Protein AF-0000000080206313 (afdb_homodimer)

Radius of gyration: 28.77 Å; Cα contacts (8 Å, |Δi|>4): 1182; chains: 2; bounding box: 69×88×66 Å

InterPro domains:
  IPR000843 LacI-type HTH domain [PF00356] (6-51)
  IPR000843 LacI-type HTH domain [PS50932] (5-59)
  IPR000843 LacI-type HTH domain [SM00354] (4-74)
  IPR000843 LacI-type HTH domain [cd01392] (9-59)
  IPR010982 Lambda repressor-like, DNA-binding domain superfamily [G3DSA:1.10.260.40] (1-60)
  IPR010982 Lambda repressor-like, DNA-binding domain superfamily [SSF47413] (3-60)
  IPR012771 Trehalose operon repressor [TIGR02405] (4-310)
  IPR028082 Periplasmic binding protein-like I [SSF53822] (63-307)
  IPR046335 Transcriptional regulator LacI/GalR-like, sensor domain [PF13377] (168-310)

Organism: Vibrio parahaemolyticus (NCBI:txid670)

Secondary structure (DSSP, 8-state):
---PPPHHHHHHHHTS-HHHHHHHHTT-TTS-HHHHHHHHHHHHHHT----HHHHHHTT----EEEEEES-TT-HHHHHHHHHHHHHHHHTT-EEEEEE-TT-HHHHHHHHHHHHHTT-SEEEEE--TT--HHHHHTTGGGEEEESS--SSSEEEEE-HHHHHHHHHHHHHHTT---EEEEEE-TTSIIIIIIHHHHHHHHHHHTT----EEEE-SSHHHHHHHHHHH--TT--EEEESSHHHHHHHHHHHHHTT-TTSEEEEES--HHHHHH-TT-EEEB--HHHHHHHHHHHHHHHHTT-----EEEEPPB--/---PPPHHHHHHHHTS-HHHHHHHHTT-TTS-HHHHHHHHHHHHHHT----HHHHHHTT----EEEEEES-TT-HHHHHHHHHHHHHHHHTT-EEEEEE-TT-HHHHHHHHHHHHHTT-SEEEEE--TT--HHHHHTTGGGEEEESS--SSSEEEEE-HHHHHHHHHHHHHHTT---EEEEEE-TTSIIIIIIHHHHHHHHHHHTT----EEEE-SSHHHHHHHHHHH--TT--EEEESSHHHHHHHHHHHHHHT-TTSEEEEES--HHHHHH-TT-EEEB--HHHHHHHHHHHHHHHHTT-----EEEEPPB--

Foldseek 3Di:
DPPQQALCNLCVVLVHDSVLLLCLVQVPVPHDPVSSVSSVVCCVVSVHDHDPVSCVVVLHAPLEEEEEAADPPDPLQVLLQVLLCVLSVVVVHHYDYHHQVLPQVSVLVVLVVCVVVSHLAYEYADWPPHDLVSQLVRALRYEYECDDDDSFAYEHFPLLQQLVVVVVVVVVVVFDQEAEEFADVSTVRLHVSNVVSQVVVCVVVVHDYQYYHYHQALCGLLVCLVRRDDPRAAEYEYSALRSQNNNCVNCVVVVNNNYAYEHEDPDPVSCVVPVRHHYWHRCSNVRSNVRSVSSVVSSVPPNDHHYHYGHIDDD/DPPQQALCNLCVVLVHDSVLLLCLVQVPVPHDPVSSVSSVVCCVVSVHDHDPVSCVVVLHAPLEEEEEAADPPDPLQVLLQVLLCVLSVVVVHHYDYHHQVLPQVSVLVVLVVCVVVSHLAYEYADWPPHDLVSQLVRALRYEYECDDDDSFAYEHFPLLQQLVVVVVVVVVVVFDQEAEEFADVSTVRLHVSNVVSQVVVCVVVVHDYQYYHYHQALCGLLVCLVRRDDPRAAEYEYSALRSQNNNCVNCVVVVNNNYAYEHEDPDPVSCVVPVRHHYWHRCSNVRSNVRSVSSVVSSVPPNDHHYHYGHIDDD

Sequence (630 aa):
MSKKLTILDIAKLAGVGKSTVSRVLTNDPKVKPQTREKVEQIIRESGYVPSKSAQSMRGGSQKVIGVIISRLDSPSENRAVGTMLNALYSAGYDAVIMESQFDRDKTNEHLNVLKRRNVDGVIVFGFTGCDEQALADWGNRIVVIAMDTNNVSSINYDNQGVIDMALSHLEQQALSRIAYIGVDPEDKTTGLARLNAYKAWCQRKQLTPCFQTGKLSHESAYQLVDHVLKADTQAIVCASDTIALGVIKRLQELGREDVVVTGVGGNELLSFLFPKVFSVDPGYTLAGEKSAKMLINQLNGDEEVVHFTQHPVCRMSKKLTILDIAKLAGVGKSTVSRVLTNDPKVKPQTREKVEQIIRESGYVPSKSAQSMRGGSQKVIGVIISRLDSPSENRAVGTMLNALYSAGYDAVIMESQFDRDKTNEHLNVLKRRNVDGVIVFGFTGCDEQALADWGNRIVVIAMDTNNVSSINYDNQGVIDMALSHLEQQALSRIAYIGVDPEDKTTGLARLNAYKAWCQRKQLTPCFQTGKLSHESAYQLVDHVLKADTQAIVCASDTIALGVIKRLQELGREDVVVTGVGGNELLSFLFPKVFSVDPGYTLAGEKSAKMLINQLNGDEEVVHFTQHPVCR

pLDDT: mean 90.92, std 12.91, range [29.06, 98.94]

Structure (mmCIF, N/CA/C/O backbone):
data_AF-0000000080206313-model_v1
#
loop_
_entity.id
_entity.type
_entity.pdbx_description
1 polymer 'HTH-type transcriptional regulator TreR'
#
loop_
_atom_site.group_PDB
_atom_site.id
_atom_site.type_symbol
_atom_site.label_atom_id
_atom_site.label_alt_id
_atom_site.label_comp_id
_atom_site.label_asym_id
_atom_site.label_entity_id
_atom_site.label_seq_id
_atom_site.pdbx_PDB_ins_code
_atom_site.Cartn_x
_atom_site.Cartn_y
_atom_site.Cartn_z
_atom_site.occupancy
_atom_site.B_iso_or_equiv
_atom_site.auth_seq_id
_atom_site.auth_comp_id
_atom_site.auth_asym_id
_atom_site.auth_atom_id
_atom_site.pdbx_PDB_model_num
ATOM 1 N N . MET A 1 1 ? 16.9 49.205 6.797 1 29.06 1 MET A N 1
ATOM 2 C CA . MET A 1 1 ? 16.114 47.993 7.01 1 29.06 1 MET A CA 1
ATOM 3 C C . MET A 1 1 ? 14.767 48.085 6.301 1 29.06 1 MET A C 1
ATOM 5 O O . MET A 1 1 ? 13.948 48.947 6.625 1 29.06 1 MET A O 1
ATOM 9 N N . SER A 1 2 ? 14.6 47.821 5.03 1 41.1 2 SER A N 1
ATOM 10 C CA . SER A 1 2 ? 13.405 48.116 4.246 1 41.1 2 SER A CA 1
ATOM 11 C C . SER A 1 2 ? 12.165 47.487 4.871 1 41.1 2 SER A C 1
ATOM 13 O O . SER A 1 2 ? 12.137 46.282 5.131 1 41.1 2 SER A O 1
ATOM 15 N N . LYS A 1 3 ? 11.349 48.108 5.662 1 52.76 3 LYS A N 1
ATOM 16 C CA . LYS A 1 3 ? 10.159 47.737 6.423 1 52.76 3 LYS A CA 1
ATOM 17 C C . LYS A 1 3 ? 9.168 46.968 5.554 1 52.76 3 LYS A C 1
ATOM 19 O O . LYS A 1 3 ? 8.767 47.445 4.49 1 52.76 3 LYS A O 1
ATOM 24 N N . LYS A 1 4 ? 9.088 45.669 5.64 1 59.97 4 LYS A N 1
ATOM 25 C CA . LYS A 1 4 ? 8.096 44.872 4.925 1 59.97 4 LYS A CA 1
ATOM 26 C C . LYS A 1 4 ? 6.692 45.439 5.118 1 59.97 4 LYS A C 1
ATOM 28 O O . LYS A 1 4 ? 6.288 45.742 6.242 1 59.97 4 LYS A O 1
ATOM 33 N N . LEU A 1 5 ? 6.066 45.851 4.072 1 69.08 5 LEU A N 1
ATOM 34 C CA . LEU A 1 5 ? 4.728 46.433 4.05 1 69.08 5 LEU A CA 1
ATOM 35 C C . LEU A 1 5 ? 3.721 45.505 4.721 1 69.08 5 LEU A C 1
ATOM 37 O O . LEU A 1 5 ? 3.743 44.293 4.498 1 69.08 5 LEU A O 1
ATOM 41 N N . THR A 1 6 ? 3.1 45.942 5.801 1 71.17 6 THR A N 1
ATOM 42 C CA . THR A 1 6 ? 2.04 45.217 6.494 1 71.17 6 THR A CA 1
ATOM 43 C C . THR A 1 6 ? 0.677 45.549 5.895 1 71.17 6 THR A C 1
ATOM 45 O O . THR A 1 6 ? 0.566 46.431 5.041 1 71.17 6 THR A O 1
ATOM 48 N N . ILE A 1 7 ? -0.29 44.763 6.331 1 76.55 7 ILE A N 1
ATOM 49 C CA . ILE A 1 7 ? -1.661 45.037 5.916 1 76.55 7 ILE A CA 1
ATOM 50 C C . ILE A 1 7 ? -2.037 46.47 6.287 1 76.55 7 ILE A C 1
ATOM 52 O O . ILE A 1 7 ? -2.775 47.134 5.556 1 76.55 7 ILE A O 1
ATOM 56 N N . LEU A 1 8 ? -1.508 46.961 7.379 1 80.38 8 LEU A N 1
ATOM 57 C CA . LEU A 1 8 ? -1.78 48.324 7.824 1 80.38 8 LEU A CA 1
ATOM 58 C C . LEU A 1 8 ? -1.143 49.34 6.883 1 80.38 8 LEU A C 1
ATOM 60 O O . LEU A 1 8 ? -1.732 50.387 6.602 1 80.38 8 LEU A O 1
ATOM 64 N N . ASP A 1 9 ? 0.012 48.995 6.364 1 81.35 9 ASP A N 1
ATOM 65 C CA . ASP A 1 9 ? 0.693 49.881 5.425 1 81.35 9 ASP A CA 1
ATOM 66 C C . ASP A 1 9 ? -0.069 49.973 4.105 1 81.35 9 ASP A C 1
ATOM 68 O O . ASP A 1 9 ? -0.202 51.056 3.533 1 81.35 9 ASP A O 1
ATOM 72 N N . ILE A 1 10 ? -0.521 48.758 3.722 1 81.52 10 ILE A N 1
ATOM 73 C CA . ILE A 1 10 ? -1.296 48.708 2.488 1 81.52 10 ILE A CA 1
ATOM 74 C C . ILE A 1 10 ? -2.592 49.497 2.659 1 81.52 10 ILE A C 1
ATOM 76 O O . ILE A 1 10 ? -3.012 50.218 1.751 1 81.52 10 ILE A O 1
ATOM 80 N N . ALA A 1 11 ? -3.168 49.366 3.777 1 86.13 11 ALA A N 1
ATOM 81 C CA . ALA A 1 11 ? -4.391 50.101 4.092 1 86.13 11 ALA A CA 1
ATOM 82 C C . ALA A 1 11 ? -4.155 51.607 4.036 1 86.13 11 ALA A C 1
ATOM 84 O O . ALA A 1 11 ? -4.96 52.347 3.466 1 86.13 11 ALA A O 1
ATOM 85 N N . LYS A 1 12 ? -3.106 52.02 4.521 1 85.47 12 LYS A N 1
ATOM 86 C CA . LYS A 1 12 ? -2.732 53.432 4.523 1 85.47 12 LYS A CA 1
ATOM 87 C C . LYS A 1 12 ? -2.466 53.932 3.106 1 85.47 12 LYS A C 1
ATOM 89 O O . LYS A 1 12 ? -2.897 55.027 2.738 1 85.47 12 LYS A O 1
ATOM 94 N N . LEU A 1 13 ? -1.825 53.093 2.374 1 84.2 13 LEU A N 1
ATOM 95 C CA . LEU A 1 13 ? -1.476 53.467 1.008 1 84.2 13 LEU A CA 1
ATOM 96 C C . LEU A 1 13 ? -2.719 53.523 0.125 1 84.2 13 LEU A C 1
ATOM 98 O O . LEU A 1 13 ? -2.802 54.351 -0.785 1 84.2 13 LEU A O 1
ATOM 102 N N . ALA A 1 14 ? -3.621 52.632 0.469 1 84.3 14 ALA A N 1
ATOM 103 C CA . ALA A 1 14 ? -4.843 52.525 -0.323 1 84.3 14 ALA A CA 1
ATOM 104 C C . ALA A 1 14 ? -5.924 53.464 0.206 1 84.3 14 ALA A C 1
ATOM 106 O O . ALA A 1 14 ? -6.941 53.685 -0.455 1 84.3 14 ALA A O 1
ATOM 107 N N . GLY A 1 15 ? -5.687 54.102 1.433 1 87.64 15 GLY A N 1
ATOM 108 C CA . GLY A 1 15 ? -6.656 54.997 2.045 1 87.64 15 GLY A CA 1
ATOM 109 C C . GLY A 1 15 ? -7.902 54.283 2.534 1 87.64 15 GLY A C 1
ATOM 110 O O . GLY A 1 15 ? -9.004 54.832 2.47 1 87.64 15 GLY A O 1
ATOM 111 N N . VAL A 1 16 ? -7.741 53.014 2.761 1 84.22 16 VAL A N 1
ATOM 112 C CA . VAL A 1 16 ? -8.865 52.225 3.254 1 84.22 16 VAL A CA 1
ATOM 113 C C . VAL A 1 16 ? -8.519 51.626 4.615 1 84.22 16 VAL A C 1
ATOM 115 O O . VAL A 1 16 ? -7.378 51.726 5.072 1 84.22 16 VAL A O 1
ATOM 118 N N . GLY A 1 17 ? -9.494 51.134 5.343 1 81.16 17 GLY A N 1
ATOM 119 C CA . GLY A 1 17 ? -9.254 50.464 6.611 1 81.16 17 GLY A CA 1
ATOM 120 C C . GLY A 1 17 ? -8.578 49.115 6.455 1 81.16 17 GLY A C 1
ATOM 121 O O . GLY A 1 17 ? -8.574 48.539 5.366 1 81.16 17 GLY A O 1
ATOM 122 N N . LYS A 1 18 ? -7.973 48.718 7.485 1 80.15 18 LYS A N 1
ATOM 123 C CA . LYS A 1 18 ? -7.313 47.416 7.522 1 80.15 18 LYS A CA 1
ATOM 124 C C . LYS A 1 18 ? -8.279 46.298 7.142 1 80.15 18 LYS A C 1
ATOM 126 O O . LYS A 1 18 ? -7.904 45.361 6.433 1 80.15 18 LYS A O 1
ATOM 131 N N . SER A 1 19 ? -9.563 46.509 7.504 1 80.65 19 SER A N 1
ATOM 132 C CA . SER A 1 19 ? -10.583 45.501 7.238 1 80.65 19 SER A CA 1
ATOM 133 C C . SER A 1 19 ? -10.888 45.402 5.747 1 80.65 19 SER A C 1
ATOM 135 O O . SER A 1 19 ? -11.129 44.31 5.228 1 80.65 19 SER A O 1
ATOM 137 N N . THR A 1 20 ? -10.783 46.493 5.126 1 80.82 20 THR A N 1
ATOM 138 C CA . THR A 1 20 ? -11.056 46.52 3.693 1 80.82 20 THR A CA 1
ATOM 139 C C . THR A 1 20 ? -9.951 45.807 2.919 1 80.82 20 THR A C 1
ATOM 141 O O . THR A 1 20 ? -10.229 45.044 1.992 1 80.82 20 THR A O 1
ATOM 144 N N . VAL A 1 21 ? -8.677 45.997 3.35 1 79.49 21 VAL A N 1
ATOM 145 C CA . VAL A 1 21 ? -7.556 45.326 2.701 1 79.49 21 VAL A CA 1
ATOM 146 C C . VAL A 1 21 ? -7.655 43.819 2.924 1 79.49 21 VAL A C 1
ATOM 148 O O . VAL A 1 21 ? -7.452 43.033 1.996 1 79.49 21 VAL A O 1
ATOM 151 N N . SER A 1 22 ? -8.059 43.463 4.071 1 75.36 22 SER A N 1
ATOM 152 C CA . SER A 1 22 ? -8.247 42.052 4.393 1 75.36 22 SER A CA 1
ATOM 153 C C . SER A 1 22 ? -9.326 41.424 3.517 1 75.36 22 SER A C 1
ATOM 155 O O . SER A 1 22 ? -9.15 40.318 3.003 1 75.36 22 SER A O 1
ATOM 157 N N . ARG A 1 23 ? -10.331 42.183 3.312 1 77.89 23 ARG A N 1
ATOM 158 C CA . ARG A 1 23 ? -11.449 41.708 2.503 1 77.89 23 ARG A CA 1
ATOM 159 C C . ARG A 1 23 ? -11.051 41.587 1.036 1 77.89 23 ARG A C 1
ATOM 161 O O . ARG A 1 23 ? -11.51 40.683 0.335 1 77.89 23 ARG A O 1
ATOM 168 N N . VAL A 1 24 ? -10.206 42.431 0.601 1 77.83 24 VAL A N 1
ATOM 169 C CA . VAL A 1 24 ? -9.718 42.365 -0.773 1 77.83 24 VAL A CA 1
ATOM 170 C C . VAL A 1 24 ? -8.829 41.137 -0.948 1 77.83 24 VAL A C 1
ATOM 172 O O . VAL A 1 24 ? -8.946 40.413 -1.939 1 77.83 24 VAL A O 1
ATOM 175 N N . LEU A 1 25 ? -8.028 40.857 0.068 1 72.98 25 LEU A N 1
ATOM 176 C CA . LEU A 1 25 ? -7.065 39.762 0.014 1 72.98 25 LEU A CA 1
ATOM 177 C C . LEU A 1 25 ? -7.772 38.412 0.08 1 72.98 25 LEU A C 1
ATOM 179 O O . LEU A 1 25 ? -7.274 37.419 -0.453 1 72.98 25 LEU A O 1
ATOM 183 N N . THR A 1 26 ? -9.012 38.475 0.656 1 67.65 26 THR A N 1
ATOM 184 C CA . THR A 1 26 ? -9.784 37.244 0.782 1 67.65 26 THR A CA 1
ATOM 185 C C . THR A 1 26 ? -10.887 37.187 -0.271 1 67.65 26 THR A C 1
ATOM 187 O O . THR A 1 26 ? -11.793 36.355 -0.184 1 67.65 26 THR A O 1
ATOM 190 N N . ASN A 1 27 ? -10.808 37.985 -1.167 1 70.31 27 ASN A N 1
ATOM 191 C CA . ASN A 1 27 ? -11.752 38.099 -2.274 1 70.31 27 ASN A CA 1
ATOM 192 C C . ASN A 1 27 ? -13.19 38.201 -1.775 1 70.31 27 ASN A C 1
ATOM 194 O O . ASN A 1 27 ? -14.087 37.553 -2.318 1 70.31 27 ASN A O 1
ATOM 198 N N . ASP A 1 28 ? -13.466 38.983 -0.785 1 69.59 28 ASP A N 1
ATOM 199 C CA . ASP A 1 28 ? -14.793 39.278 -0.253 1 69.59 28 ASP A CA 1
ATOM 200 C C . ASP A 1 28 ? -15.625 40.07 -1.259 1 69.59 28 ASP A C 1
ATOM 202 O O . ASP A 1 28 ? -15.203 41.131 -1.723 1 69.59 28 ASP A O 1
ATOM 206 N N . PRO A 1 29 ? -16.713 39.519 -1.661 1 71.79 29 PRO A N 1
ATOM 207 C CA . PRO A 1 29 ? -17.516 40.184 -2.691 1 71.79 29 PRO A CA 1
ATOM 208 C C . PRO A 1 29 ? -18.088 41.52 -2.222 1 71.79 29 PRO A C 1
ATOM 210 O O . PRO A 1 29 ? -18.525 42.331 -3.043 1 71.79 29 PRO A O 1
ATOM 213 N N . LYS A 1 30 ? -17.996 41.939 -1.029 1 77.97 30 LYS A N 1
ATOM 214 C CA . LYS A 1 30 ? -18.616 43.153 -0.506 1 77.97 30 LYS A CA 1
ATOM 215 C C . LYS A 1 30 ? -17.745 44.376 -0.777 1 77.97 30 LYS A C 1
ATOM 217 O O . LYS A 1 30 ? -18.177 45.512 -0.567 1 77.97 30 LYS A O 1
ATOM 222 N N . VAL A 1 31 ? -16.657 44.108 -1.288 1 78.86 31 VAL A N 1
ATOM 223 C CA . VAL A 1 31 ? -15.756 45.226 -1.55 1 78.86 31 VAL A CA 1
ATOM 224 C C . VAL A 1 31 ? -16.039 45.804 -2.935 1 78.86 31 VAL A C 1
ATOM 226 O O . VAL A 1 31 ? -16.128 45.063 -3.917 1 78.86 31 VAL A O 1
ATOM 229 N N . LYS A 1 32 ? -16.22 47.159 -2.992 1 83.4 32 LYS A N 1
ATOM 230 C CA . LYS A 1 32 ? -16.495 47.834 -4.256 1 83.4 32 LYS A CA 1
ATOM 231 C C . LYS A 1 32 ? -15.368 47.603 -5.259 1 83.4 32 LYS A C 1
ATOM 233 O O . LYS A 1 32 ? -14.192 47.604 -4.891 1 83.4 32 LYS A O 1
ATOM 238 N N . PRO A 1 33 ? -15.724 47.343 -6.485 1 82.01 33 PRO A N 1
ATOM 239 C CA . PRO A 1 33 ? -14.731 47.036 -7.517 1 82.01 33 PRO A CA 1
ATOM 240 C C . PRO A 1 33 ? -13.615 48.076 -7.591 1 82.01 33 PRO A C 1
ATOM 242 O O . PRO A 1 33 ? -12.448 47.723 -7.777 1 82.01 33 PRO A O 1
ATOM 245 N N . GLN A 1 34 ? -13.972 49.371 -7.445 1 81.83 34 GLN A N 1
ATOM 246 C CA . GLN A 1 34 ? -12.981 50.438 -7.533 1 81.83 34 GLN A CA 1
ATOM 247 C C . GLN A 1 34 ? -11.956 50.33 -6.407 1 81.83 34 GLN A C 1
ATOM 249 O O . GLN A 1 34 ? -10.756 50.497 -6.635 1 81.83 34 GLN A O 1
ATOM 254 N N . THR A 1 35 ? -12.388 49.966 -5.261 1 82.38 35 THR A N 1
ATOM 255 C CA . THR A 1 35 ? -11.518 49.817 -4.099 1 82.38 35 THR A CA 1
ATOM 256 C C . THR A 1 35 ? -10.644 48.573 -4.234 1 82.38 35 THR A C 1
ATOM 258 O O . THR A 1 35 ? -9.454 48.607 -3.913 1 82.38 35 THR A O 1
ATOM 261 N N . ARG A 1 36 ? -11.213 47.543 -4.677 1 83.87 36 ARG A N 1
ATOM 262 C CA . ARG A 1 36 ? -10.485 46.301 -4.915 1 83.87 36 ARG A CA 1
ATOM 263 C C . ARG A 1 36 ? -9.33 46.521 -5.886 1 83.87 36 ARG A C 1
ATOM 265 O O . ARG A 1 36 ? -8.205 46.087 -5.63 1 83.87 36 ARG A O 1
ATOM 272 N N . GLU A 1 37 ? -9.658 47.118 -6.954 1 84.58 37 GLU A N 1
ATOM 273 C CA . GLU A 1 37 ? -8.64 47.382 -7.967 1 84.58 37 GLU A CA 1
ATOM 274 C C . GLU A 1 37 ? -7.496 48.215 -7.396 1 84.58 37 GLU A C 1
ATOM 276 O O . GLU A 1 37 ? -6.327 47.953 -7.684 1 84.58 37 GLU A O 1
ATOM 281 N N . LYS A 1 38 ? -7.82 49.242 -6.647 1 83.41 38 LYS A N 1
ATOM 282 C CA . LYS A 1 38 ? -6.83 50.124 -6.036 1 83.41 38 LYS A CA 1
ATOM 283 C C . LYS A 1 38 ? -5.926 49.356 -5.077 1 83.41 38 LYS A C 1
ATOM 285 O O . LYS A 1 38 ? -4.703 49.504 -5.115 1 83.41 38 LYS A O 1
ATOM 290 N N . VAL A 1 39 ? -6.516 48.54 -4.292 1 85.41 39 VAL A N 1
ATOM 291 C CA . VAL A 1 39 ? -5.767 47.762 -3.31 1 85.41 39 VAL A CA 1
ATOM 292 C C . VAL A 1 39 ? -4.902 46.725 -4.023 1 85.41 39 VAL A C 1
ATOM 294 O O . VAL A 1 39 ? -3.726 46.556 -3.691 1 85.41 39 VAL A O 1
ATOM 297 N N . GLU A 1 40 ? -5.484 46.124 -4.989 1 83.78 40 GLU A N 1
ATOM 298 C CA . GLU A 1 40 ? -4.755 45.115 -5.751 1 83.78 40 GLU A CA 1
ATOM 299 C C . GLU A 1 40 ? -3.571 45.731 -6.491 1 83.78 40 GLU A C 1
ATOM 301 O O . GLU A 1 40 ? -2.505 45.12 -6.585 1 83.78 40 GLU A O 1
ATOM 306 N N . GLN A 1 41 ? -3.755 46.883 -7.057 1 81.69 41 GLN A N 1
ATOM 307 C CA . GLN A 1 41 ? -2.684 47.612 -7.729 1 81.69 41 GLN A CA 1
ATOM 308 C C . GLN A 1 41 ? -1.544 47.928 -6.765 1 81.69 41 GLN A C 1
ATOM 310 O O . GLN A 1 41 ? -0.372 47.751 -7.102 1 81.69 41 GLN A O 1
ATOM 315 N N . ILE A 1 42 ? -1.863 48.297 -5.588 1 81.64 42 ILE A N 1
ATOM 316 C CA . ILE A 1 42 ? -0.859 48.647 -4.59 1 81.64 42 ILE A CA 1
ATOM 317 C C . ILE A 1 42 ? -0.104 47.392 -4.157 1 81.64 42 ILE A C 1
ATOM 319 O O . ILE A 1 42 ? 1.118 47.421 -3.993 1 81.64 42 ILE A O 1
ATOM 323 N N . ILE A 1 43 ? -0.844 46.336 -4.03 1 78.45 43 ILE A N 1
ATOM 324 C CA . ILE A 1 43 ? -0.232 45.062 -3.668 1 78.45 43 ILE A CA 1
ATOM 325 C C . ILE A 1 43 ? 0.756 44.637 -4.751 1 78.45 43 ILE A C 1
ATOM 327 O O . ILE A 1 43 ? 1.883 44.235 -4.45 1 78.45 43 ILE A O 1
ATOM 331 N N . ARG A 1 44 ? 0.373 44.752 -5.929 1 77.55 44 ARG A N 1
ATOM 332 C CA . ARG A 1 44 ? 1.224 44.406 -7.063 1 77.55 44 ARG A CA 1
ATOM 333 C C . ARG A 1 44 ? 2.454 45.306 -7.119 1 77.55 44 ARG A C 1
ATOM 335 O O . ARG A 1 44 ? 3.566 44.832 -7.364 1 77.55 44 ARG A O 1
ATOM 342 N N . GLU A 1 45 ? 2.23 46.55 -6.885 1 76.8 45 GLU A N 1
ATOM 343 C CA . GLU A 1 45 ? 3.296 47.538 -7.023 1 76.8 45 GLU A CA 1
ATOM 344 C C . GLU A 1 45 ? 4.254 47.485 -5.836 1 76.8 45 GLU A C 1
ATOM 346 O O . GLU A 1 45 ? 5.44 47.794 -5.975 1 76.8 45 GLU A O 1
ATOM 351 N N . SER A 1 46 ? 3.699 47.125 -4.721 1 72.36 46 SER A N 1
ATOM 352 C CA . SER A 1 46 ? 4.51 47.154 -3.508 1 72.36 46 SER A CA 1
ATOM 353 C C . SER A 1 46 ? 5.195 45.812 -3.269 1 72.36 46 SER A C 1
ATOM 355 O O . SER A 1 46 ? 6.102 45.712 -2.441 1 72.36 46 SER A O 1
ATOM 357 N N . GLY A 1 47 ? 4.711 44.788 -4.025 1 66.69 47 GLY A N 1
ATOM 358 C CA . GLY A 1 47 ? 5.228 43.442 -3.836 1 66.69 47 GLY A CA 1
ATOM 359 C C . GLY A 1 47 ? 4.787 42.812 -2.528 1 66.69 47 GLY A C 1
ATOM 360 O O . GLY A 1 47 ? 5.462 41.924 -2.003 1 66.69 47 GLY A O 1
ATOM 361 N N . TYR A 1 48 ? 3.763 43.415 -1.998 1 61.95 48 TYR A N 1
ATOM 362 C CA . TYR A 1 48 ? 3.253 42.903 -0.732 1 61.95 48 TYR A CA 1
ATOM 363 C C . TYR A 1 48 ? 2.773 41.464 -0.878 1 61.95 48 TYR A C 1
ATOM 365 O O . TYR A 1 48 ? 2.015 41.146 -1.798 1 61.95 48 TYR A O 1
ATOM 373 N N . VAL A 1 49 ? 3.357 40.561 -0.191 1 58.56 49 VAL A N 1
ATOM 374 C CA . VAL A 1 49 ? 2.868 39.194 -0.051 1 58.56 49 VAL A CA 1
ATOM 375 C C . VAL A 1 49 ? 2.244 39.007 1.33 1 58.56 49 VAL A C 1
ATOM 377 O O . VAL A 1 49 ? 2.887 39.268 2.349 1 58.56 49 VAL A O 1
ATOM 380 N N . PRO A 1 50 ? 0.859 38.984 1.336 1 53.33 50 PRO A N 1
ATOM 381 C CA . PRO A 1 50 ? 0.277 38.716 2.653 1 53.33 50 PRO A CA 1
ATOM 382 C C . PRO A 1 50 ? 1.012 37.613 3.41 1 53.33 50 PRO A C 1
ATOM 384 O O . PRO A 1 50 ? 1.481 36.647 2.801 1 53.33 50 PRO A O 1
ATOM 387 N N . SER A 1 51 ? 1.444 37.887 4.561 1 47.74 51 SER A N 1
ATOM 388 C CA . SER A 1 51 ? 2.151 36.862 5.322 1 47.74 51 SER A CA 1
ATOM 389 C C . SER A 1 51 ? 1.296 35.61 5.488 1 47.74 51 SER A C 1
ATOM 391 O O . SER A 1 51 ? 0.066 35.684 5.463 1 47.74 51 SER A O 1
ATOM 393 N N . LYS A 1 52 ? 1.727 34.463 5.282 1 44.97 52 LYS A N 1
ATOM 394 C CA . LYS A 1 52 ? 1.014 33.205 5.483 1 44.97 52 LYS A CA 1
ATOM 395 C C . LYS A 1 52 ? 0.24 33.215 6.798 1 44.97 52 LYS A C 1
ATOM 397 O O . LYS A 1 52 ? -0.875 32.695 6.872 1 44.97 52 LYS A O 1
ATOM 402 N N . SER A 1 53 ? 0.762 33.729 7.852 1 42.97 53 SER A N 1
ATOM 403 C CA . SER A 1 53 ? 0.12 33.864 9.156 1 42.97 53 SER A CA 1
ATOM 404 C C . SER A 1 53 ? -1.131 34.73 9.069 1 42.97 53 SER A C 1
ATOM 406 O O . SER A 1 53 ? -2.137 34.444 9.722 1 42.97 53 SER A O 1
ATOM 408 N N . ALA A 1 54 ? -1.097 35.87 8.445 1 44.28 54 ALA A N 1
ATOM 409 C CA . ALA A 1 54 ? -2.228 36.782 8.294 1 44.28 54 ALA A CA 1
ATOM 410 C C . ALA A 1 54 ? -3.31 36.172 7.406 1 44.28 54 ALA A C 1
ATOM 412 O O . ALA A 1 54 ? -4.502 36.404 7.622 1 44.28 54 ALA A O 1
ATOM 413 N N . GLN A 1 55 ? -2.869 35.406 6.466 1 43.03 55 GLN A N 1
ATOM 414 C CA . GLN A 1 55 ? -3.854 34.679 5.672 1 43.03 55 GLN A CA 1
ATOM 415 C C . GLN A 1 55 ? -4.497 33.559 6.485 1 43.03 55 GLN A C 1
ATOM 417 O O . GLN A 1 55 ? -5.678 33.254 6.305 1 43.03 55 GLN A O 1
ATOM 422 N N . SER A 1 56 ? -3.699 32.863 7.348 1 43.16 56 SER A N 1
ATOM 423 C CA . SER A 1 56 ? -4.241 31.9 8.301 1 43.16 56 SER A CA 1
ATOM 424 C C . SER A 1 56 ? -5.167 32.578 9.305 1 43.16 56 SER A C 1
ATOM 426 O O . SER A 1 56 ? -6.129 31.97 9.779 1 43.16 56 SER A O 1
ATOM 428 N N . MET A 1 57 ? -4.833 33.71 9.772 1 35.06 57 MET A N 1
ATOM 429 C CA . MET A 1 57 ? -5.638 34.416 10.765 1 35.06 57 MET A CA 1
ATOM 430 C C . MET A 1 57 ? -7.022 34.739 10.213 1 35.06 57 MET A C 1
ATOM 432 O O . MET A 1 57 ? -7.944 35.038 10.974 1 35.06 57 MET A O 1
ATOM 436 N N . ARG A 1 58 ? -7.026 35.322 9.049 1 37.36 58 ARG A N 1
ATOM 437 C CA . ARG A 1 58 ? -8.381 35.614 8.593 1 37.36 58 ARG A CA 1
ATOM 438 C C . ARG A 1 58 ? -9.122 34.334 8.223 1 37.36 58 ARG A C 1
ATOM 440 O O . ARG A 1 58 ? -9.063 33.886 7.076 1 37.36 58 ARG A O 1
ATOM 447 N N . GLY A 1 59 ? -9.32 33.353 8.961 1 47.23 59 GLY A N 1
ATOM 448 C CA . GLY A 1 59 ? -10.181 32.189 8.816 1 47.23 59 GLY A CA 1
ATOM 449 C C . GLY A 1 59 ? -9.97 31.451 7.508 1 47.23 59 GLY A C 1
ATOM 450 O O . GLY A 1 59 ? -10.843 30.703 7.063 1 47.23 59 GLY A O 1
ATOM 451 N N . GLY A 1 60 ? -9.113 31.89 6.714 1 55.64 60 GLY A N 1
ATOM 452 C CA . GLY A 1 60 ? -9.083 31.541 5.302 1 55.64 60 GLY A CA 1
ATOM 453 C C . GLY A 1 60 ? -8.562 30.139 5.046 1 55.64 60 GLY A C 1
ATOM 454 O O . GLY A 1 60 ? -8.016 29.5 5.947 1 55.64 60 GLY A O 1
ATOM 455 N N . SER A 1 61 ? -8.909 29.592 3.855 1 71.08 61 SER A N 1
ATOM 456 C CA . SER A 1 61 ? -8.567 28.268 3.344 1 71.08 61 SER A CA 1
ATOM 457 C C . SER A 1 61 ? -7.057 28.051 3.34 1 71.08 61 SER A C 1
ATOM 459 O O . SER A 1 61 ? -6.299 28.933 2.932 1 71.08 61 SER A O 1
ATOM 461 N N . GLN A 1 62 ? -6.51 27.097 4.044 1 79.37 62 GLN A N 1
ATOM 462 C CA . GLN A 1 62 ? -5.11 26.688 4.017 1 79.37 62 GLN A CA 1
ATOM 463 C C . GLN A 1 62 ? -4.824 25.784 2.821 1 79.37 62 GLN A C 1
ATOM 465 O O . GLN A 1 62 ? -3.673 25.422 2.571 1 79.37 62 GLN A O 1
ATOM 470 N N . LYS A 1 63 ? -5.844 25.482 2.071 1 91.07 63 LYS A N 1
ATOM 471 C CA . LYS A 1 63 ? -5.761 24.588 0.919 1 91.07 63 LYS A CA 1
ATOM 472 C C . LYS A 1 63 ? -5.13 23.253 1.304 1 91.07 63 LYS A C 1
ATOM 474 O O . LYS A 1 63 ? -4.241 22.757 0.609 1 91.07 63 LYS A O 1
ATOM 479 N N . VAL A 1 64 ? -5.56 22.724 2.46 1 93.37 64 VAL A N 1
ATOM 480 C CA . VAL A 1 64 ? -5.102 21.416 2.917 1 93.37 64 VAL A CA 1
ATOM 481 C C . VAL A 1 64 ? -6.304 20.514 3.189 1 93.37 64 VAL A C 1
ATOM 483 O O . VAL A 1 64 ? -7.278 20.938 3.815 1 93.37 64 VAL A O 1
ATOM 486 N N . ILE A 1 65 ? -6.206 19.33 2.693 1 97.39 65 ILE A N 1
ATOM 487 C CA . ILE A 1 65 ? -7.239 18.326 2.922 1 97.39 65 ILE A CA 1
ATOM 488 C C . ILE A 1 65 ? -6.645 17.135 3.67 1 97.39 65 ILE A C 1
ATOM 490 O O . ILE A 1 65 ? -5.561 16.657 3.328 1 97.39 65 ILE A O 1
ATOM 494 N N . GLY A 1 66 ? -7.284 16.723 4.773 1 97.99 66 GLY A N 1
ATOM 495 C CA . GLY A 1 66 ? -6.926 15.488 5.452 1 97.99 66 GLY A CA 1
ATOM 496 C C . GLY A 1 66 ? -7.581 14.262 4.844 1 97.99 66 GLY A C 1
ATOM 497 O O . GLY A 1 66 ? -8.752 14.303 4.461 1 97.99 66 GLY A O 1
ATOM 498 N N . VAL A 1 67 ? -6.807 13.266 4.682 1 98.62 67 VAL A N 1
ATOM 499 C CA . VAL A 1 67 ? -7.32 11.972 4.243 1 98.62 67 VAL A CA 1
ATOM 500 C C . VAL A 1 67 ? -7.022 10.912 5.3 1 98.62 67 VAL A C 1
ATOM 502 O O . VAL A 1 67 ? -5.859 10.661 5.627 1 98.62 67 VAL A O 1
ATOM 505 N N . ILE A 1 68 ? -8.033 10.299 5.866 1 98.48 68 ILE A N 1
ATOM 506 C CA . ILE A 1 68 ? -7.859 9.241 6.854 1 98.48 68 ILE A CA 1
ATOM 507 C C . ILE A 1 68 ? -8.147 7.884 6.215 1 98.48 68 ILE A C 1
ATOM 509 O O . ILE A 1 68 ? -9.288 7.594 5.849 1 98.48 68 ILE A O 1
ATOM 513 N N . ILE A 1 69 ? -7.138 7.125 6.087 1 97.76 69 ILE A N 1
ATOM 514 C CA . ILE A 1 69 ? -7.28 5.786 5.526 1 97.76 69 ILE A CA 1
ATOM 515 C C . ILE A 1 69 ? -7.28 4.753 6.65 1 97.76 69 ILE A C 1
ATOM 517 O O . ILE A 1 69 ? -6.86 5.046 7.771 1 97.76 69 ILE A O 1
ATOM 521 N N . SER A 1 70 ? -7.736 3.543 6.339 1 95.47 70 SER A N 1
ATOM 522 C CA . SER A 1 70 ? -7.779 2.49 7.349 1 95.47 70 SER A CA 1
ATOM 523 C C . SER A 1 70 ? -6.435 1.779 7.464 1 95.47 70 SER A C 1
ATOM 525 O O . SER A 1 70 ? -5.978 1.48 8.569 1 95.47 70 SER A O 1
ATOM 527 N N . ARG A 1 71 ? -5.863 1.441 6.246 1 92.35 71 ARG A N 1
ATOM 528 C CA . ARG A 1 71 ? -4.588 0.732 6.221 1 92.35 71 ARG A CA 1
ATOM 529 C C . ARG A 1 71 ? -3.707 1.228 5.08 1 92.35 71 ARG A C 1
ATOM 531 O O . ARG A 1 71 ? -4.175 1.383 3.95 1 92.35 71 ARG A O 1
ATOM 538 N N . LEU A 1 72 ? -2.511 1.364 5.383 1 92.13 72 LEU A N 1
ATOM 539 C CA . LEU A 1 72 ? -1.551 1.82 4.384 1 92.13 72 LEU A CA 1
ATOM 540 C C . LEU A 1 72 ? -1.362 0.77 3.294 1 92.13 72 LEU A C 1
ATOM 542 O O . LEU A 1 72 ? -1.095 1.11 2.139 1 92.13 72 LEU A O 1
ATOM 546 N N . ASP A 1 73 ? -1.534 -0.479 3.62 1 89.67 73 ASP A N 1
ATOM 547 C CA . ASP A 1 73 ? -1.239 -1.551 2.675 1 89.67 73 ASP A CA 1
ATOM 548 C C . ASP A 1 73 ? -2.51 -2.034 1.978 1 89.67 73 ASP A C 1
ATOM 550 O O . ASP A 1 73 ? -2.544 -3.141 1.437 1 89.67 73 ASP A O 1
ATOM 554 N N . SER A 1 74 ? -3.543 -1.272 1.988 1 93.47 74 SER A N 1
ATOM 555 C CA . SER A 1 74 ? -4.78 -1.627 1.299 1 93.47 74 SER A CA 1
ATOM 556 C C . SER A 1 74 ? -4.706 -1.282 -0.184 1 93.47 74 SER A C 1
ATOM 558 O O . SER A 1 74 ? -4.691 -0.106 -0.554 1 93.47 74 SER A O 1
ATOM 560 N N . PRO A 1 75 ? -4.755 -2.319 -1.017 1 93.38 75 PRO A N 1
ATOM 561 C CA . PRO A 1 75 ? -4.725 -2.028 -2.453 1 93.38 75 PRO A CA 1
ATOM 562 C C . PRO A 1 75 ? -5.922 -1.2 -2.912 1 93.38 75 PRO A C 1
ATOM 564 O O . PRO A 1 75 ? -5.777 -0.313 -3.756 1 93.38 75 PRO A O 1
ATOM 567 N N . SER A 1 76 ? -7.078 -1.515 -2.383 1 95.03 76 SER A N 1
ATOM 568 C CA . SER A 1 76 ? -8.293 -0.802 -2.763 1 95.03 76 SER A CA 1
ATOM 569 C C . SER A 1 76 ? -8.213 0.671 -2.377 1 95.03 76 SER A C 1
ATOM 571 O O . SER A 1 76 ? -8.526 1.548 -3.185 1 95.03 76 SER A O 1
ATOM 573 N N . GLU A 1 77 ? -7.741 0.941 -1.192 1 96.29 77 GLU A N 1
ATOM 574 C CA . GLU A 1 77 ? -7.643 2.326 -0.74 1 96.29 77 GLU A CA 1
ATOM 575 C C . GLU A 1 77 ? -6.544 3.074 -1.489 1 96.29 77 GLU A C 1
ATOM 577 O O . GLU A 1 77 ? -6.7 4.253 -1.814 1 96.29 77 GLU A O 1
ATOM 582 N N . ASN A 1 78 ? -5.49 2.395 -1.735 1 95.54 78 ASN A N 1
ATOM 583 C CA . ASN A 1 78 ? -4.411 3.027 -2.486 1 95.54 78 ASN A CA 1
ATOM 584 C C . ASN A 1 78 ? -4.873 3.462 -3.874 1 95.54 78 ASN A C 1
ATOM 586 O O . ASN A 1 78 ? -4.493 4.533 -4.353 1 95.54 78 ASN A O 1
ATOM 590 N N . ARG A 1 79 ? -5.659 2.674 -4.524 1 95.33 79 ARG A N 1
ATOM 591 C CA . ARG A 1 79 ? -6.194 3.015 -5.838 1 95.33 79 ARG A CA 1
ATOM 592 C C . ARG A 1 79 ? -7.1 4.239 -5.761 1 95.33 79 ARG A C 1
ATOM 594 O O . ARG A 1 79 ? -7.011 5.138 -6.599 1 95.33 79 ARG A O 1
ATOM 601 N N . ALA A 1 80 ? -7.926 4.226 -4.769 1 97.37 80 ALA A N 1
ATOM 602 C CA . ALA A 1 80 ? -8.814 5.37 -4.582 1 97.37 80 ALA A CA 1
ATOM 603 C C . ALA A 1 80 ? -8.021 6.635 -4.267 1 97.37 80 ALA A C 1
ATOM 605 O O . ALA A 1 80 ? -8.274 7.694 -4.847 1 97.37 80 ALA A O 1
ATOM 606 N N . VAL A 1 81 ? -7.067 6.529 -3.352 1 97.66 81 VAL A N 1
ATOM 607 C CA . VAL A 1 81 ? -6.293 7.682 -2.904 1 97.66 81 VAL A CA 1
ATOM 608 C C . VAL A 1 81 ? -5.474 8.238 -4.067 1 97.66 81 VAL A C 1
ATOM 610 O O . VAL A 1 81 ? -5.292 9.452 -4.182 1 97.66 81 VAL A O 1
ATOM 613 N N . GLY A 1 82 ? -5.012 7.349 -4.895 1 95.67 82 GLY A N 1
ATOM 614 C CA . GLY A 1 82 ? -4.244 7.814 -6.039 1 95.67 82 GLY A CA 1
ATOM 615 C C . GLY A 1 82 ? -4.982 8.843 -6.874 1 95.67 82 GLY A C 1
ATOM 616 O O . GLY A 1 82 ? -4.451 9.921 -7.153 1 95.67 82 GLY A O 1
ATOM 617 N N . THR A 1 83 ? -6.131 8.563 -7.263 1 96.61 83 THR A N 1
ATOM 618 C CA . THR A 1 83 ? -6.903 9.478 -8.097 1 96.61 83 THR A CA 1
ATOM 619 C C . THR A 1 83 ? -7.434 10.646 -7.27 1 96.61 83 THR A C 1
ATOM 621 O O . THR A 1 83 ? -7.574 11.76 -7.779 1 96.61 83 THR A O 1
ATOM 624 N N . MET A 1 84 ? -7.659 10.35 -6.027 1 97.82 84 MET A N 1
ATOM 625 C CA . MET A 1 84 ? -8.051 11.397 -5.088 1 97.82 84 MET A CA 1
ATOM 626 C C . MET A 1 84 ? -6.992 12.492 -5.02 1 97.82 84 MET A C 1
ATOM 628 O O . MET A 1 84 ? -7.312 13.679 -5.114 1 97.82 84 MET A O 1
ATOM 632 N N . LEU A 1 85 ? -5.779 12.059 -4.848 1 96.44 85 LEU A N 1
ATOM 633 C CA . LEU A 1 85 ? -4.664 12.991 -4.721 1 96.44 85 LEU A CA 1
ATOM 634 C C . LEU A 1 85 ? -4.503 13.821 -5.991 1 96.44 85 LEU A C 1
ATOM 636 O O . LEU A 1 85 ? -4.304 15.036 -5.922 1 96.44 85 LEU A O 1
ATOM 640 N N . ASN A 1 86 ? -4.63 13.205 -7.114 1 95.19 86 ASN A N 1
ATOM 641 C CA . ASN A 1 86 ? -4.524 13.92 -8.381 1 95.19 86 ASN A CA 1
ATOM 642 C C . ASN A 1 86 ? -5.567 15.029 -8.487 1 95.19 86 ASN A C 1
ATOM 644 O O . ASN A 1 86 ? -5.25 16.147 -8.898 1 95.19 86 ASN A O 1
ATOM 648 N N . ALA A 1 87 ? -6.735 14.706 -8.109 1 97.28 87 ALA A N 1
ATOM 649 C CA . ALA A 1 87 ? -7.823 15.679 -8.158 1 97.28 87 ALA A CA 1
ATOM 650 C C . ALA A 1 87 ? -7.587 16.815 -7.167 1 97.28 87 ALA A C 1
ATOM 652 O O . ALA A 1 87 ? -7.807 17.985 -7.49 1 97.28 87 ALA A O 1
ATOM 653 N N . LEU A 1 88 ? -7.119 16.504 -5.975 1 96.72 88 LEU A N 1
ATOM 654 C CA . LEU A 1 88 ? -6.867 17.502 -4.941 1 96.72 88 LEU A CA 1
ATOM 655 C C . LEU A 1 88 ? -5.73 18.432 -5.35 1 96.72 88 LEU A C 1
ATOM 657 O O . LEU A 1 88 ? -5.863 19.656 -5.269 1 96.72 88 LEU A O 1
ATOM 661 N N . TYR A 1 89 ? -4.674 17.847 -5.825 1 93.15 89 TYR A N 1
ATOM 662 C CA . TYR A 1 89 ? -3.523 18.642 -6.237 1 93.15 89 TYR A CA 1
ATOM 663 C C . TYR A 1 89 ? -3.879 19.55 -7.409 1 93.15 89 TYR A C 1
ATOM 665 O O . TYR A 1 89 ? -3.485 20.718 -7.44 1 93.15 89 TYR A O 1
ATOM 673 N N . SER A 1 90 ? -4.604 19.018 -8.326 1 94.59 90 SER A N 1
ATOM 674 C CA . SER A 1 90 ? -5.014 19.791 -9.493 1 94.59 90 SER A CA 1
ATOM 675 C C . SER A 1 90 ? -5.871 20.987 -9.091 1 94.59 90 SER A C 1
ATOM 677 O O . SER A 1 90 ? -5.899 22.001 -9.792 1 94.59 90 SER A O 1
ATOM 679 N N . ALA A 1 91 ? -6.52 20.911 -7.984 1 95.21 91 ALA A N 1
ATOM 680 C CA . ALA A 1 91 ? -7.382 21.984 -7.495 1 95.21 91 ALA A CA 1
ATOM 681 C C . ALA A 1 91 ? -6.624 22.906 -6.544 1 95.21 91 ALA A C 1
ATOM 683 O O . ALA A 1 91 ? -7.209 23.82 -5.958 1 95.21 91 ALA A O 1
ATOM 684 N N . GLY A 1 92 ? -5.323 22.607 -6.349 1 92.89 92 GLY A N 1
ATOM 685 C CA . GLY A 1 92 ? -4.477 23.491 -5.563 1 92.89 92 GLY A CA 1
ATOM 686 C C . GLY A 1 92 ? -4.436 23.124 -4.092 1 92.89 92 GLY A C 1
ATOM 687 O O . GLY A 1 92 ? -3.981 23.915 -3.262 1 92.89 92 GLY A O 1
ATOM 688 N N . TYR A 1 93 ? -4.96 21.946 -3.736 1 94.17 93 TYR A N 1
ATOM 689 C CA . TYR A 1 93 ? -4.946 21.509 -2.345 1 94.17 93 TYR A CA 1
ATOM 690 C C . TYR A 1 93 ? -3.765 20.584 -2.075 1 94.17 93 TYR A C 1
ATOM 692 O O . TYR A 1 93 ? -3.419 19.748 -2.914 1 94.17 93 TYR A O 1
ATOM 700 N N . ASP A 1 94 ? -3.222 20.773 -0.892 1 91.95 94 ASP A N 1
ATOM 701 C CA . ASP A 1 94 ? -2.33 19.744 -0.365 1 91.95 94 ASP A CA 1
ATOM 702 C C . ASP A 1 94 ? -3.114 18.664 0.377 1 91.95 94 ASP A C 1
ATOM 704 O O . ASP A 1 94 ? -4.2 18.926 0.899 1 91.95 94 ASP A O 1
ATOM 708 N N . ALA A 1 95 ? -2.527 17.511 0.375 1 95.95 95 ALA A N 1
ATOM 709 C CA . ALA A 1 95 ? -3.195 16.413 1.069 1 95.95 95 ALA A CA 1
ATOM 710 C C . ALA A 1 95 ? -2.296 15.823 2.152 1 95.95 95 ALA A C 1
ATOM 712 O O . ALA A 1 95 ? -1.104 15.6 1.925 1 95.95 95 ALA A O 1
ATOM 713 N N . VAL A 1 96 ? -2.85 15.652 3.334 1 96.32 96 VAL A N 1
ATOM 714 C CA . VAL A 1 96 ? -2.173 14.948 4.418 1 96.32 96 VAL A CA 1
ATOM 715 C C . VAL A 1 96 ? -2.917 13.654 4.738 1 96.32 96 VAL A C 1
ATOM 717 O O . VAL A 1 96 ? -4.136 13.661 4.928 1 96.32 96 VAL A O 1
ATOM 720 N N . ILE A 1 97 ? -2.152 12.592 4.765 1 97.72 97 ILE A N 1
ATOM 721 C CA . ILE A 1 97 ? -2.747 11.274 4.955 1 97.72 97 ILE A CA 1
ATOM 722 C C . ILE A 1 97 ? -2.452 10.773 6.367 1 97.72 97 ILE A C 1
ATOM 724 O O . ILE A 1 97 ? -1.334 10.925 6.865 1 97.72 97 ILE A O 1
ATOM 728 N N . MET A 1 98 ? -3.472 10.195 7.016 1 97.01 98 MET A N 1
ATOM 729 C CA . MET A 1 98 ? -3.328 9.562 8.323 1 97.01 98 MET A CA 1
ATOM 730 C C . MET A 1 98 ? -3.944 8.167 8.323 1 97.01 98 MET A C 1
ATOM 732 O O . MET A 1 98 ? -4.962 7.933 7.67 1 97.01 98 MET A O 1
ATOM 736 N N . GLU A 1 99 ? -3.351 7.294 9.055 1 95.59 99 GLU A N 1
ATOM 737 C CA . GLU A 1 99 ? -3.831 5.917 9.102 1 95.59 99 GLU A CA 1
ATOM 738 C C . GLU A 1 99 ? -4.544 5.626 10.42 1 95.59 99 GLU A C 1
ATOM 740 O O . GLU A 1 99 ? -3.973 5.813 11.496 1 95.59 99 GLU A O 1
ATOM 745 N N . SER A 1 100 ? -5.739 5.044 10.346 1 94.59 100 SER A N 1
ATOM 746 C CA . SER A 1 100 ? -6.553 4.833 11.539 1 94.59 100 SER A CA 1
ATOM 747 C C . SER A 1 100 ? -6.454 3.392 12.028 1 94.59 100 SER A C 1
ATOM 749 O O . SER A 1 100 ? -6.833 3.088 13.161 1 94.59 100 SER A O 1
ATOM 751 N N . GLN A 1 101 ? -6.03 2.406 11.179 1 91.27 101 GLN A N 1
ATOM 752 C CA . GLN A 1 101 ? -5.946 0.987 11.508 1 91.27 101 GLN A CA 1
ATOM 753 C C . GLN A 1 101 ? -7.303 0.441 11.942 1 91.27 101 GLN A C 1
ATOM 755 O O . GLN A 1 101 ? -7.391 -0.323 12.906 1 91.27 101 GLN A O 1
ATOM 760 N N . PHE A 1 102 ? -8.378 0.96 11.421 1 93.77 102 PHE A N 1
ATOM 761 C CA . PHE A 1 102 ? -9.758 0.568 11.682 1 93.77 102 PHE A CA 1
ATOM 762 C C . PHE A 1 102 ? -10.137 0.854 13.13 1 93.77 102 PHE A C 1
ATOM 764 O O . PHE A 1 102 ? -10.987 0.168 13.702 1 93.77 102 PHE A O 1
ATOM 771 N N . ASP A 1 103 ? -9.514 1.771 13.705 1 95.34 103 ASP A N 1
ATOM 772 C CA . ASP A 1 103 ? -9.746 2.076 15.113 1 95.34 103 ASP A CA 1
ATOM 773 C C . ASP A 1 103 ? -10.582 3.344 15.27 1 95.34 103 ASP A C 1
ATOM 775 O O . ASP A 1 103 ? -10.17 4.423 14.839 1 95.34 103 ASP A O 1
ATOM 779 N N . ARG A 1 104 ? -11.657 3.159 15.903 1 97.1 104 ARG A N 1
ATOM 780 C CA . ARG A 1 104 ? -12.595 4.259 16.108 1 97.1 104 ARG A CA 1
ATOM 781 C C . ARG A 1 104 ? -11.935 5.407 16.864 1 97.1 104 ARG A C 1
ATOM 783 O O . ARG A 1 104 ? -12.06 6.569 16.47 1 97.1 104 ARG A O 1
ATOM 790 N N . ASP A 1 105 ? -11.242 5.107 17.917 1 96.59 105 ASP A N 1
ATOM 791 C CA . ASP A 1 105 ? -10.628 6.133 18.753 1 96.59 105 ASP A CA 1
ATOM 792 C C . ASP A 1 105 ? -9.497 6.841 18.01 1 96.59 105 ASP A C 1
ATOM 794 O O . ASP A 1 105 ? -9.346 8.061 18.115 1 96.59 105 ASP A O 1
ATOM 798 N N . LYS A 1 106 ? -8.776 6.075 17.274 1 94.53 106 LYS A N 1
ATOM 799 C CA . LYS A 1 106 ? -7.716 6.686 16.478 1 94.53 106 LYS A CA 1
ATOM 800 C C . LYS A 1 106 ? -8.293 7.622 15.42 1 94.53 106 LYS A C 1
ATOM 802 O O . LYS A 1 106 ? -7.756 8.706 15.183 1 94.53 106 LYS A O 1
ATOM 807 N N . THR A 1 107 ? -9.321 7.201 14.806 1 97.59 107 THR A N 1
ATOM 808 C CA . THR A 1 107 ? -9.995 8.042 13.823 1 97.59 107 THR A CA 1
ATOM 809 C C . THR A 1 107 ? -10.436 9.361 14.451 1 97.59 107 THR A C 1
ATOM 811 O O . THR A 1 107 ? -10.177 10.433 13.901 1 97.59 107 THR A O 1
ATOM 814 N N . ASN A 1 108 ? -11.047 9.295 15.606 1 97.69 108 ASN A N 1
ATOM 815 C CA . ASN A 1 108 ? -11.502 10.496 16.299 1 97.69 108 ASN A CA 1
ATOM 816 C C . ASN A 1 108 ? -10.336 11.41 16.662 1 97.69 108 ASN A C 1
ATOM 818 O O . ASN A 1 108 ? -10.438 12.632 16.537 1 97.69 108 ASN A O 1
ATOM 822 N N . GLU A 1 109 ? -9.327 10.776 17.102 1 94.4 109 GLU A N 1
ATOM 823 C CA . GLU A 1 109 ? -8.127 11.546 17.412 1 94.4 109 GLU A CA 1
ATOM 824 C C . GLU A 1 109 ? -7.615 12.29 16.182 1 94.4 109 GLU A C 1
ATOM 826 O O . GLU A 1 109 ? -7.259 13.467 16.265 1 94.4 109 GLU A O 1
ATOM 831 N N . HIS A 1 110 ? -7.559 11.61 15.083 1 96.25 110 HIS A N 1
ATOM 832 C CA . HIS A 1 110 ? -7.097 12.226 13.844 1 96.25 110 HIS A CA 1
ATOM 833 C C . HIS A 1 110 ? -8.012 13.372 13.425 1 96.25 110 HIS A C 1
ATOM 835 O O . HIS A 1 110 ? -7.536 14.434 13.017 1 96.25 110 HIS A O 1
ATOM 841 N N . LEU A 1 111 ? -9.284 13.151 13.543 1 97.3 111 LEU A N 1
ATOM 842 C CA . LEU A 1 111 ? -10.244 14.201 13.218 1 97.3 111 LEU A CA 1
ATOM 843 C C . LEU A 1 111 ? -10.01 15.437 14.08 1 97.3 111 LEU A C 1
ATOM 845 O O . LEU A 1 111 ? -10.038 16.563 13.578 1 97.3 111 LEU A O 1
ATOM 849 N N . ASN A 1 112 ? -9.761 15.221 15.314 1 94.06 112 ASN A N 1
ATOM 850 C CA . ASN A 1 112 ? -9.513 16.321 16.239 1 94.06 112 ASN A CA 1
ATOM 851 C C . ASN A 1 112 ? -8.23 17.069 15.89 1 94.06 112 ASN A C 1
ATOM 853 O O . ASN A 1 112 ? -8.197 18.301 15.917 1 94.06 112 ASN A O 1
ATOM 857 N N . VAL A 1 113 ? -7.238 16.294 15.588 1 90.12 113 VAL A N 1
ATOM 858 C CA . VAL A 1 113 ? -5.965 16.894 15.204 1 90.12 113 VAL A CA 1
ATOM 859 C C . VAL A 1 113 ? -6.155 17.757 13.959 1 90.12 113 VAL A C 1
ATOM 861 O O . VAL A 1 113 ? -5.666 18.888 13.9 1 90.12 113 VAL A O 1
ATOM 864 N N . LEU A 1 114 ? -6.815 17.258 12.976 1 93.83 114 LEU A N 1
ATOM 865 C CA . LEU A 1 114 ? -7.028 17.967 11.719 1 93.83 114 LEU A CA 1
ATOM 866 C C . LEU A 1 114 ? -7.869 19.22 11.938 1 93.83 114 LEU A C 1
ATOM 868 O O . LEU A 1 114 ? -7.635 20.249 11.299 1 93.83 114 LEU A O 1
ATOM 872 N N . LYS A 1 115 ? -8.793 19.114 12.826 1 91.35 115 LYS A N 1
ATOM 873 C CA . LYS A 1 115 ? -9.591 20.281 13.189 1 91.35 115 LYS A CA 1
ATOM 874 C C . LYS A 1 115 ? -8.727 21.359 13.837 1 91.35 115 LYS A C 1
ATOM 876 O O . LYS A 1 115 ? -8.796 22.529 13.456 1 91.35 115 LYS A O 1
ATOM 881 N N . ARG A 1 116 ? -7.94 20.963 14.745 1 84.2 116 ARG A N 1
ATOM 882 C CA . ARG A 1 116 ? -7.063 21.883 15.462 1 84.2 116 ARG A CA 1
ATOM 883 C C . ARG A 1 116 ? -6.086 22.563 14.508 1 84.2 116 ARG A C 1
ATOM 885 O O . ARG A 1 116 ? -5.698 23.713 14.724 1 84.2 116 ARG A O 1
ATOM 892 N N . ARG A 1 117 ? -5.856 21.879 13.508 1 83.05 117 ARG A N 1
ATOM 893 C CA . ARG A 1 117 ? -4.881 22.405 12.558 1 83.05 117 ARG A CA 1
ATOM 894 C C . ARG A 1 117 ? -5.571 23.169 11.433 1 83.05 117 ARG A C 1
ATOM 896 O O . ARG A 1 117 ? -4.93 23.554 10.452 1 83.05 117 ARG A O 1
ATOM 903 N N . ASN A 1 118 ? -6.771 23.259 11.468 1 86.52 118 ASN A N 1
ATOM 904 C CA . ASN A 1 118 ? -7.597 24.085 10.594 1 86.52 118 ASN A CA 1
ATOM 905 C C . ASN A 1 118 ? -7.488 23.643 9.138 1 86.52 118 ASN A C 1
ATOM 907 O O . ASN A 1 118 ? -7.292 24.471 8.246 1 86.52 118 ASN A O 1
ATOM 911 N N . VAL A 1 119 ? -7.484 22.344 8.919 1 92.38 119 VAL A N 1
ATOM 912 C CA . VAL A 1 119 ? -7.549 21.889 7.534 1 92.38 119 VAL A CA 1
ATOM 913 C C . VAL A 1 119 ? -8.895 22.276 6.926 1 92.38 119 VAL A C 1
ATOM 915 O O . VAL A 1 119 ? -9.877 22.468 7.647 1 92.38 119 VAL A O 1
ATOM 918 N N . ASP A 1 120 ? -8.926 22.408 5.649 1 95.21 120 ASP A N 1
ATOM 919 C CA . ASP A 1 120 ? -10.133 22.88 4.979 1 95.21 120 ASP A CA 1
ATOM 920 C C . ASP A 1 120 ? -11.217 21.804 4.978 1 95.21 120 ASP A C 1
ATOM 922 O O . ASP A 1 120 ? -12.406 22.113 5.082 1 95.21 120 ASP A O 1
ATOM 926 N N . GLY A 1 121 ? -10.839 20.602 4.852 1 97.61 121 GLY A N 1
ATOM 927 C CA . GLY A 1 121 ? -11.763 19.482 4.782 1 97.61 121 GLY A CA 1
ATOM 928 C C . GLY A 1 121 ? -11.088 18.138 4.983 1 97.61 121 GLY A C 1
ATOM 929 O O . GLY A 1 121 ? -9.861 18.062 5.078 1 97.61 121 GLY A O 1
ATOM 930 N N . VAL A 1 122 ? -11.968 17.086 5.072 1 98.42 122 VAL A N 1
ATOM 931 C CA . VAL A 1 122 ? -11.43 15.758 5.349 1 98.42 122 VAL A CA 1
ATOM 932 C C . VAL A 1 122 ? -12.179 14.714 4.523 1 98.42 122 VAL A C 1
ATOM 934 O O . VAL A 1 122 ? -13.391 14.822 4.326 1 98.42 122 VAL A O 1
ATOM 937 N N . ILE A 1 123 ? -11.46 13.788 4.04 1 98.72 123 ILE A N 1
ATOM 938 C CA . ILE A 1 123 ? -12.028 12.577 3.458 1 98.72 123 ILE A CA 1
ATOM 939 C C . ILE A 1 123 ? -11.679 11.372 4.329 1 98.72 123 ILE A C 1
ATOM 941 O O . ILE A 1 123 ? -10.515 11.172 4.684 1 98.72 123 ILE A O 1
ATOM 945 N N . VAL A 1 124 ? -12.647 10.58 4.679 1 98.64 124 VAL A N 1
ATOM 946 C CA . VAL A 1 124 ? -12.435 9.467 5.599 1 98.64 124 VAL A CA 1
ATOM 947 C C . VAL A 1 124 ? -12.871 8.161 4.939 1 98.64 124 VAL A C 1
ATOM 949 O O . VAL A 1 124 ? -13.987 8.061 4.422 1 98.64 124 VAL A O 1
ATOM 952 N N . PHE A 1 125 ? -11.975 7.257 4.901 1 98.42 125 PHE A N 1
ATOM 953 C CA . PHE A 1 125 ? -12.408 5.9 4.589 1 98.42 125 PHE A CA 1
ATOM 954 C C . PHE A 1 125 ? -13.115 5.27 5.783 1 98.42 125 PHE A C 1
ATOM 956 O O . PHE A 1 125 ? -12.48 4.96 6.794 1 98.42 125 PHE A O 1
ATOM 963 N N . GLY A 1 126 ? -14.368 5.067 5.609 1 97.16 126 GLY A N 1
ATOM 964 C CA . GLY A 1 126 ? -15.186 4.551 6.695 1 97.16 126 GLY A CA 1
ATOM 965 C C . GLY A 1 126 ? -15.064 3.05 6.873 1 97.16 126 GLY A C 1
ATOM 966 O O . GLY A 1 126 ? -14.625 2.345 5.962 1 97.16 126 GLY A O 1
ATOM 967 N N . PHE A 1 127 ? -15.372 2.591 8.032 1 95.84 127 PHE A N 1
ATOM 968 C CA . PHE A 1 127 ? -15.446 1.182 8.399 1 95.84 127 PHE A CA 1
ATOM 969 C C . PHE A 1 127 ? -16.541 0.95 9.434 1 95.84 127 PHE A C 1
ATOM 971 O O . PHE A 1 127 ? -17.072 1.903 10.008 1 95.84 127 PHE A O 1
ATOM 978 N N . THR A 1 128 ? -16.897 -0.278 9.585 1 95.02 128 THR A N 1
ATOM 979 C CA . THR A 1 128 ? -17.92 -0.615 10.569 1 95.02 128 THR A CA 1
ATOM 980 C C . THR A 1 128 ? -17.476 -0.206 11.971 1 95.02 128 THR A C 1
ATOM 982 O O . THR A 1 128 ? -16.421 -0.635 12.444 1 95.02 128 THR A O 1
ATOM 985 N N . GLY A 1 129 ? -18.255 0.654 12.574 1 93.99 129 GLY A N 1
ATOM 986 C CA . GLY A 1 129 ? -17.938 1.055 13.936 1 93.99 129 GLY A CA 1
ATOM 987 C C . GLY A 1 129 ? -17.422 2.479 14.034 1 93.99 129 GLY A C 1
ATOM 988 O O . GLY A 1 129 ? -17.153 2.973 15.131 1 93.99 129 GLY A O 1
ATOM 989 N N . CYS A 1 130 ? -17.321 3.195 12.916 1 95.78 130 CYS A N 1
ATOM 990 C CA . CYS A 1 130 ? -16.931 4.6 12.946 1 95.78 130 CYS A CA 1
ATOM 991 C C . CYS A 1 130 ? -17.877 5.409 13.827 1 95.78 130 CYS A C 1
ATOM 993 O O . CYS A 1 130 ? -19.049 5.059 13.971 1 95.78 130 CYS A O 1
ATOM 995 N N . ASP A 1 131 ? -17.357 6.444 14.349 1 96.64 131 ASP A N 1
ATOM 996 C CA . ASP A 1 131 ? -18.141 7.392 15.135 1 96.64 131 ASP A CA 1
ATOM 997 C C . ASP A 1 131 ? -18.883 8.374 14.23 1 96.64 131 ASP A C 1
ATOM 999 O O . ASP A 1 131 ? -18.347 9.427 13.878 1 96.64 131 ASP A O 1
ATOM 1003 N N . GLU A 1 132 ? -20.096 8.072 13.933 1 95.61 132 GLU A N 1
ATOM 1004 C CA . GLU A 1 132 ? -20.872 8.854 12.976 1 95.61 132 GLU A CA 1
ATOM 1005 C C . GLU A 1 132 ? -21.071 10.286 13.465 1 95.61 132 GLU A C 1
ATOM 1007 O O . GLU A 1 132 ? -21.157 11.216 12.661 1 95.61 132 GLU A O 1
ATOM 1012 N N . GLN A 1 133 ? -21.187 10.455 14.728 1 96.16 133 GLN A N 1
ATOM 1013 C CA . GLN A 1 133 ? -21.356 11.799 15.271 1 96.16 133 GLN A CA 1
ATOM 1014 C C . GLN A 1 133 ? -20.097 12.637 15.068 1 96.16 133 GLN A C 1
ATOM 1016 O O . GLN A 1 133 ? -20.178 13.812 14.704 1 96.16 133 GLN A O 1
ATOM 1021 N N . ALA A 1 134 ? -18.982 12.017 15.38 1 96.74 134 ALA A N 1
ATOM 1022 C CA . ALA A 1 134 ? -17.72 12.719 15.159 1 96.74 134 ALA A CA 1
ATOM 1023 C C . ALA A 1 134 ? -17.585 13.16 13.705 1 96.74 134 ALA A C 1
ATOM 1025 O O . ALA A 1 134 ? -17.098 14.258 13.425 1 96.74 134 ALA A O 1
ATOM 1026 N N . LEU A 1 135 ? -18.021 12.334 12.792 1 97.47 135 LEU A N 1
ATOM 1027 C CA . LEU A 1 135 ? -18.008 12.667 11.371 1 97.47 135 LEU A CA 1
ATOM 1028 C C . LEU A 1 135 ? -18.958 13.822 11.074 1 97.47 135 LEU A C 1
ATOM 1030 O O . LEU A 1 135 ? -18.59 14.769 10.376 1 97.47 135 LEU A O 1
ATOM 1034 N N . ALA A 1 136 ? -20.126 13.772 11.664 1 96.05 136 ALA A N 1
ATOM 1035 C CA . ALA A 1 136 ? -21.167 14.765 11.413 1 96.05 136 ALA A CA 1
ATOM 1036 C C . ALA A 1 136 ? -20.745 16.142 11.916 1 96.05 136 ALA A C 1
ATOM 1038 O O . ALA A 1 136 ? -21.161 17.165 11.367 1 96.05 136 ALA A O 1
ATOM 1039 N N . ASP A 1 137 ? -19.933 16.146 12.903 1 95.72 137 ASP A N 1
ATOM 1040 C CA . ASP A 1 137 ? -19.476 17.396 13.503 1 95.72 137 ASP A CA 1
ATOM 1041 C C . ASP A 1 137 ? -18.658 18.216 12.509 1 95.72 137 ASP A C 1
ATOM 1043 O O . ASP A 1 137 ? -18.441 19.412 12.713 1 95.72 137 ASP A O 1
ATOM 1047 N N . TRP A 1 138 ? -18.246 17.637 11.444 1 95.25 138 TRP A N 1
ATOM 1048 C CA . TRP A 1 138 ? -17.468 18.334 10.426 1 95.25 138 TRP A CA 1
ATOM 1049 C C . TRP A 1 138 ? -18.383 19.007 9.408 1 95.25 138 TRP A C 1
ATOM 1051 O O . TRP A 1 138 ? -17.933 19.837 8.614 1 95.25 138 TRP A O 1
ATOM 1061 N N . GLY A 1 139 ? -19.657 18.62 9.415 1 92.79 139 GLY A N 1
ATOM 1062 C CA . GLY A 1 139 ? -20.625 19.232 8.519 1 92.79 139 GLY A CA 1
ATOM 1063 C C . GLY A 1 139 ? -20.309 19.002 7.053 1 92.79 139 GLY A C 1
ATOM 1064 O O . GLY A 1 139 ? -20.103 17.863 6.628 1 92.79 139 GLY A O 1
ATOM 1065 N N . ASN A 1 140 ? -20.188 20.108 6.34 1 92.81 140 ASN A N 1
ATOM 1066 C CA . ASN A 1 140 ? -19.993 20.012 4.898 1 92.81 140 ASN A CA 1
ATOM 1067 C C . ASN A 1 140 ? -18.512 19.94 4.536 1 92.81 140 ASN A C 1
ATOM 1069 O O . ASN A 1 140 ? -18.157 19.91 3.356 1 92.81 140 ASN A O 1
ATOM 1073 N N . ARG A 1 141 ? -17.634 19.808 5.46 1 96.43 141 ARG A N 1
ATOM 1074 C CA . ARG A 1 141 ? -16.196 19.783 5.21 1 96.43 141 ARG A CA 1
ATOM 1075 C C . ARG A 1 141 ? -15.659 18.356 5.245 1 96.43 141 ARG A C 1
ATOM 1077 O O . ARG A 1 141 ? -14.459 18.143 5.432 1 96.43 141 ARG A O 1
ATOM 1084 N N . ILE A 1 142 ? -16.63 17.377 5.141 1 97.78 142 ILE A N 1
ATOM 1085 C CA . ILE A 1 142 ? -16.192 15.987 5.195 1 97.78 142 ILE A CA 1
ATOM 1086 C C . ILE A 1 142 ? -16.923 15.173 4.13 1 97.78 142 ILE A C 1
ATOM 1088 O O . ILE A 1 142 ? -18.089 15.439 3.829 1 97.78 142 ILE A O 1
ATOM 1092 N N . VAL A 1 143 ? -16.231 14.215 3.551 1 98.26 143 VAL A N 1
ATOM 1093 C CA . VAL A 1 143 ? -16.792 13.162 2.711 1 98.26 143 VAL A CA 1
ATOM 1094 C C . VAL A 1 143 ? -16.33 11.796 3.216 1 98.26 143 VAL A C 1
ATOM 1096 O O . VAL A 1 143 ? -15.152 11.608 3.526 1 98.26 143 VAL A O 1
ATOM 1099 N N . VAL A 1 144 ? -17.231 10.888 3.386 1 98.27 144 VAL A N 1
ATOM 1100 C CA . VAL A 1 144 ? -16.911 9.534 3.825 1 98.27 144 VAL A CA 1
ATOM 1101 C C . VAL A 1 144 ? -17.016 8.569 2.646 1 98.27 144 VAL A C 1
ATOM 1103 O O . VAL A 1 144 ? -17.985 8.614 1.884 1 98.27 144 V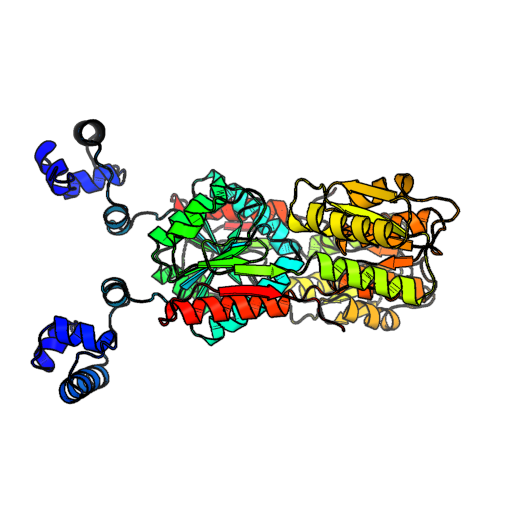AL A O 1
ATOM 1106 N N . ILE A 1 145 ? -16.025 7.721 2.498 1 97.73 145 ILE A N 1
ATOM 1107 C CA . ILE A 1 145 ? -16.013 6.717 1.439 1 97.73 145 ILE A CA 1
ATOM 1108 C C . ILE A 1 145 ? -16.129 5.322 2.049 1 97.73 145 ILE A C 1
ATOM 1110 O O . ILE A 1 145 ? -15.617 5.072 3.143 1 97.73 145 ILE A O 1
ATOM 1114 N N . ALA A 1 146 ? -16.878 4.387 1.406 1 95.51 146 ALA A N 1
ATOM 1115 C CA . ALA A 1 146 ? -16.974 2.96 1.701 1 95.51 146 ALA A CA 1
ATOM 1116 C C . ALA A 1 146 ? -17.818 2.713 2.948 1 95.51 146 ALA A C 1
ATOM 1118 O O . ALA A 1 146 ? -17.664 1.688 3.616 1 95.51 146 ALA A O 1
ATOM 1119 N N . MET A 1 147 ? -18.568 3.632 3.362 1 91.75 147 MET A N 1
ATOM 1120 C CA . MET A 1 147 ? -19.474 3.489 4.499 1 91.75 147 MET A CA 1
ATOM 1121 C C . MET A 1 147 ? -20.809 4.171 4.22 1 91.75 147 MET A C 1
ATOM 1123 O O . MET A 1 147 ? -20.843 5.297 3.719 1 91.75 147 MET A O 1
ATOM 1127 N N . ASP A 1 148 ? -21.785 3.502 4.639 1 87.19 148 ASP A N 1
ATOM 1128 C CA . ASP A 1 148 ? -23.121 4.072 4.492 1 87.19 148 ASP A CA 1
ATOM 1129 C C . ASP A 1 148 ? -23.449 5.01 5.651 1 87.19 148 ASP A C 1
ATOM 1131 O O . ASP A 1 148 ? -23.374 4.615 6.817 1 87.19 148 ASP A O 1
ATOM 1135 N N . THR A 1 149 ? -23.617 6.187 5.332 1 90.25 149 THR A N 1
ATOM 1136 C CA . THR A 1 149 ? -24.043 7.171 6.321 1 90.25 149 THR A CA 1
ATOM 1137 C C . THR A 1 149 ? -24.988 8.193 5.696 1 90.25 149 THR A C 1
ATOM 1139 O O . THR A 1 149 ? -24.867 8.516 4.512 1 90.25 149 THR A O 1
ATOM 1142 N N . ASN A 1 150 ? -25.906 8.705 6.489 1 89.26 150 ASN A N 1
ATOM 1143 C CA . ASN A 1 150 ? -26.835 9.731 6.026 1 89.26 150 ASN A CA 1
ATOM 1144 C C . ASN A 1 150 ? -26.494 11.1 6.608 1 89.26 150 ASN A C 1
ATOM 1146 O O . ASN A 1 150 ? -27.105 12.105 6.24 1 89.26 150 ASN A O 1
ATOM 1150 N N . ASN A 1 151 ? -25.515 11.186 7.386 1 92.52 151 ASN A N 1
ATOM 1151 C CA . ASN A 1 151 ? -25.254 12.406 8.142 1 92.52 151 ASN A CA 1
ATOM 1152 C C . ASN A 1 151 ? -24.325 13.349 7.382 1 92.52 151 ASN A C 1
ATOM 1154 O O . ASN A 1 151 ? -24.32 14.556 7.63 1 92.52 151 ASN A O 1
ATOM 1158 N N . VAL A 1 152 ? -23.53 12.791 6.577 1 96.1 152 VAL A N 1
ATOM 1159 C CA . VAL A 1 152 ? -22.591 13.566 5.773 1 96.1 152 VAL A CA 1
ATOM 1160 C C . VAL A 1 152 ? -22.53 12.998 4.357 1 96.1 152 VAL A C 1
ATOM 1162 O O . VAL A 1 152 ? -23.049 11.91 4.096 1 96.1 152 VAL A O 1
ATOM 1165 N N . SER A 1 153 ? -21.97 13.748 3.419 1 97.22 153 SER A N 1
ATOM 1166 C CA . SER A 1 153 ? -21.789 13.243 2.062 1 97.22 153 SER A CA 1
ATOM 1167 C C . SER A 1 153 ? -20.939 11.977 2.051 1 97.22 153 SER A C 1
ATOM 1169 O O . SER A 1 153 ? -20.017 11.836 2.857 1 97.22 153 SER A O 1
ATOM 1171 N N . SER A 1 154 ? -21.348 11.091 1.19 1 97.53 154 SER A N 1
ATOM 1172 C CA . SER A 1 154 ? -20.662 9.803 1.2 1 97.53 154 SER A CA 1
ATOM 1173 C C . SER A 1 154 ? -20.641 9.178 -0.191 1 97.53 154 SER A C 1
ATOM 1175 O O . SER A 1 154 ? -21.464 9.518 -1.043 1 97.53 154 SER A O 1
ATOM 1177 N N . ILE A 1 155 ? -19.641 8.363 -0.453 1 97.29 155 ILE A N 1
ATOM 1178 C CA . ILE A 1 155 ? -19.523 7.493 -1.619 1 97.29 155 ILE A CA 1
ATOM 1179 C C . ILE A 1 155 ? -19.4 6.04 -1.168 1 97.29 155 ILE A C 1
ATOM 1181 O O . ILE A 1 155 ? -18.463 5.684 -0.449 1 97.29 155 ILE A O 1
ATOM 1185 N N . ASN A 1 156 ? -20.283 5.228 -1.57 1 96.1 156 ASN A N 1
ATOM 1186 C CA . ASN A 1 156 ? -20.277 3.806 -1.24 1 96.1 156 ASN A CA 1
ATOM 1187 C C . ASN A 1 156 ? -20.064 2.943 -2.48 1 96.1 156 ASN A C 1
ATOM 1189 O O . ASN A 1 156 ? -20.187 3.427 -3.607 1 96.1 156 ASN A O 1
ATOM 1193 N N . TYR A 1 157 ? -19.668 1.714 -2.207 1 97.14 157 TYR A N 1
ATOM 1194 C CA . TYR A 1 157 ? -19.537 0.754 -3.297 1 97.14 157 TYR A CA 1
ATOM 1195 C C . TYR A 1 157 ? -20.784 -0.113 -3.414 1 97.14 157 TYR A C 1
ATOM 1197 O O . TYR A 1 157 ? -21.44 -0.406 -2.411 1 97.14 157 TYR A O 1
ATOM 1205 N N . ASP A 1 158 ? -21.129 -0.507 -4.594 1 97.54 158 ASP A N 1
ATOM 1206 C CA . ASP A 1 158 ? -22.243 -1.421 -4.824 1 97.54 158 ASP A CA 1
ATOM 1207 C C . ASP A 1 158 ? -21.84 -2.864 -4.527 1 97.54 158 ASP A C 1
ATOM 1209 O O . ASP A 1 158 ? -21.641 -3.66 -5.447 1 97.54 158 ASP A O 1
ATOM 1213 N N . ASN A 1 159 ? -21.811 -3.206 -3.278 1 97.4 159 ASN A N 1
ATOM 1214 C CA . ASN A 1 159 ? -21.345 -4.516 -2.836 1 97.4 159 ASN A CA 1
ATOM 1215 C C . ASN A 1 159 ? -22.232 -5.637 -3.371 1 97.4 159 ASN A C 1
ATOM 1217 O O . ASN A 1 159 ? -21.749 -6.731 -3.665 1 97.4 159 ASN A O 1
ATOM 1221 N N . GLN A 1 160 ? -23.477 -5.391 -3.451 1 97.14 160 GLN A N 1
ATOM 1222 C CA . GLN A 1 160 ? -24.359 -6.364 -4.087 1 97.14 160 GLN A CA 1
ATOM 1223 C C . GLN A 1 160 ? -24.019 -6.531 -5.565 1 97.14 160 GLN A C 1
ATOM 1225 O O . GLN A 1 160 ? -23.896 -7.656 -6.055 1 97.14 160 GLN A O 1
ATOM 1230 N N . GLY A 1 161 ? -23.81 -5.413 -6.2 1 97.64 161 GLY A N 1
ATOM 1231 C CA . GLY A 1 161 ? -23.537 -5.421 -7.629 1 97.64 161 GLY A CA 1
ATOM 1232 C C . GLY A 1 161 ? -22.256 -6.15 -7.988 1 97.64 161 GLY A C 1
ATOM 1233 O O . GLY A 1 161 ? -22.185 -6.819 -9.021 1 97.64 161 GLY A O 1
ATOM 1234 N N . VAL A 1 162 ? -21.255 -6.069 -7.183 1 98.28 162 VAL A N 1
ATOM 1235 C CA . VAL A 1 162 ? -19.977 -6.691 -7.514 1 98.28 162 VAL A CA 1
ATOM 1236 C C . VAL A 1 162 ? -20.109 -8.211 -7.444 1 98.28 162 VAL A C 1
ATOM 1238 O O . VAL A 1 162 ? -19.549 -8.928 -8.277 1 98.28 162 VAL A O 1
ATOM 1241 N N . ILE A 1 163 ? -20.865 -8.715 -6.463 1 98.62 163 ILE A N 1
ATOM 1242 C CA . ILE A 1 163 ? -21.05 -10.157 -6.343 1 98.62 163 ILE A CA 1
ATOM 1243 C C . ILE A 1 163 ? -21.994 -10.65 -7.438 1 98.62 163 ILE A C 1
ATOM 1245 O O . ILE A 1 163 ? -21.752 -11.692 -8.051 1 98.62 163 ILE A O 1
ATOM 1249 N N . ASP A 1 164 ? -23.02 -9.864 -7.728 1 98.05 164 ASP A N 1
ATOM 1250 C CA . ASP A 1 164 ? -23.942 -10.214 -8.805 1 98.05 164 ASP A CA 1
ATOM 1251 C C . ASP A 1 164 ? -23.207 -10.337 -10.138 1 98.05 164 ASP A C 1
ATOM 1253 O O . ASP A 1 164 ? -23.479 -11.251 -10.92 1 98.05 164 ASP A O 1
ATOM 1257 N N . MET A 1 165 ? -22.333 -9.467 -10.376 1 98.11 165 MET A N 1
ATOM 1258 C CA . MET A 1 165 ? -21.573 -9.49 -11.623 1 98.11 165 MET A CA 1
ATOM 1259 C C . MET A 1 165 ? -20.698 -10.736 -11.705 1 98.11 165 MET A C 1
ATOM 1261 O O . MET A 1 165 ? -20.599 -11.362 -12.762 1 98.11 165 MET A O 1
ATOM 1265 N N . ALA A 1 166 ? -20.051 -11.061 -10.611 1 98.17 166 ALA A N 1
ATOM 1266 C CA . ALA A 1 166 ? -19.229 -12.268 -10.572 1 98.17 166 ALA A CA 1
ATOM 1267 C C . ALA A 1 166 ? -20.071 -13.514 -10.833 1 98.17 166 ALA A C 1
ATOM 1269 O O . ALA A 1 166 ? -19.682 -14.381 -11.619 1 98.17 166 ALA A O 1
ATOM 1270 N N . LEU A 1 167 ? -21.22 -13.585 -10.191 1 98.36 167 LEU A N 1
ATOM 1271 C CA . LEU A 1 167 ? -22.112 -14.729 -10.342 1 98.36 167 LEU A CA 1
ATOM 1272 C C . LEU A 1 167 ? -22.673 -14.798 -11.758 1 98.36 167 LEU A C 1
ATOM 1274 O O . LEU A 1 167 ? -22.773 -15.881 -12.339 1 98.36 167 LEU A O 1
ATOM 1278 N N . SER A 1 168 ? -23.032 -13.685 -12.302 1 97.21 168 SER A N 1
ATOM 1279 C CA . SER A 1 168 ? -23.527 -13.634 -13.673 1 97.21 168 SER A CA 1
ATOM 1280 C C . SER A 1 168 ? -22.487 -14.159 -14.657 1 97.21 168 SER A C 1
ATOM 1282 O O . SER A 1 168 ? -22.824 -14.878 -15.6 1 97.21 168 SER A O 1
ATOM 1284 N N . HIS A 1 169 ? -21.261 -13.761 -14.432 1 97.38 169 HIS A N 1
ATOM 1285 C CA . HIS A 1 169 ? -20.165 -14.253 -15.259 1 97.38 169 HIS A CA 1
ATOM 1286 C C . HIS A 1 169 ? -20.106 -15.777 -15.247 1 97.38 169 HIS A C 1
ATOM 1288 O O . HIS A 1 169 ? -19.943 -16.404 -16.296 1 97.38 169 HIS A O 1
ATOM 1294 N N . LEU A 1 170 ? -20.278 -16.389 -14.147 1 98.1 170 LEU A N 1
ATOM 1295 C CA . LEU A 1 170 ? -20.224 -17.839 -14 1 98.1 170 LEU A CA 1
ATOM 1296 C C . LEU A 1 170 ? -21.454 -18.494 -14.62 1 98.1 170 LEU A C 1
ATOM 1298 O O . LEU A 1 170 ? -21.35 -19.55 -15.25 1 98.1 170 LEU A O 1
ATOM 1302 N N . GLU A 1 171 ? -22.547 -17.888 -14.475 1 96.99 171 GLU A N 1
ATOM 1303 C CA . GLU A 1 171 ? -23.773 -18.394 -15.084 1 96.99 171 GLU A CA 1
ATOM 1304 C C . GLU A 1 171 ? -23.656 -18.441 -16.604 1 96.99 171 GLU A C 1
ATOM 1306 O O . GLU A 1 171 ? -24.156 -19.37 -17.243 1 96.99 171 GLU A O 1
ATOM 1311 N N . GLN A 1 172 ? -23.052 -17.444 -17.115 1 97.17 172 GLN A N 1
ATOM 1312 C CA . GLN A 1 172 ? -22.852 -17.387 -18.559 1 97.17 172 GLN A CA 1
ATOM 1313 C C . GLN A 1 172 ? -21.998 -18.556 -19.043 1 97.17 172 GLN A C 1
ATOM 1315 O O . GLN A 1 172 ? -22.06 -18.934 -20.215 1 97.17 172 GLN A O 1
ATOM 1320 N N . GLN A 1 173 ? -21.251 -19.144 -18.172 1 97.27 173 GLN A N 1
ATOM 1321 C CA . GLN A 1 173 ? -20.432 -20.312 -18.48 1 97.27 173 GLN A CA 1
ATOM 1322 C C . GLN A 1 173 ? -21.161 -21.604 -18.123 1 97.27 173 GLN A C 1
ATOM 1324 O O . GLN A 1 173 ? -20.559 -22.68 -18.111 1 97.27 173 GLN A O 1
ATOM 1329 N N . ALA A 1 174 ? -22.376 -21.511 -17.69 1 97.08 174 ALA A N 1
ATOM 1330 C CA . ALA A 1 174 ? -23.266 -22.625 -17.374 1 97.08 174 ALA A CA 1
ATOM 1331 C C . ALA A 1 174 ? -22.8 -23.361 -16.121 1 97.08 174 ALA A C 1
ATOM 1333 O O . ALA A 1 174 ? -22.918 -24.585 -16.033 1 97.08 174 ALA A O 1
ATOM 1334 N N . LEU A 1 175 ? -22.206 -22.643 -15.235 1 97.08 175 LEU A N 1
ATOM 1335 C CA . LEU A 1 175 ? -21.825 -23.199 -13.941 1 97.08 175 LEU A CA 1
ATOM 1336 C C . LEU A 1 175 ? -22.897 -22.919 -12.893 1 97.08 175 LEU A C 1
ATOM 1338 O O . LEU A 1 175 ? -23.441 -21.814 -12.835 1 97.08 175 LEU A O 1
ATOM 1342 N N . SER A 1 176 ? -23.244 -23.945 -12.058 1 93.81 176 SER A N 1
ATOM 1343 C CA . SER A 1 176 ? -24.341 -23.74 -11.118 1 93.81 176 SER A CA 1
ATOM 1344 C C . SER A 1 176 ? -23.958 -24.197 -9.714 1 93.81 176 SER A C 1
ATOM 1346 O O . SER A 1 176 ? -24.629 -23.852 -8.739 1 93.81 176 SER A O 1
ATOM 1348 N N . ARG A 1 177 ? -22.952 -25.077 -9.596 1 97.41 177 ARG A N 1
ATOM 1349 C CA . ARG A 1 177 ? -22.464 -25.483 -8.281 1 97.41 177 ARG A CA 1
ATOM 1350 C C . ARG A 1 177 ? -21.337 -24.57 -7.809 1 97.41 177 ARG A C 1
ATOM 1352 O O . ARG A 1 177 ? -20.159 -24.903 -7.955 1 97.41 177 ARG A O 1
ATOM 1359 N N . ILE A 1 178 ? -21.783 -23.455 -7.275 1 98.61 178 ILE A N 1
ATOM 1360 C CA . ILE A 1 178 ? -20.879 -22.351 -6.973 1 98.61 178 ILE A CA 1
ATOM 1361 C C . ILE A 1 178 ? -20.787 -22.158 -5.461 1 98.61 178 ILE A C 1
ATOM 1363 O O . ILE A 1 178 ? -21.806 -21.983 -4.788 1 98.61 178 ILE A O 1
ATOM 1367 N N . ALA A 1 179 ? -19.633 -22.256 -4.893 1 98.88 179 ALA A N 1
ATOM 1368 C CA . ALA A 1 179 ? -19.371 -21.942 -3.491 1 98.88 179 ALA A CA 1
ATOM 1369 C C . ALA A 1 179 ? -18.904 -20.498 -3.33 1 98.88 179 ALA A C 1
ATOM 1371 O O . ALA A 1 179 ? -18.597 -19.825 -4.317 1 98.88 179 ALA A O 1
ATOM 1372 N N . TYR A 1 180 ? -18.9 -20.031 -2.059 1 98.92 180 TYR A N 1
ATOM 1373 C CA . TYR A 1 180 ? -18.53 -18.654 -1.749 1 98.92 180 TYR A CA 1
ATOM 1374 C C . TYR A 1 180 ? -17.579 -18.6 -0.559 1 98.92 180 TYR A C 1
ATOM 1376 O O . TYR A 1 180 ? -17.784 -19.293 0.44 1 98.92 180 TYR A O 1
ATOM 1384 N N . ILE A 1 181 ? -16.549 -17.846 -0.71 1 98.94 181 ILE A N 1
ATOM 1385 C CA . ILE A 1 181 ? -15.67 -17.553 0.417 1 98.94 181 ILE A CA 1
ATOM 1386 C C . ILE A 1 181 ? -15.599 -16.043 0.637 1 98.94 181 ILE A C 1
ATOM 1388 O O . ILE A 1 181 ? -15.236 -15.294 -0.272 1 98.94 181 ILE A O 1
ATOM 1392 N N . GLY A 1 182 ? -15.971 -15.624 1.782 1 98.77 182 GLY A N 1
ATOM 1393 C CA . GLY A 1 182 ? -16.059 -14.201 2.069 1 98.77 182 GLY A CA 1
ATOM 1394 C C . GLY A 1 182 ? -15.359 -13.807 3.355 1 98.77 182 GLY A C 1
ATOM 1395 O O . GLY A 1 182 ? -14.453 -14.506 3.814 1 98.77 182 GLY A O 1
ATOM 1396 N N . VAL A 1 183 ? -15.64 -12.623 3.787 1 98.24 183 VAL A N 1
ATOM 1397 C CA . VAL A 1 183 ? -15.085 -12.02 4.995 1 98.24 183 VAL A CA 1
ATOM 1398 C C . VAL A 1 183 ? -16.1 -12.113 6.132 1 98.24 183 VAL A C 1
ATOM 1400 O O . VAL A 1 183 ? -17.309 -12.157 5.891 1 98.24 183 VAL A O 1
ATOM 1403 N N . ASP A 1 184 ? -15.617 -12.065 7.34 1 97.98 184 ASP A N 1
ATOM 1404 C CA . ASP A 1 184 ? -16.477 -12.12 8.518 1 97.98 184 ASP A CA 1
ATOM 1405 C C . ASP A 1 184 ? -17.616 -11.108 8.414 1 97.98 184 ASP A C 1
ATOM 1407 O O . ASP A 1 184 ? -17.379 -9.923 8.168 1 97.98 184 ASP A O 1
ATOM 1411 N N . PRO A 1 185 ? -18.873 -11.491 8.693 1 97.71 185 PRO A N 1
ATOM 1412 C CA . PRO A 1 185 ? -20.047 -10.636 8.499 1 97.71 185 PRO A CA 1
ATOM 1413 C C . PRO A 1 185 ? -20.102 -9.477 9.491 1 97.71 185 PRO A C 1
ATOM 1415 O O . PRO A 1 185 ? -20.919 -8.565 9.335 1 97.71 185 PRO A O 1
ATOM 1418 N N . GLU A 1 186 ? -19.23 -9.493 10.466 1 96.47 186 GLU A N 1
ATOM 1419 C CA . GLU A 1 186 ? -19.126 -8.32 11.329 1 96.47 186 GLU A CA 1
ATOM 1420 C C . GLU A 1 186 ? -18.72 -7.084 10.532 1 96.47 186 GLU A C 1
ATOM 1422 O O . GLU A 1 186 ? -19.04 -5.957 10.918 1 96.47 186 GLU A O 1
ATOM 1427 N N . ASP A 1 187 ? -17.996 -7.326 9.533 1 95.54 187 ASP A N 1
ATOM 1428 C CA . ASP A 1 187 ? -17.785 -6.276 8.541 1 95.54 187 ASP A CA 1
ATOM 1429 C C . ASP A 1 187 ? -19.03 -6.077 7.679 1 95.54 187 ASP A C 1
ATOM 1431 O O . ASP A 1 187 ? -19.373 -6.939 6.867 1 95.54 187 ASP A O 1
ATOM 1435 N N . LYS A 1 188 ? -19.632 -4.986 7.742 1 95.37 188 LYS A N 1
ATOM 1436 C CA . LYS A 1 188 ? -20.941 -4.764 7.135 1 95.37 188 LYS A CA 1
ATOM 1437 C C . LYS A 1 188 ? -20.83 -4.64 5.618 1 95.37 188 LYS A C 1
ATOM 1439 O O . LYS A 1 188 ? -21.804 -4.868 4.898 1 95.37 188 LYS A O 1
ATOM 1444 N N . THR A 1 189 ? -19.698 -4.308 5.11 1 94.03 189 THR A N 1
ATOM 1445 C CA . THR A 1 189 ? -19.542 -4.038 3.685 1 94.03 189 THR A CA 1
ATOM 1446 C C . THR A 1 189 ? -19.013 -5.269 2.956 1 94.03 189 THR A C 1
ATOM 1448 O O . THR A 1 189 ? -19.791 -6.114 2.508 1 94.03 189 THR A O 1
ATOM 1451 N N . THR A 1 190 ? -17.749 -5.557 3.14 1 95.75 190 THR A N 1
ATOM 1452 C CA . THR A 1 190 ? -17.103 -6.653 2.426 1 95.75 190 THR A CA 1
ATOM 1453 C C . THR A 1 190 ? -17.589 -8.001 2.951 1 95.75 190 THR A C 1
ATOM 1455 O O . THR A 1 190 ? -17.637 -8.983 2.207 1 95.75 190 THR A O 1
ATOM 1458 N N . GLY A 1 191 ? -17.922 -7.987 4.203 1 97.51 191 GLY A N 1
ATOM 1459 C CA . GLY A 1 191 ? -18.365 -9.227 4.82 1 97.51 191 GLY A CA 1
ATOM 1460 C C . GLY A 1 191 ? -19.846 -9.492 4.629 1 97.51 191 GLY A C 1
ATOM 1461 O O . GLY A 1 191 ? -20.233 -10.299 3.781 1 97.51 191 GLY A O 1
ATOM 1462 N N . LEU A 1 192 ? -20.704 -8.718 5.252 1 98.14 192 LEU A N 1
ATOM 1463 C CA . LEU A 1 192 ? -22.134 -8.995 5.335 1 98.14 192 LEU A CA 1
ATOM 1464 C C . LEU A 1 192 ? -22.822 -8.704 4.005 1 98.14 192 LEU A C 1
ATOM 1466 O O . LEU A 1 192 ? -23.542 -9.554 3.475 1 98.14 192 LEU A O 1
ATOM 1470 N N . ALA A 1 193 ? -22.631 -7.595 3.42 1 97.93 193 ALA A N 1
ATOM 1471 C CA . ALA A 1 193 ? -23.327 -7.186 2.203 1 97.93 193 ALA A CA 1
ATOM 1472 C C . ALA A 1 193 ? -23.014 -8.133 1.048 1 97.93 193 ALA A C 1
ATOM 1474 O O . ALA A 1 193 ? -23.912 -8.53 0.301 1 97.93 193 ALA A O 1
ATOM 1475 N N . ARG A 1 194 ? -21.769 -8.481 0.891 1 98.62 194 ARG A N 1
ATOM 1476 C CA . ARG A 1 194 ? -21.39 -9.349 -0.22 1 98.62 194 ARG A CA 1
ATOM 1477 C C . ARG A 1 194 ? -21.864 -10.779 0.017 1 98.62 194 ARG A C 1
ATOM 1479 O O . ARG A 1 194 ? -22.296 -11.458 -0.917 1 98.62 194 ARG A O 1
ATOM 1486 N N . LEU A 1 195 ? -21.805 -11.202 1.287 1 98.87 195 LEU A N 1
ATOM 1487 C CA . LEU A 1 195 ? -22.35 -12.517 1.609 1 98.87 195 LEU A CA 1
ATOM 1488 C C . LEU A 1 195 ? -23.846 -12.571 1.319 1 98.87 195 LEU A C 1
ATOM 1490 O O . LEU A 1 195 ? -24.335 -13.54 0.733 1 98.87 195 LEU A O 1
ATOM 1494 N N . ASN A 1 196 ? -24.563 -11.561 1.734 1 98.79 196 ASN A N 1
ATOM 1495 C CA . ASN A 1 196 ? -26.002 -11.498 1.504 1 98.79 196 ASN A CA 1
ATOM 1496 C C . ASN A 1 196 ? -26.333 -11.519 0.014 1 98.79 196 ASN A C 1
ATOM 1498 O O . ASN A 1 196 ? -27.345 -12.092 -0.393 1 98.79 196 ASN A O 1
ATOM 1502 N N . ALA A 1 197 ? -25.505 -10.898 -0.792 1 98.79 197 ALA A N 1
ATOM 1503 C CA . ALA A 1 197 ? -25.693 -10.935 -2.24 1 98.79 197 ALA A CA 1
ATOM 1504 C C . ALA A 1 197 ? -25.621 -12.366 -2.766 1 98.79 197 ALA A C 1
ATOM 1506 O O . ALA A 1 197 ? -26.452 -12.778 -3.579 1 98.79 197 ALA A O 1
ATOM 1507 N N . TYR A 1 198 ? -24.655 -13.16 -2.271 1 98.86 198 TYR A N 1
ATOM 1508 C CA . TYR A 1 198 ? -24.508 -14.556 -2.665 1 98.86 198 TYR A CA 1
ATOM 1509 C C . TYR A 1 198 ? -25.707 -15.38 -2.212 1 98.86 198 TYR A C 1
ATOM 1511 O O . TYR A 1 198 ? -26.262 -16.16 -2.991 1 98.86 198 TYR A O 1
ATOM 1519 N N . LYS A 1 199 ? -26.063 -15.148 -0.971 1 98.82 199 LYS A N 1
ATOM 1520 C CA . LYS A 1 199 ? -27.197 -15.89 -0.429 1 98.82 199 LYS A CA 1
ATOM 1521 C C . LYS A 1 199 ? -28.476 -15.584 -1.203 1 98.82 199 LYS A C 1
ATOM 1523 O O . LYS A 1 199 ? -29.279 -16.481 -1.466 1 98.82 199 LYS A O 1
ATOM 1528 N N . ALA A 1 200 ? -28.686 -14.351 -1.518 1 98.65 200 ALA A N 1
ATOM 1529 C CA . ALA A 1 200 ? -29.856 -13.951 -2.296 1 98.65 200 ALA A CA 1
ATOM 1530 C C . ALA A 1 200 ? -29.861 -14.626 -3.664 1 98.65 200 ALA A C 1
ATOM 1532 O O . ALA A 1 200 ? -30.914 -15.043 -4.154 1 98.65 200 ALA A O 1
ATOM 1533 N N . TRP A 1 201 ? -28.728 -14.659 -4.277 1 98.23 201 TRP A N 1
ATOM 1534 C CA . TRP A 1 201 ? -28.593 -15.352 -5.555 1 98.23 201 TRP A CA 1
ATOM 1535 C C . TRP A 1 201 ? -28.973 -16.822 -5.42 1 98.23 201 TRP A C 1
ATOM 1537 O O . TRP A 1 201 ? -29.731 -17.352 -6.236 1 98.23 201 TRP A O 1
ATOM 1547 N N . CYS A 1 202 ? -28.514 -17.518 -4.392 1 98.27 202 CYS A N 1
ATOM 1548 C CA . CYS A 1 202 ? -28.85 -18.915 -4.142 1 98.27 202 CYS A CA 1
ATOM 1549 C C . CYS A 1 202 ? -30.354 -19.094 -3.978 1 98.27 202 CYS A C 1
ATOM 1551 O O . CYS A 1 202 ? -30.935 -20.033 -4.524 1 98.27 202 CYS A O 1
ATOM 1553 N N . GLN A 1 203 ? -30.883 -18.185 -3.227 1 98.18 203 GLN A N 1
ATOM 1554 C CA . GLN A 1 203 ? -32.321 -18.25 -2.99 1 98.18 203 GLN A CA 1
ATOM 1555 C C . GLN A 1 203 ? -33.1 -18.137 -4.298 1 98.18 203 GLN A C 1
ATOM 1557 O O . GLN A 1 203 ? -34.01 -18.928 -4.555 1 98.18 203 GLN A O 1
ATOM 1562 N N . ARG A 1 204 ? -32.751 -17.203 -5.129 1 97.13 204 ARG A N 1
ATOM 1563 C CA . ARG A 1 204 ? -33.415 -16.995 -6.412 1 97.13 204 ARG A CA 1
ATOM 1564 C C . ARG A 1 204 ? -33.295 -18.231 -7.297 1 97.13 204 ARG A C 1
ATOM 1566 O O . ARG A 1 204 ? -34.205 -18.538 -8.07 1 97.13 204 ARG A O 1
ATOM 1573 N N . LYS A 1 205 ? -32.224 -18.926 -7.146 1 95.99 205 LYS A N 1
ATOM 1574 C CA . LYS A 1 205 ? -31.956 -20.087 -7.989 1 95.99 205 LYS A CA 1
ATOM 1575 C C . LYS A 1 205 ? -32.381 -21.379 -7.298 1 95.99 205 LYS A C 1
ATOM 1577 O O . LYS A 1 205 ? -32.193 -22.47 -7.839 1 95.99 205 LYS A O 1
ATOM 1582 N N . GLN A 1 206 ? -32.905 -21.297 -6.072 1 96.73 206 GLN A N 1
ATOM 1583 C CA . GLN A 1 206 ? -33.331 -22.435 -5.264 1 96.73 206 GLN A CA 1
ATOM 1584 C C . GLN A 1 206 ? -32.171 -23.392 -5.007 1 96.73 206 GLN A C 1
ATOM 1586 O O . GLN A 1 206 ? -32.313 -24.606 -5.17 1 96.73 206 GLN A O 1
ATOM 1591 N N . LEU A 1 207 ? -31.063 -22.793 -4.701 1 96.54 207 LEU A N 1
ATOM 1592 C CA . LEU A 1 207 ? -29.864 -23.545 -4.351 1 96.54 207 LEU A CA 1
ATOM 1593 C C . LEU A 1 207 ? -29.555 -23.416 -2.863 1 96.54 207 LEU A C 1
ATOM 1595 O O . LEU A 1 207 ? -29.863 -22.392 -2.248 1 96.54 207 LEU A O 1
ATOM 1599 N N . THR A 1 208 ? -28.988 -24.453 -2.272 1 96.91 208 THR A N 1
ATOM 1600 C CA . THR A 1 208 ? -28.481 -24.368 -0.907 1 96.91 208 THR A CA 1
ATOM 1601 C C . THR A 1 208 ? -27.136 -23.648 -0.872 1 96.91 208 THR A C 1
ATOM 1603 O O . THR A 1 208 ? -26.2 -24.037 -1.574 1 96.91 208 THR A O 1
ATOM 1606 N N . PRO A 1 209 ? -27.081 -22.617 -0.123 1 98.13 209 PRO A N 1
ATOM 1607 C CA . PRO A 1 209 ? -25.81 -21.892 -0.051 1 98.13 209 PRO A CA 1
ATOM 1608 C C . PRO A 1 209 ? -24.671 -22.75 0.494 1 98.13 209 PRO A C 1
ATOM 1610 O O . PRO A 1 209 ? -24.873 -23.531 1.427 1 98.13 209 PRO A O 1
ATOM 1613 N N . CYS A 1 210 ? -23.532 -22.711 -0.082 1 98.72 210 CYS A N 1
ATOM 1614 C CA . CYS A 1 210 ? -22.274 -23.294 0.371 1 98.72 210 CYS A CA 1
ATOM 1615 C C . CYS A 1 210 ? -21.2 -22.223 0.52 1 98.72 210 CYS A C 1
ATOM 1617 O O . CYS A 1 210 ? -20.646 -21.751 -0.475 1 98.72 210 CYS A O 1
ATOM 1619 N N . PHE A 1 211 ? -20.956 -21.811 1.783 1 98.85 211 PHE A N 1
ATOM 1620 C CA . PHE A 1 211 ? -20.023 -20.703 1.943 1 98.85 211 PHE A CA 1
ATOM 1621 C C . PHE A 1 211 ? -19.278 -20.808 3.268 1 98.85 211 PHE A C 1
ATOM 1623 O O . PHE A 1 211 ? -19.714 -21.52 4.176 1 98.85 211 PHE A O 1
ATOM 1630 N N . GLN A 1 212 ? -18.132 -20.13 3.337 1 98.89 212 GLN A N 1
ATOM 1631 C CA . GLN A 1 212 ? -17.363 -19.886 4.553 1 98.89 212 GLN A CA 1
ATOM 1632 C C . GLN A 1 212 ? -16.871 -18.443 4.613 1 98.89 212 GLN A C 1
ATOM 1634 O O . GLN A 1 212 ? -16.654 -17.812 3.576 1 98.89 212 GLN A O 1
ATOM 1639 N N . THR A 1 213 ? -16.741 -17.93 5.795 1 98.84 213 THR A N 1
ATOM 1640 C CA . THR A 1 213 ? -16.209 -16.588 6.003 1 98.84 213 THR A CA 1
ATOM 1641 C C . THR A 1 213 ? -15.066 -16.61 7.014 1 98.84 213 THR A C 1
ATOM 1643 O O . THR A 1 213 ? -14.972 -17.526 7.834 1 98.84 213 THR A O 1
ATOM 1646 N N . GLY A 1 214 ? -14.135 -15.717 6.864 1 98.46 214 GLY A N 1
ATOM 1647 C CA . GLY A 1 214 ? -12.983 -15.576 7.74 1 98.46 214 GLY A CA 1
ATOM 1648 C C . GLY A 1 214 ? -12.333 -14.207 7.655 1 98.46 214 GLY A C 1
ATOM 1649 O O . GLY A 1 214 ? -13.006 -13.212 7.379 1 98.46 214 GLY A O 1
ATOM 1650 N N . LYS A 1 215 ? -11.09 -14.159 7.955 1 97.32 215 LYS A N 1
ATOM 1651 C CA . LYS A 1 215 ? -10.341 -12.907 7.894 1 97.32 215 LYS A CA 1
ATOM 1652 C C . LYS A 1 215 ? -10.068 -12.499 6.449 1 97.32 215 LYS A C 1
ATOM 1654 O O . LYS A 1 215 ? -10.011 -13.35 5.559 1 97.32 215 LYS A O 1
ATOM 1659 N N . LEU A 1 216 ? -9.928 -11.237 6.257 1 95.93 216 LEU A N 1
ATOM 1660 C CA . LEU A 1 216 ? -9.561 -10.723 4.942 1 95.93 216 LEU A CA 1
ATOM 1661 C C . LEU A 1 216 ? -8.069 -10.906 4.684 1 95.93 216 LEU A C 1
ATOM 1663 O O . LEU A 1 216 ? -7.306 -9.937 4.714 1 95.93 216 LEU A O 1
ATOM 1667 N N . SER A 1 217 ? -7.692 -12.097 4.398 1 96.32 217 SER A N 1
ATOM 1668 C CA . SER A 1 217 ? -6.306 -12.441 4.099 1 96.32 217 SER A CA 1
ATOM 1669 C C . SER A 1 217 ? -6.223 -13.68 3.214 1 96.32 217 SER A C 1
ATOM 1671 O O . SER A 1 217 ? -7.146 -14.497 3.193 1 96.32 217 SER A O 1
ATOM 1673 N N . HIS A 1 218 ? -5.18 -13.771 2.55 1 97.2 218 HIS A N 1
ATOM 1674 C CA . HIS A 1 218 ? -4.997 -14.928 1.682 1 97.2 218 HIS A CA 1
ATOM 1675 C C . HIS A 1 218 ? -4.819 -16.206 2.496 1 97.2 218 HIS A C 1
ATOM 1677 O O . HIS A 1 218 ? -5.293 -17.272 2.097 1 97.2 218 HIS A O 1
ATOM 1683 N N . GLU A 1 219 ? -4.195 -16.147 3.713 1 97.78 219 GLU A N 1
ATOM 1684 C CA . GLU A 1 219 ? -3.992 -17.312 4.568 1 97.78 219 GLU A CA 1
ATOM 1685 C C . GLU A 1 219 ? -5.322 -17.873 5.063 1 97.78 219 GLU A C 1
ATOM 1687 O O . GLU A 1 219 ? -5.532 -19.087 5.054 1 97.78 219 GLU A O 1
ATOM 1692 N N . SER A 1 220 ? -6.124 -16.965 5.486 1 98.39 220 SER A N 1
ATOM 1693 C CA . SER A 1 220 ? -7.445 -17.379 5.949 1 98.39 220 SER A CA 1
ATOM 1694 C C . SER A 1 220 ? -8.23 -18.067 4.837 1 98.39 220 SER A C 1
ATOM 1696 O O . SER A 1 220 ? -8.812 -19.132 5.049 1 98.39 220 SER A O 1
ATOM 1698 N N . ALA A 1 221 ? -8.214 -17.501 3.67 1 98.69 221 ALA A N 1
ATOM 1699 C CA . ALA A 1 221 ? -8.946 -18.043 2.528 1 98.69 221 ALA A CA 1
ATOM 1700 C C . ALA A 1 221 ? -8.431 -19.43 2.155 1 98.69 221 ALA A C 1
ATOM 1702 O O . ALA A 1 221 ? -9.219 -20.332 1.857 1 98.69 221 ALA A O 1
ATOM 1703 N N . TYR A 1 222 ? -7.122 -19.556 2.191 1 98.75 222 TYR A N 1
ATOM 1704 C CA . TYR A 1 222 ? -6.456 -20.825 1.917 1 98.75 222 TYR A CA 1
ATOM 1705 C C . TYR A 1 222 ? -7.026 -21.939 2.787 1 98.75 222 TYR A C 1
ATOM 1707 O O . TYR A 1 222 ? -7.335 -23.025 2.292 1 98.75 222 TYR A O 1
ATOM 1715 N N . GLN A 1 223 ? -7.236 -21.653 4.015 1 98.61 223 GLN A N 1
ATOM 1716 C CA . GLN A 1 223 ? -7.702 -22.646 4.976 1 98.61 223 GLN A CA 1
ATOM 1717 C C . GLN A 1 223 ? -9.191 -22.93 4.796 1 98.61 223 GLN A C 1
ATOM 1719 O O . GLN A 1 223 ? -9.668 -24.014 5.138 1 98.61 223 GLN A O 1
ATOM 1724 N N . LEU A 1 224 ? -9.891 -22.026 4.267 1 98.84 224 LEU A N 1
ATOM 1725 C CA . LEU A 1 224 ? -11.344 -22.13 4.192 1 98.84 224 LEU A CA 1
ATOM 1726 C C . LEU A 1 224 ? -11.768 -22.965 2.988 1 98.84 224 LEU A C 1
ATOM 1728 O O . LEU A 1 224 ? -12.914 -23.415 2.913 1 98.84 224 LEU A O 1
ATOM 1732 N N . VAL A 1 225 ? -10.94 -23.176 2.042 1 98.87 225 VAL A N 1
ATOM 1733 C CA . VAL A 1 225 ? -11.268 -23.853 0.792 1 98.87 225 VAL A CA 1
ATOM 1734 C C . VAL A 1 225 ? -11.794 -25.256 1.086 1 98.87 225 VAL A C 1
ATOM 1736 O O . VAL A 1 225 ? -12.805 -25.678 0.521 1 98.87 225 VAL A O 1
ATOM 1739 N N . ASP A 1 226 ? -11.157 -25.933 2.007 1 98.32 226 ASP A N 1
ATOM 1740 C CA . ASP A 1 226 ? -11.483 -27.328 2.287 1 98.32 226 ASP A CA 1
ATOM 1741 C C . ASP A 1 226 ? -12.904 -27.462 2.828 1 98.32 226 ASP A C 1
ATOM 1743 O O . ASP A 1 226 ? -13.511 -28.531 2.734 1 98.32 226 ASP A O 1
ATOM 1747 N N . HIS A 1 227 ? -13.411 -26.401 3.383 1 98.54 227 HIS A N 1
ATOM 1748 C CA . HIS A 1 227 ? -14.735 -26.445 3.995 1 98.54 227 HIS A CA 1
ATOM 1749 C C . HIS A 1 227 ? -15.829 -26.228 2.956 1 98.54 227 HIS A C 1
ATOM 1751 O O . HIS A 1 227 ? -16.999 -26.526 3.208 1 98.54 227 HIS A O 1
ATOM 1757 N N . VAL A 1 228 ? -15.472 -25.731 1.774 1 98.64 228 VAL A N 1
ATOM 1758 C CA . VAL A 1 228 ? -16.518 -25.441 0.798 1 98.64 228 VAL A CA 1
ATOM 1759 C C . VAL A 1 228 ? -16.326 -26.315 -0.439 1 98.64 228 VAL A C 1
ATOM 1761 O O . VAL A 1 228 ? -17.23 -26.435 -1.269 1 98.64 228 VAL A O 1
ATOM 1764 N N . LEU A 1 229 ? -15.211 -26.865 -0.577 1 98.55 229 LEU A N 1
ATOM 1765 C CA . LEU A 1 229 ? -14.882 -27.637 -1.771 1 98.55 229 LEU A CA 1
ATOM 1766 C C . LEU A 1 229 ? -15.516 -29.023 -1.714 1 98.55 229 LEU A C 1
ATOM 1768 O O . LEU A 1 229 ? -15.222 -29.808 -0.809 1 98.55 229 LEU A O 1
ATOM 1772 N N . LYS A 1 230 ? -16.313 -29.354 -2.603 1 97.78 230 LYS A N 1
ATOM 1773 C CA . LYS A 1 230 ? -1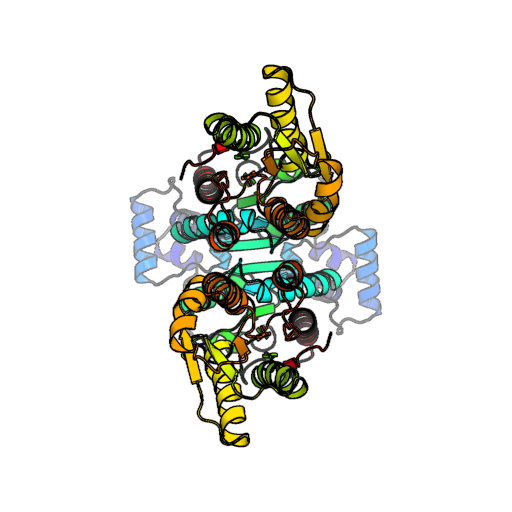6.925 -30.664 -2.809 1 97.78 230 LYS A CA 1
ATOM 1774 C C . LYS A 1 230 ? -16.496 -31.268 -4.143 1 97.78 230 LYS A C 1
ATOM 1776 O O . LYS A 1 230 ? -15.895 -30.585 -4.974 1 97.78 230 LYS A O 1
ATOM 1781 N N . ALA A 1 231 ? -16.841 -32.541 -4.352 1 97.05 231 ALA A N 1
ATOM 1782 C CA . ALA A 1 231 ? -16.461 -33.238 -5.578 1 97.05 231 ALA A CA 1
ATOM 1783 C C . ALA A 1 231 ? -17.089 -32.576 -6.802 1 97.05 231 ALA A C 1
ATOM 1785 O O . ALA A 1 231 ? -16.475 -32.524 -7.871 1 97.05 231 ALA A O 1
ATOM 1786 N N . ASP A 1 232 ? -18.229 -31.98 -6.594 1 97.25 232 ASP A N 1
ATOM 1787 C CA . ASP A 1 232 ? -18.953 -31.447 -7.743 1 97.25 232 ASP A CA 1
ATOM 1788 C C . ASP A 1 232 ? -18.864 -29.923 -7.791 1 97.25 232 ASP A C 1
ATOM 1790 O O . ASP A 1 232 ? -19.56 -29.28 -8.579 1 97.25 232 ASP A O 1
ATOM 1794 N N . THR A 1 233 ? -18.054 -29.334 -6.929 1 98.49 233 THR A N 1
ATOM 1795 C CA . THR A 1 233 ? -17.862 -27.889 -6.978 1 98.49 233 THR A CA 1
ATOM 1796 C C . THR A 1 233 ? -17.272 -27.466 -8.321 1 98.49 233 THR A C 1
ATOM 1798 O O . THR A 1 233 ? -16.269 -28.027 -8.767 1 98.49 233 THR A O 1
ATOM 1801 N N . GLN A 1 234 ? -17.93 -26.468 -8.887 1 98.62 234 GLN A N 1
ATOM 1802 C CA . GLN A 1 234 ? -17.496 -26.024 -10.207 1 98.62 234 GLN A CA 1
ATOM 1803 C C . GLN A 1 234 ? -16.814 -24.661 -10.133 1 98.62 234 GLN A C 1
ATOM 1805 O O . GLN A 1 234 ? -16.004 -24.319 -10.997 1 98.62 234 GLN A O 1
ATOM 1810 N N . ALA A 1 235 ? -17.181 -23.839 -9.14 1 98.83 235 ALA A N 1
ATOM 1811 C CA . ALA A 1 235 ? -16.623 -22.494 -9.03 1 98.83 235 ALA A CA 1
ATOM 1812 C C . ALA A 1 235 ? -16.64 -22.01 -7.583 1 98.83 235 ALA A C 1
ATOM 1814 O O . ALA A 1 235 ? -17.431 -22.493 -6.769 1 98.83 235 ALA A O 1
ATOM 1815 N N . ILE A 1 236 ? -15.797 -21.112 -7.275 1 98.91 236 ILE A N 1
ATOM 1816 C CA . ILE A 1 236 ? -15.768 -20.409 -5.997 1 98.91 236 ILE A CA 1
ATOM 1817 C C . ILE A 1 236 ? -15.725 -18.902 -6.239 1 98.91 236 ILE A C 1
ATOM 1819 O O . ILE A 1 236 ? -14.807 -18.396 -6.889 1 98.91 236 ILE A O 1
ATOM 1823 N N . VAL A 1 237 ? -16.712 -18.215 -5.795 1 98.91 237 VAL A N 1
ATOM 1824 C CA . VAL A 1 237 ? -16.736 -16.756 -5.794 1 98.91 237 VAL A CA 1
ATOM 1825 C C . VAL A 1 237 ? -16.058 -16.229 -4.531 1 98.91 237 VAL A C 1
ATOM 1827 O O . VAL A 1 237 ? -16.406 -16.632 -3.418 1 98.91 237 VAL A O 1
ATOM 1830 N N . CYS A 1 238 ? -15.114 -15.389 -4.724 1 98.89 238 CYS A N 1
ATOM 1831 C CA . CYS A 1 238 ? -14.385 -14.817 -3.597 1 98.89 238 CYS A CA 1
ATOM 1832 C C . CYS A 1 238 ? -14.766 -13.357 -3.385 1 98.89 238 CYS A C 1
ATOM 1834 O O . CYS A 1 238 ? -14.881 -12.595 -4.347 1 98.89 238 CYS A O 1
ATOM 1836 N N . ALA A 1 239 ? -14.855 -12.973 -2.168 1 98.7 239 ALA A N 1
ATOM 1837 C CA . ALA A 1 239 ? -15.319 -11.635 -1.811 1 98.7 239 ALA A CA 1
ATOM 1838 C C . ALA A 1 239 ? -14.273 -10.581 -2.161 1 98.7 239 ALA A C 1
ATOM 1840 O O . ALA A 1 239 ? -14.571 -9.384 -2.179 1 98.7 239 ALA A O 1
ATOM 1841 N N . SER A 1 240 ? -13.036 -10.968 -2.376 1 98.13 240 SER A N 1
ATOM 1842 C CA . SER A 1 240 ? -11.945 -10.062 -2.723 1 98.13 240 SER A CA 1
ATOM 1843 C C . SER A 1 240 ? -10.852 -10.787 -3.501 1 98.13 240 SER A C 1
ATOM 1845 O O . SER A 1 240 ? -10.771 -12.016 -3.469 1 98.13 240 SER A O 1
ATOM 1847 N N . ASP A 1 241 ? -10.065 -9.995 -4.153 1 97.72 241 ASP A N 1
ATOM 1848 C CA . ASP A 1 241 ? -8.931 -10.554 -4.882 1 97.72 241 ASP A CA 1
ATOM 1849 C C . ASP A 1 241 ? -7.902 -11.15 -3.924 1 97.72 241 ASP A C 1
ATOM 1851 O O . ASP A 1 241 ? -7.235 -12.132 -4.254 1 97.72 241 ASP A O 1
ATOM 1855 N N . THR A 1 242 ? -7.799 -10.577 -2.746 1 97.24 242 THR A N 1
ATOM 1856 C CA . THR A 1 242 ? -6.918 -11.124 -1.72 1 97.24 242 THR A CA 1
ATOM 1857 C C . THR A 1 242 ? -7.337 -12.544 -1.348 1 97.24 242 THR A C 1
ATOM 1859 O O . THR A 1 242 ? -6.496 -13.44 -1.253 1 97.24 242 THR A O 1
ATOM 1862 N N . ILE A 1 243 ? -8.583 -12.764 -1.191 1 98.48 243 ILE A N 1
ATOM 1863 C CA . ILE A 1 243 ? -9.137 -14.079 -0.889 1 98.48 243 ILE A CA 1
ATOM 1864 C C . ILE A 1 243 ? -8.918 -15.016 -2.075 1 98.48 243 ILE A C 1
ATOM 1866 O O . ILE A 1 243 ? -8.515 -16.168 -1.898 1 98.48 243 ILE A O 1
ATOM 1870 N N . ALA A 1 244 ? -9.109 -14.496 -3.254 1 98.71 244 ALA A N 1
ATOM 1871 C CA . ALA A 1 244 ? -8.951 -15.298 -4.465 1 98.71 244 ALA A CA 1
ATOM 1872 C C . ALA A 1 244 ? -7.544 -15.881 -4.557 1 98.71 244 ALA A C 1
ATOM 1874 O O . ALA A 1 244 ? -7.368 -17.03 -4.97 1 98.71 244 ALA A O 1
ATOM 1875 N N . LEU A 1 245 ? -6.574 -15.127 -4.131 1 98.35 245 LEU A N 1
ATOM 1876 C CA . LEU A 1 245 ? -5.191 -15.589 -4.182 1 98.35 245 LEU A CA 1
ATOM 1877 C C . LEU A 1 245 ? -4.993 -16.812 -3.293 1 98.35 245 LEU A C 1
ATOM 1879 O O . LEU A 1 245 ? -4.339 -17.777 -3.695 1 98.35 245 LEU A O 1
ATOM 1883 N N . GLY A 1 246 ? -5.554 -16.777 -2.078 1 98.63 246 GLY A N 1
ATOM 1884 C CA . GLY A 1 246 ? -5.474 -17.921 -1.183 1 98.63 246 GLY A CA 1
ATOM 1885 C C . GLY A 1 246 ? -6.208 -19.141 -1.707 1 98.63 246 GLY A C 1
ATOM 1886 O O . GLY A 1 246 ? -5.708 -20.263 -1.605 1 98.63 246 GLY A O 1
ATOM 1887 N N . VAL A 1 247 ? -7.317 -18.909 -2.342 1 98.88 247 VAL A N 1
ATOM 1888 C CA . VAL A 1 247 ? -8.153 -19.975 -2.884 1 98.88 247 VAL A CA 1
ATOM 1889 C C . VAL A 1 247 ? -7.43 -20.661 -4.041 1 98.88 247 VAL A C 1
ATOM 1891 O O . VAL A 1 247 ? -7.365 -21.891 -4.097 1 98.88 247 VAL A O 1
ATOM 1894 N N . ILE A 1 248 ? -6.867 -19.896 -4.922 1 98.55 248 ILE A N 1
ATOM 1895 C CA . ILE A 1 248 ? -6.193 -20.426 -6.102 1 98.55 248 ILE A CA 1
ATOM 1896 C C . ILE A 1 248 ? -5.017 -21.302 -5.675 1 98.55 248 ILE A C 1
ATOM 1898 O O . ILE A 1 248 ? -4.832 -22.403 -6.201 1 98.55 248 ILE A O 1
ATOM 1902 N N . LYS A 1 249 ? -4.24 -20.803 -4.712 1 98.28 249 LYS A N 1
ATOM 1903 C CA . LYS A 1 249 ? -3.106 -21.594 -4.241 1 98.28 249 LYS A CA 1
ATOM 1904 C C . LYS A 1 249 ? -3.562 -22.958 -3.73 1 98.28 249 LYS A C 1
ATOM 1906 O O . LYS A 1 249 ? -2.981 -23.985 -4.086 1 98.28 249 LYS A O 1
ATOM 1911 N N . ARG A 1 250 ? -4.587 -22.972 -2.912 1 98.68 250 ARG A N 1
ATOM 1912 C CA . ARG A 1 250 ? -5.062 -24.221 -2.326 1 98.68 250 ARG A CA 1
ATOM 1913 C C . ARG A 1 250 ? -5.595 -25.163 -3.401 1 98.68 250 ARG A C 1
ATOM 1915 O O . ARG A 1 250 ? -5.303 -26.36 -3.385 1 98.68 250 ARG A O 1
ATOM 1922 N N . LEU A 1 251 ? -6.34 -24.652 -4.357 1 98.57 251 LEU A N 1
ATOM 1923 C CA . LEU A 1 251 ? -6.898 -25.468 -5.43 1 98.57 251 LEU A CA 1
ATOM 1924 C C . LEU A 1 251 ? -5.789 -26.1 -6.265 1 98.57 251 LEU A C 1
ATOM 1926 O O . LEU A 1 251 ? -5.899 -27.257 -6.676 1 98.57 251 LEU A O 1
ATOM 1930 N N . GLN A 1 252 ? -4.749 -25.296 -6.529 1 96.87 252 GLN A N 1
ATOM 1931 C CA . GLN A 1 252 ? -3.605 -25.827 -7.262 1 96.87 252 GLN A CA 1
ATOM 1932 C C . GLN A 1 252 ? -2.971 -26.999 -6.518 1 96.87 252 GLN A C 1
ATOM 1934 O O . GLN A 1 252 ? -2.646 -28.023 -7.123 1 96.87 252 GLN A O 1
ATOM 1939 N N . GLU A 1 253 ? -2.826 -26.879 -5.229 1 97.19 253 GLU A N 1
ATOM 1940 C CA . GLU A 1 253 ? -2.214 -27.918 -4.407 1 97.19 253 GLU A CA 1
ATOM 1941 C C . GLU A 1 253 ? -3.083 -29.172 -4.365 1 97.19 253 GLU A C 1
ATOM 1943 O O . GLU A 1 253 ? -2.571 -30.283 -4.21 1 97.19 253 GLU A O 1
ATOM 1948 N N . LEU A 1 254 ? -4.339 -29.041 -4.577 1 97.99 254 LEU A N 1
ATOM 1949 C CA . LEU A 1 254 ? -5.276 -30.158 -4.53 1 97.99 254 LEU A CA 1
ATOM 1950 C C . LEU A 1 254 ? -5.5 -30.74 -5.921 1 97.99 254 LEU A C 1
ATOM 1952 O O . LEU A 1 254 ? -6.213 -31.734 -6.076 1 97.99 254 LEU A O 1
ATOM 1956 N N . GLY A 1 255 ? -4.94 -30.14 -6.907 1 97.41 255 GLY A N 1
ATOM 1957 C CA . GLY A 1 255 ? -5.152 -30.576 -8.278 1 97.41 255 GLY A CA 1
ATOM 1958 C C . GLY A 1 255 ? -6.551 -30.284 -8.787 1 97.41 255 GLY A C 1
ATOM 1959 O O . GLY A 1 255 ? -7.098 -31.046 -9.587 1 97.41 255 GLY A O 1
ATOM 1960 N N . ARG A 1 256 ? -7.206 -29.264 -8.276 1 98.05 256 ARG A N 1
ATOM 1961 C CA . ARG A 1 256 ? -8.567 -28.902 -8.662 1 98.05 256 ARG A CA 1
ATOM 1962 C C . ARG A 1 256 ? -8.582 -27.607 -9.467 1 98.05 256 ARG A C 1
ATOM 1964 O O . ARG A 1 256 ? -9.406 -26.725 -9.218 1 98.05 256 ARG A O 1
ATOM 1971 N N . GLU A 1 257 ? -7.681 -27.477 -10.331 1 95.93 257 GLU A N 1
ATOM 1972 C CA . GLU A 1 257 ? -7.605 -26.297 -11.188 1 95.93 257 GLU A CA 1
ATOM 1973 C C . GLU A 1 257 ? -8.79 -26.235 -12.147 1 95.93 257 GLU A C 1
ATOM 1975 O O . GLU A 1 257 ? -8.984 -25.233 -12.838 1 95.93 257 GLU A O 1
ATOM 1980 N N . ASP A 1 258 ? -9.654 -27.264 -12.059 1 97.36 258 ASP A N 1
ATOM 1981 C CA . ASP A 1 258 ? -10.891 -27.298 -12.833 1 97.36 258 ASP A CA 1
ATOM 1982 C C . ASP A 1 258 ? -11.934 -26.351 -12.244 1 97.36 258 ASP A C 1
ATOM 1984 O O . ASP A 1 258 ? -12.903 -25.991 -12.916 1 97.36 258 ASP A O 1
ATOM 1988 N N . VAL A 1 259 ? -11.757 -26.028 -11.012 1 98.49 259 VAL A N 1
ATOM 1989 C CA . VAL A 1 259 ? -12.688 -25.136 -10.33 1 98.49 259 VAL A CA 1
ATOM 1990 C C . VAL A 1 259 ? -12.404 -23.689 -10.727 1 98.49 259 VAL A C 1
ATOM 1992 O O . VAL A 1 259 ? -11.282 -23.203 -10.562 1 98.49 259 VAL A O 1
ATOM 1995 N N . VAL A 1 260 ? -13.401 -22.973 -11.246 1 98.72 260 VAL A N 1
ATOM 1996 C CA . VAL A 1 260 ? -13.264 -21.586 -11.678 1 98.72 260 VAL A CA 1
ATOM 1997 C C . VAL A 1 260 ? -13.296 -20.661 -10.464 1 98.72 260 VAL A C 1
ATOM 1999 O O . VAL A 1 260 ? -14.12 -20.837 -9.563 1 98.72 260 VAL A O 1
ATOM 2002 N N . VAL A 1 261 ? -12.42 -19.681 -10.399 1 98.76 261 VAL A N 1
ATOM 2003 C CA . VAL A 1 261 ? -12.35 -18.74 -9.286 1 98.76 261 VAL A CA 1
ATOM 2004 C C . VAL A 1 261 ? -12.627 -17.324 -9.788 1 98.76 261 VAL A C 1
ATOM 2006 O O . VAL A 1 261 ? -12.13 -16.925 -10.844 1 98.76 261 VAL A O 1
ATOM 2009 N N . THR A 1 262 ? -13.44 -16.556 -9.091 1 98.62 262 THR A N 1
ATOM 2010 C CA . THR A 1 262 ? -13.617 -15.13 -9.339 1 98.62 262 THR A CA 1
ATOM 2011 C C . THR A 1 262 ? -13.212 -14.314 -8.115 1 98.62 262 THR A C 1
ATOM 2013 O O . THR A 1 262 ? -13.181 -14.834 -6.998 1 98.62 262 THR A O 1
ATOM 2016 N N . GLY A 1 263 ? -12.82 -13.095 -8.353 1 97.96 263 GLY A N 1
ATOM 2017 C CA . GLY A 1 263 ? -12.481 -12.172 -7.282 1 97.96 263 GLY A CA 1
ATOM 2018 C C . GLY A 1 263 ? -13.148 -10.817 -7.428 1 97.96 263 GLY A C 1
ATOM 2019 O O . GLY A 1 263 ? -13.918 -10.596 -8.365 1 97.96 263 GLY A O 1
ATOM 2020 N N . VAL A 1 264 ? -12.928 -9.975 -6.468 1 97.86 264 VAL A N 1
ATOM 2021 C CA . VAL A 1 264 ? -13.411 -8.598 -6.465 1 97.86 264 VAL A CA 1
ATOM 2022 C C . VAL A 1 264 ? -12.269 -7.65 -6.106 1 97.86 264 VAL A C 1
ATOM 2024 O O . VAL A 1 264 ? -11.642 -7.793 -5.054 1 97.86 264 VAL A O 1
ATOM 2027 N N . GLY A 1 265 ? -11.998 -6.647 -6.969 1 96.55 265 GLY A N 1
ATOM 2028 C CA . GLY A 1 265 ? -11.004 -5.634 -6.655 1 96.55 265 GLY A CA 1
ATOM 2029 C C . GLY A 1 265 ? -10.289 -5.098 -7.881 1 96.55 265 GLY A C 1
ATOM 2030 O O . GLY A 1 265 ? -9.736 -3.997 -7.852 1 96.55 265 GLY A O 1
ATOM 2031 N N . GLY A 1 266 ? -10.25 -5.872 -8.904 1 93.48 266 GLY A N 1
ATOM 2032 C CA . GLY A 1 266 ? -9.534 -5.468 -10.103 1 93.48 266 GLY A CA 1
ATOM 2033 C C . GLY A 1 266 ? -8.035 -5.361 -9.895 1 93.48 266 GLY A C 1
ATOM 2034 O O . GLY A 1 266 ? -7.392 -4.455 -10.429 1 93.48 266 GLY A O 1
ATOM 2035 N N . ASN A 1 267 ? -7.487 -6.184 -9.084 1 91.9 267 ASN A N 1
ATOM 2036 C CA . ASN A 1 267 ? -6.072 -6.17 -8.73 1 91.9 267 ASN A CA 1
ATOM 2037 C C . A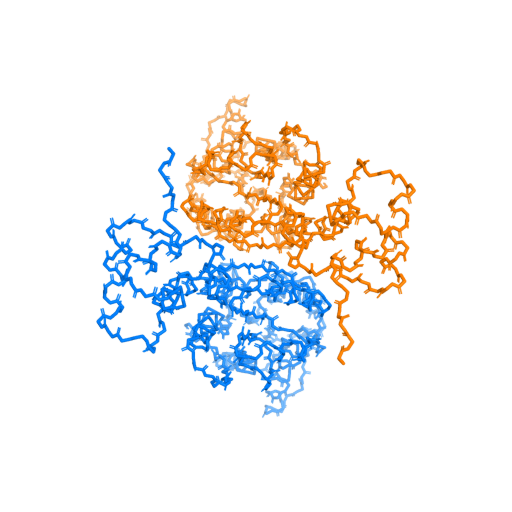SN A 1 267 ? -5.196 -6.594 -9.906 1 91.9 267 ASN A C 1
ATOM 2039 O O . ASN A 1 267 ? -5.329 -7.709 -10.413 1 91.9 267 ASN A O 1
ATOM 2043 N N . GLU A 1 268 ? -4.257 -5.834 -10.235 1 91.39 268 GLU A N 1
ATOM 2044 C CA . GLU A 1 268 ? -3.397 -6.077 -11.39 1 91.39 268 GLU A CA 1
ATOM 2045 C C . GLU A 1 268 ? -2.504 -7.294 -11.167 1 91.39 268 GLU A C 1
ATOM 2047 O O . GLU A 1 268 ? -2.222 -8.043 -12.104 1 91.39 268 GLU A O 1
ATOM 2052 N N . LEU A 1 269 ? -2.085 -7.464 -9.971 1 94.4 269 LEU A N 1
ATOM 2053 C CA . LEU A 1 269 ? -1.221 -8.604 -9.682 1 94.4 269 LEU A CA 1
ATOM 2054 C C . LEU A 1 269 ? -1.97 -9.918 -9.878 1 94.4 269 LEU A C 1
ATOM 2056 O O . LEU A 1 269 ? -1.415 -10.88 -10.414 1 94.4 269 LEU A O 1
ATOM 2060 N N . LEU A 1 270 ? -3.213 -9.955 -9.44 1 96.29 270 LEU A N 1
ATOM 2061 C CA . LEU A 1 270 ? -4.014 -11.16 -9.632 1 96.29 270 LEU A CA 1
ATOM 2062 C C . LEU A 1 270 ? -4.147 -11.494 -11.114 1 96.29 270 LEU A C 1
ATOM 2064 O O . LEU A 1 270 ? -3.893 -12.628 -11.525 1 96.29 270 LEU A O 1
ATOM 2068 N N . SER A 1 271 ? -4.496 -10.495 -11.921 1 95.04 271 SER A N 1
ATOM 2069 C CA . SER A 1 271 ? -4.696 -10.711 -13.35 1 95.04 271 SER A CA 1
ATOM 2070 C C . SER A 1 271 ? -3.388 -11.079 -14.042 1 95.04 271 SER A C 1
ATOM 2072 O O . SER A 1 271 ? -3.389 -11.802 -15.04 1 95.04 271 SER A O 1
ATOM 2074 N N . PHE A 1 272 ? -2.346 -10.618 -13.503 1 97.1 272 PHE A N 1
ATOM 2075 C CA . PHE A 1 272 ? -1.035 -10.915 -14.067 1 97.1 272 PHE A CA 1
ATOM 2076 C C . PHE A 1 272 ? -0.643 -12.363 -13.793 1 97.1 272 PHE A C 1
ATOM 2078 O O . PHE A 1 272 ? -0.251 -13.089 -14.709 1 97.1 272 PHE A O 1
ATOM 2085 N N . LEU A 1 273 ? -0.795 -12.795 -12.584 1 96.87 273 LEU A N 1
ATOM 2086 C CA . LEU A 1 273 ? -0.38 -14.136 -12.184 1 96.87 273 LEU A CA 1
ATOM 2087 C C . LEU A 1 273 ? -1.356 -15.185 -12.706 1 96.87 273 LEU A C 1
ATOM 2089 O O . LEU A 1 273 ? -0.948 -16.287 -13.079 1 96.87 273 LEU A O 1
ATOM 2093 N N . PHE A 1 274 ? -2.633 -14.767 -12.696 1 96.45 274 PHE A N 1
ATOM 2094 C CA . PHE A 1 274 ? -3.688 -15.702 -13.068 1 96.45 274 PHE A CA 1
ATOM 2095 C C . PHE A 1 274 ? -4.644 -15.069 -14.072 1 96.45 274 PHE A C 1
ATOM 2097 O O . PHE A 1 274 ? -5.781 -14.737 -13.73 1 96.45 274 PHE A O 1
ATOM 2104 N N . PRO A 1 275 ? -4.281 -15.023 -15.264 1 94.98 275 PRO A N 1
ATOM 2105 C CA . PRO A 1 275 ? -5.026 -14.273 -16.277 1 94.98 275 PRO A CA 1
ATOM 2106 C C . PRO A 1 275 ? -6.418 -14.848 -16.532 1 94.98 275 PRO A C 1
ATOM 2108 O O . PRO A 1 275 ? -7.279 -14.166 -17.092 1 94.98 275 PRO A O 1
ATOM 2111 N N . LYS A 1 276 ? -6.681 -16.073 -16.14 1 94.44 276 LYS A N 1
ATOM 2112 C CA . LYS A 1 276 ? -7.975 -16.704 -16.385 1 94.44 276 LYS A CA 1
ATOM 2113 C C . LYS A 1 276 ? -8.97 -16.365 -15.279 1 94.44 276 LYS A C 1
ATOM 2115 O O . LYS A 1 276 ? -10.157 -16.677 -15.387 1 94.44 276 LYS A O 1
ATOM 2120 N N . VAL A 1 277 ? -8.495 -15.738 -14.276 1 97.02 277 VAL A N 1
ATOM 2121 C CA . VAL A 1 277 ? -9.372 -15.386 -13.164 1 97.02 277 VAL A CA 1
ATOM 2122 C C . VAL A 1 277 ? -10.123 -14.096 -13.486 1 97.02 277 VAL A C 1
ATOM 2124 O O . VAL A 1 277 ? -9.51 -13.087 -13.842 1 97.02 277 VAL A O 1
ATOM 2127 N N . PHE A 1 278 ? -11.415 -14.165 -13.423 1 97.19 278 PHE A N 1
ATOM 2128 C CA . PHE A 1 278 ? -12.256 -12.987 -13.6 1 97.19 278 PHE A CA 1
ATOM 2129 C C . PHE A 1 278 ? -12.378 -12.208 -12.296 1 97.19 278 PHE A C 1
ATOM 2131 O O . PHE A 1 278 ? -12.808 -12.754 -11.278 1 97.19 278 PHE A O 1
ATOM 2138 N N . SER A 1 279 ? -11.991 -10.959 -12.248 1 97.71 279 SER A N 1
ATOM 2139 C CA . SER A 1 279 ? -12.104 -10.089 -11.082 1 97.71 279 SER A CA 1
ATOM 2140 C C . SER A 1 279 ? -12.952 -8.859 -11.39 1 97.71 279 SER A C 1
ATOM 2142 O O . SER A 1 279 ? -12.717 -8.17 -12.385 1 97.71 279 SER A O 1
ATOM 2144 N N . VAL A 1 280 ? -13.898 -8.581 -10.552 1 98 280 VAL A N 1
ATOM 2145 C CA . VAL A 1 280 ? -14.785 -7.435 -10.723 1 98 280 VAL A CA 1
ATOM 2146 C C . VAL A 1 280 ? -14.11 -6.174 -10.189 1 98 280 VAL A C 1
ATOM 2148 O O . VAL A 1 280 ? -13.549 -6.18 -9.091 1 98 280 VAL A O 1
ATOM 2151 N N . ASP A 1 281 ? -14.111 -5.168 -10.963 1 97.73 281 ASP A N 1
ATOM 2152 C CA . ASP A 1 281 ? -13.629 -3.861 -10.527 1 97.73 281 ASP A CA 1
ATOM 2153 C C . ASP A 1 281 ? -14.751 -3.048 -9.886 1 97.73 281 ASP A C 1
ATOM 2155 O O . ASP A 1 281 ? -15.681 -2.616 -10.57 1 97.73 281 ASP A O 1
ATOM 2159 N N . PRO A 1 282 ? -14.697 -2.794 -8.61 1 97.69 282 PRO A N 1
ATOM 2160 C CA . PRO A 1 282 ? -15.774 -2.057 -7.945 1 97.69 282 PRO A CA 1
ATOM 2161 C C . PRO A 1 282 ? -15.81 -0.582 -8.336 1 97.69 282 PRO A C 1
ATOM 2163 O O . PRO A 1 282 ? -16.779 0.118 -8.032 1 97.69 282 PRO A O 1
ATOM 2166 N N . GLY A 1 283 ? -14.704 -0.072 -9.013 1 97.3 283 GLY A N 1
ATOM 2167 C CA . GLY A 1 283 ? -14.619 1.334 -9.375 1 97.3 283 GLY A CA 1
ATOM 2168 C C . GLY A 1 283 ? -13.902 2.175 -8.336 1 97.3 283 GLY A C 1
ATOM 2169 O O . GLY A 1 283 ? -14.297 3.312 -8.071 1 97.3 283 GLY A O 1
ATOM 2170 N N . TYR A 1 284 ? -12.878 1.657 -7.741 1 97.07 284 TYR A N 1
ATOM 2171 C CA . TYR A 1 284 ? -12.148 2.347 -6.683 1 97.07 284 TYR A CA 1
ATOM 2172 C C . TYR A 1 284 ? -11.571 3.664 -7.188 1 97.07 284 TYR A C 1
ATOM 2174 O O . TYR A 1 284 ? -11.662 4.689 -6.509 1 97.07 284 TYR A O 1
ATOM 2182 N N . THR A 1 285 ? -10.991 3.66 -8.378 1 95.96 285 THR A N 1
ATOM 2183 C CA . THR A 1 285 ? -10.384 4.844 -8.976 1 95.96 285 THR A CA 1
ATOM 2184 C C . THR A 1 285 ? -11.421 5.946 -9.168 1 95.96 285 THR A C 1
ATOM 2186 O O . THR A 1 285 ? -11.189 7.097 -8.791 1 95.96 285 THR A O 1
ATOM 2189 N N . LEU A 1 286 ? -12.543 5.605 -9.664 1 97.27 286 LEU A N 1
ATOM 2190 C CA . LEU A 1 286 ? -13.619 6.563 -9.894 1 97.27 286 LEU A CA 1
ATOM 2191 C C . LEU A 1 286 ? -14.137 7.126 -8.575 1 97.27 286 LEU A C 1
ATOM 2193 O O . LEU A 1 286 ? -14.402 8.326 -8.468 1 97.27 286 LEU A O 1
ATOM 2197 N N . ALA A 1 287 ? -14.248 6.252 -7.639 1 97.69 287 ALA A N 1
ATOM 2198 C CA . ALA A 1 287 ? -14.73 6.674 -6.326 1 97.69 287 ALA A CA 1
ATOM 2199 C C . ALA A 1 287 ? -13.777 7.684 -5.691 1 97.69 287 ALA A C 1
ATOM 2201 O O . ALA A 1 287 ? -14.215 8.641 -5.049 1 97.69 287 ALA A O 1
ATOM 2202 N N . GLY A 1 288 ? -12.497 7.439 -5.816 1 98 288 GLY A N 1
ATOM 2203 C CA . GLY A 1 288 ? -11.507 8.364 -5.287 1 98 288 GLY A CA 1
ATOM 2204 C C . GLY A 1 288 ? -11.61 9.754 -5.885 1 98 288 GLY A C 1
ATOM 2205 O O . GLY A 1 288 ? -11.651 10.748 -5.156 1 98 288 GLY A O 1
ATOM 2206 N N . GLU A 1 289 ? -11.646 9.821 -7.157 1 97.98 289 GLU A N 1
ATOM 2207 C CA . GLU A 1 289 ? -11.771 11.098 -7.853 1 97.98 289 GLU A CA 1
ATOM 2208 C C . GLU A 1 289 ? -13.066 11.81 -7.471 1 97.98 289 GLU A C 1
ATOM 2210 O O . GLU A 1 289 ? -13.06 13.009 -7.185 1 97.98 289 GLU A O 1
ATOM 2215 N N . LYS A 1 290 ? -14.153 11.078 -7.426 1 97.7 290 LYS A N 1
ATOM 2216 C CA . LYS A 1 290 ? -15.461 11.64 -7.105 1 97.7 290 LYS A CA 1
ATOM 2217 C C . LYS A 1 290 ? -15.489 12.189 -5.681 1 97.7 290 LYS A C 1
ATOM 2219 O O . LYS A 1 290 ? -16.093 13.233 -5.425 1 97.7 290 LYS A O 1
ATOM 2224 N N . SER A 1 291 ? -14.88 11.474 -4.771 1 98.01 291 SER A N 1
ATOM 2225 C CA . SER A 1 291 ? -14.857 11.922 -3.383 1 98.01 291 SER A CA 1
ATOM 2226 C C . SER A 1 291 ? -14.141 13.261 -3.245 1 98.01 291 SER A C 1
ATOM 2228 O O . SER A 1 291 ? -14.612 14.153 -2.536 1 98.01 291 SER A O 1
ATOM 2230 N N . ALA A 1 292 ? -13.004 13.394 -3.917 1 98.02 292 ALA A N 1
ATOM 2231 C CA . ALA A 1 292 ? -12.252 14.646 -3.895 1 98.02 292 ALA A CA 1
ATOM 2232 C C . ALA A 1 292 ? -13.071 15.789 -4.487 1 98.02 292 ALA A C 1
ATOM 2234 O O . ALA A 1 292 ? -13.169 16.864 -3.891 1 98.02 292 ALA A O 1
ATOM 2235 N N . LYS A 1 293 ? -13.704 15.548 -5.619 1 97.55 293 LYS A N 1
ATOM 2236 C CA . LYS A 1 293 ? -14.495 16.572 -6.295 1 97.55 293 LYS A CA 1
ATOM 2237 C C . LYS A 1 293 ? -15.702 16.979 -5.454 1 97.55 293 LYS A C 1
ATOM 2239 O O . LYS A 1 293 ? -16.039 18.162 -5.376 1 97.55 293 LYS A O 1
ATOM 2244 N N . MET A 1 294 ? -16.309 15.985 -4.865 1 97.36 294 MET A N 1
ATOM 2245 C CA . MET A 1 294 ? -17.446 16.246 -3.988 1 97.36 294 MET A CA 1
ATOM 2246 C C . MET A 1 294 ? -17.046 17.163 -2.836 1 97.36 294 MET A C 1
ATOM 2248 O O . MET A 1 294 ? -17.74 18.138 -2.543 1 97.36 294 MET A O 1
ATOM 2252 N N . LEU A 1 295 ? -15.94 16.877 -2.185 1 97.69 295 LEU A N 1
ATOM 2253 C CA . LEU A 1 295 ? -15.475 17.695 -1.07 1 97.69 295 LEU A CA 1
ATOM 2254 C C . LEU A 1 295 ? -15.144 19.109 -1.536 1 97.69 295 LEU A C 1
ATOM 2256 O O . LEU A 1 295 ? -15.535 20.086 -0.893 1 97.69 295 LEU A O 1
ATOM 2260 N N . ILE A 1 296 ? -14.458 19.236 -2.656 1 96.51 296 ILE A N 1
ATOM 2261 C CA . ILE A 1 296 ? -14.057 20.534 -3.186 1 96.51 296 ILE A CA 1
ATOM 2262 C C . ILE A 1 296 ? -15.295 21.376 -3.484 1 96.51 296 ILE A C 1
ATOM 2264 O O . ILE A 1 296 ? -15.336 22.566 -3.165 1 96.51 296 ILE A O 1
ATOM 2268 N N . ASN A 1 297 ? -16.272 20.753 -4.088 1 96.05 297 ASN A N 1
ATOM 2269 C CA . ASN A 1 297 ? -17.522 21.452 -4.367 1 96.05 297 ASN A CA 1
ATOM 2270 C C . ASN A 1 297 ? -18.183 21.951 -3.085 1 96.05 297 ASN A C 1
ATOM 2272 O O . ASN A 1 297 ? -18.685 23.075 -3.037 1 96.05 297 ASN A O 1
ATOM 2276 N N . GLN A 1 298 ? -18.18 21.129 -2.092 1 95.68 298 GLN A N 1
ATOM 2277 C CA . GLN A 1 298 ? -18.775 21.499 -0.812 1 95.68 298 GLN A CA 1
ATOM 2278 C C . GLN A 1 298 ? -18.017 22.656 -0.167 1 95.68 298 GLN A C 1
ATOM 2280 O O . GLN A 1 298 ? -18.628 23.577 0.379 1 95.68 298 GLN A O 1
ATOM 2285 N N . LEU A 1 299 ? -16.718 22.592 -0.255 1 93.54 299 LEU A N 1
ATOM 2286 C CA . LEU A 1 299 ? -15.881 23.638 0.322 1 93.54 299 LEU A CA 1
ATOM 2287 C C . LEU A 1 299 ? -16.082 24.961 -0.409 1 93.54 299 LEU A C 1
ATOM 2289 O O . LEU A 1 299 ? -15.843 26.03 0.157 1 93.54 299 LEU A O 1
ATOM 2293 N N . ASN A 1 300 ? -16.498 24.866 -1.642 1 91.08 300 ASN A N 1
ATOM 2294 C CA . ASN A 1 300 ? -16.71 26.063 -2.451 1 91.08 300 ASN A CA 1
ATOM 2295 C C . ASN A 1 300 ? -18.151 26.555 -2.356 1 91.08 300 ASN A C 1
ATOM 2297 O O . ASN A 1 300 ? -18.574 27.404 -3.142 1 91.08 300 ASN A O 1
ATOM 2301 N N . GLY A 1 301 ? -18.932 26.024 -1.468 1 88.32 301 GLY A N 1
ATOM 2302 C CA . GLY A 1 301 ? -20.22 26.627 -1.163 1 88.32 301 GLY A CA 1
ATOM 2303 C C . GLY A 1 301 ? -21.394 25.72 -1.482 1 88.32 301 GLY A C 1
ATOM 2304 O O . GLY A 1 301 ? -22.54 26.046 -1.169 1 88.32 301 GLY A O 1
ATOM 2305 N N . ASP A 1 302 ? -21.146 24.586 -2.187 1 83.14 302 ASP A N 1
ATOM 2306 C CA . ASP A 1 302 ? -22.216 23.615 -2.396 1 83.14 302 ASP A CA 1
ATOM 2307 C C . ASP A 1 302 ? -22.543 22.871 -1.104 1 83.14 302 ASP A C 1
ATOM 2309 O O . ASP A 1 302 ? -21.813 21.962 -0.703 1 83.14 302 ASP A O 1
ATOM 2313 N N . GLU A 1 303 ? -23.586 23.19 -0.462 1 78.69 303 GLU A N 1
ATOM 2314 C CA . GLU A 1 303 ? -23.863 22.702 0.886 1 78.69 303 GLU A CA 1
ATOM 2315 C C . GLU A 1 303 ? -24.689 21.419 0.85 1 78.69 303 GLU A C 1
ATOM 2317 O O . GLU A 1 303 ? -24.951 20.814 1.892 1 78.69 303 GLU A O 1
ATOM 2322 N N . GLU A 1 304 ? -24.998 20.958 -0.228 1 86.75 304 GLU A N 1
ATOM 2323 C CA . GLU A 1 304 ? -25.86 19.785 -0.334 1 86.75 304 GLU A CA 1
ATOM 2324 C C . GLU A 1 304 ? -25.107 18.511 0.041 1 86.75 304 GLU A C 1
ATOM 2326 O O . GLU A 1 304 ? -23.978 18.297 -0.406 1 86.75 304 GLU A O 1
ATOM 2331 N N . VAL A 1 305 ? -25.721 17.819 0.99 1 91.02 305 VAL A N 1
ATOM 2332 C CA . VAL A 1 305 ? -25.219 16.488 1.315 1 91.02 305 VAL A CA 1
ATOM 2333 C C . VAL A 1 305 ? -25.559 15.517 0.186 1 91.02 305 VAL A C 1
ATOM 2335 O O . VAL A 1 305 ? -26.718 15.41 -0.221 1 91.02 305 VAL A O 1
ATOM 2338 N N . VAL A 1 306 ? -24.562 14.85 -0.335 1 93.7 306 VAL A N 1
ATOM 2339 C CA . VAL A 1 306 ? -24.731 13.951 -1.472 1 93.7 306 VAL A CA 1
ATOM 2340 C C . VAL A 1 306 ? -24.319 12.535 -1.078 1 93.7 306 VAL A C 1
ATOM 2342 O O . VAL A 1 306 ? -23.323 12.345 -0.376 1 93.7 306 VAL A O 1
ATOM 2345 N N . HIS A 1 307 ? -25.158 11.631 -1.425 1 95.87 307 HIS A N 1
ATOM 2346 C CA . HIS A 1 307 ? -24.845 10.215 -1.273 1 95.87 307 HIS A CA 1
ATOM 2347 C C . HIS A 1 307 ? -24.767 9.519 -2.628 1 95.87 307 HIS A C 1
ATOM 2349 O O . HIS A 1 307 ? -25.719 9.568 -3.411 1 95.87 307 HIS A O 1
ATOM 2355 N N . PHE A 1 308 ? -23.659 8.914 -2.917 1 95.98 308 PHE A N 1
ATOM 2356 C CA . PHE A 1 308 ? -23.424 8.28 -4.209 1 95.98 308 PHE A CA 1
ATOM 2357 C C . PHE A 1 308 ? -22.982 6.833 -4.029 1 95.98 308 PHE A C 1
ATOM 2359 O O . PHE A 1 308 ? -22.188 6.527 -3.137 1 95.98 308 PHE A O 1
ATOM 2366 N N . THR A 1 309 ? -23.527 5.91 -4.762 1 96.72 309 THR A N 1
ATOM 2367 C CA . THR A 1 309 ? -23.091 4.518 -4.806 1 96.72 309 THR A CA 1
ATOM 2368 C C . THR A 1 309 ? -22.329 4.231 -6.097 1 96.72 309 THR A C 1
ATOM 2370 O O . THR A 1 309 ? -22.89 4.33 -7.19 1 96.72 309 THR A O 1
ATOM 2373 N N . GLN A 1 310 ? -21.053 3.937 -5.996 1 97.09 310 GLN A N 1
ATOM 2374 C CA . GLN A 1 310 ? -20.216 3.612 -7.146 1 97.09 310 GLN A CA 1
ATOM 2375 C C . GLN A 1 310 ? -20.516 2.209 -7.667 1 97.09 310 GLN A C 1
ATOM 2377 O O . GLN A 1 310 ? -20.359 1.225 -6.94 1 97.09 310 GLN A O 1
ATOM 2382 N N . HIS A 1 311 ? -20.887 2.08 -8.886 1 96.55 311 HIS A N 1
ATOM 2383 C CA . HIS A 1 311 ? -21.173 0.801 -9.526 1 96.55 311 HIS A CA 1
ATOM 2384 C C . HIS A 1 311 ? -19.9 0.159 -10.067 1 96.55 311 HIS A C 1
ATOM 2386 O O . HIS A 1 311 ? -18.947 0.858 -10.416 1 96.55 311 HIS A O 1
ATOM 2392 N N . PRO A 1 312 ? -19.895 -1.177 -10.065 1 96.68 312 PRO A N 1
ATOM 2393 C CA . PRO A 1 312 ? -18.733 -1.841 -10.662 1 96.68 312 PRO A CA 1
ATOM 2394 C C . PRO A 1 312 ? -18.518 -1.452 -12.123 1 96.68 312 PRO A C 1
ATOM 2396 O O . PRO A 1 312 ? -19.468 -1.072 -12.811 1 96.68 312 PRO A O 1
ATOM 2399 N N . VAL A 1 313 ? -17.219 -1.456 -12.473 1 90.94 313 VAL A N 1
ATOM 2400 C CA . VAL A 1 313 ? -16.847 -1.064 -13.828 1 90.94 313 VAL A CA 1
ATOM 2401 C C . VAL A 1 313 ? -16.592 -2.309 -14.674 1 90.94 313 VAL A C 1
ATOM 2403 O O . VAL A 1 313 ? -15.996 -3.278 -14.2 1 90.94 313 VAL A O 1
ATOM 2406 N N . CYS A 1 314 ? -17.233 -2.426 -15.747 1 75.73 314 CYS A N 1
ATOM 2407 C CA . CYS A 1 314 ? -17.009 -3.524 -16.68 1 75.73 314 CYS A CA 1
ATOM 2408 C C . CYS A 1 314 ? -15.75 -3.289 -17.506 1 75.73 314 CYS A C 1
ATOM 2410 O O . CYS A 1 314 ? -15.547 -2.197 -18.04 1 75.73 314 CYS A O 1
ATOM 2412 N N . ARG A 1 315 ? -14.648 -4.005 -17.204 1 60.45 315 ARG A N 1
ATOM 2413 C CA . ARG A 1 315 ? -13.525 -3.896 -18.13 1 60.45 315 ARG A CA 1
ATOM 2414 C C . ARG A 1 315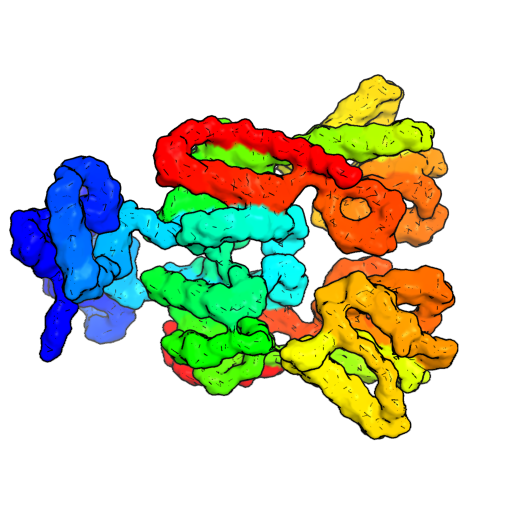 ? -13.79 -4.687 -19.407 1 60.45 315 ARG A C 1
ATOM 2416 O O . ARG A 1 315 ? -14.521 -5.68 -19.388 1 60.45 315 ARG A O 1
ATOM 2423 N N . MET B 1 1 ? -21.301 34.682 32.691 1 29.22 1 MET B N 1
ATOM 2424 C CA . MET B 1 1 ? -20.436 34.142 31.646 1 29.22 1 MET B CA 1
ATOM 2425 C C . MET B 1 1 ? -19.061 33.792 32.205 1 29.22 1 MET B C 1
ATOM 2427 O O . MET B 1 1 ? -18.326 34.673 32.654 1 29.22 1 MET B O 1
ATOM 2431 N N . SER B 1 2 ? -18.797 32.668 32.836 1 41.32 2 SER B N 1
ATOM 2432 C CA . SER B 1 2 ? -17.596 32.376 33.612 1 41.32 2 SER B CA 1
ATOM 2433 C C . SER B 1 2 ? -16.336 32.585 32.779 1 41.32 2 SER B C 1
ATOM 2435 O O . SER B 1 2 ? -16.207 32.026 31.688 1 41.32 2 SER B O 1
ATOM 2437 N N . LYS B 1 3 ? -15.624 33.66 32.79 1 52.68 3 LYS B N 1
ATOM 2438 C CA . LYS B 1 3 ? -14.444 34.129 32.071 1 52.68 3 LYS B CA 1
ATOM 2439 C C . LYS B 1 3 ? -13.344 33.072 32.069 1 52.68 3 LYS B C 1
ATOM 2441 O O . LYS B 1 3 ? -12.94 32.586 33.128 1 52.68 3 LYS B O 1
ATOM 2446 N N . LYS B 1 4 ? -13.147 32.331 31.023 1 59.83 4 LYS B N 1
ATOM 2447 C CA . LYS B 1 4 ? -12.047 31.378 30.899 1 59.83 4 LYS B CA 1
ATOM 2448 C C . LYS B 1 4 ? -10.716 32.024 31.273 1 59.83 4 LYS B C 1
ATOM 2450 O O . LYS B 1 4 ? -10.4 33.121 30.806 1 59.83 4 LYS B O 1
ATOM 2455 N N . LEU B 1 5 ? -10.081 31.54 32.296 1 69.21 5 LEU B N 1
ATOM 2456 C CA . LEU B 1 5 ? -8.807 32.025 32.815 1 69.21 5 LEU B CA 1
ATOM 2457 C C . LEU B 1 5 ? -7.747 32.05 31.718 1 69.21 5 LEU B C 1
ATOM 2459 O O . LEU B 1 5 ? -7.644 31.109 30.928 1 69.21 5 LEU B O 1
ATOM 2463 N N . THR B 1 6 ? -7.213 33.212 31.376 1 71.2 6 THR B N 1
ATOM 2464 C CA . THR B 1 6 ? -6.123 33.385 30.422 1 71.2 6 THR B CA 1
ATOM 2465 C C . THR B 1 6 ? -4.77 33.257 31.116 1 71.2 6 THR B C 1
ATOM 2467 O O . THR B 1 6 ? -4.703 33.167 32.344 1 71.2 6 THR B O 1
ATOM 2470 N N . ILE B 1 7 ? -3.753 33.191 30.291 1 76.71 7 ILE B N 1
ATOM 2471 C CA . ILE B 1 7 ? -2.396 33.163 30.828 1 76.71 7 ILE B CA 1
ATOM 2472 C C . ILE B 1 7 ? -2.167 34.385 31.714 1 76.71 7 ILE B C 1
ATOM 2474 O O . ILE B 1 7 ? -1.459 34.306 32.721 1 76.71 7 ILE B O 1
ATOM 2478 N N . LEU B 1 8 ? -2.777 35.493 31.37 1 80.52 8 LEU B N 1
ATOM 2479 C CA . LEU B 1 8 ? -2.647 36.718 32.151 1 80.52 8 LEU B CA 1
ATOM 2480 C C . LEU B 1 8 ? -3.334 36.575 33.505 1 80.52 8 LEU B C 1
ATOM 2482 O O . LEU B 1 8 ? -2.832 37.071 34.516 1 80.52 8 LEU B O 1
ATOM 2486 N N . ASP B 1 9 ? -4.434 35.84 33.521 1 81.35 9 ASP B N 1
ATOM 2487 C CA . ASP B 1 9 ? -5.152 35.612 34.771 1 81.35 9 ASP B CA 1
ATOM 2488 C C . ASP B 1 9 ? -4.347 34.719 35.711 1 81.35 9 ASP B C 1
ATOM 2490 O O . ASP B 1 9 ? -4.288 34.971 36.917 1 81.35 9 ASP B O 1
ATOM 2494 N N . ILE B 1 10 ? -3.77 33.71 35.038 1 81.44 10 ILE B N 1
ATOM 2495 C CA . ILE B 1 10 ? -2.943 32.795 35.817 1 81.44 10 ILE B CA 1
ATOM 2496 C C . ILE B 1 10 ? -1.732 33.542 36.374 1 81.44 10 ILE B C 1
ATOM 2498 O O . ILE B 1 10 ? -1.342 33.332 37.525 1 81.44 10 ILE B O 1
ATOM 2502 N N . ALA B 1 11 ? -1.199 34.373 35.586 1 86.17 11 ALA B N 1
ATOM 2503 C CA . ALA B 1 11 ? -0.063 35.188 36.007 1 86.17 11 ALA B CA 1
ATOM 2504 C C . ALA B 1 11 ? -0.432 36.072 37.195 1 86.17 11 ALA B C 1
ATOM 2506 O O . ALA B 1 11 ? 0.326 36.171 38.163 1 86.17 11 ALA B O 1
ATOM 2507 N N . LYS B 1 12 ? -1.532 36.615 37.165 1 85.29 12 LYS B N 1
ATOM 2508 C CA . LYS B 1 12 ? -2.033 37.469 38.238 1 85.29 12 LYS B CA 1
ATOM 2509 C C . LYS B 1 12 ? -2.282 36.665 39.511 1 85.29 12 LYS B C 1
ATOM 2511 O O . LYS B 1 12 ? -1.936 37.108 40.608 1 85.29 12 LYS B O 1
ATOM 2516 N N . LEU B 1 13 ? -2.809 35.501 39.303 1 84.28 13 LEU B N 1
ATOM 2517 C CA . LEU B 1 13 ? -3.134 34.651 40.443 1 84.28 13 LEU B CA 1
ATOM 2518 C C . LEU B 1 13 ? -1.866 34.118 41.103 1 84.28 13 LEU B C 1
ATOM 2520 O O . LEU B 1 13 ? -1.821 33.946 42.323 1 84.28 13 LEU B O 1
ATOM 2524 N N . ALA B 1 14 ? -0.9 33.909 40.238 1 84.07 14 ALA B N 1
ATOM 2525 C CA . ALA B 1 14 ? 0.36 33.341 40.713 1 84.07 14 ALA B CA 1
ATOM 2526 C C . ALA B 1 14 ? 1.326 34.439 41.149 1 84.07 14 ALA B C 1
ATOM 2528 O O . ALA B 1 14 ? 2.351 34.159 41.775 1 84.07 14 ALA B O 1
ATOM 2529 N N . GLY B 1 15 ? 0.979 35.765 40.851 1 87.63 15 GLY B N 1
ATOM 2530 C CA . GLY B 1 15 ? 1.834 36.889 41.197 1 87.63 15 GLY B CA 1
ATOM 2531 C C . GLY B 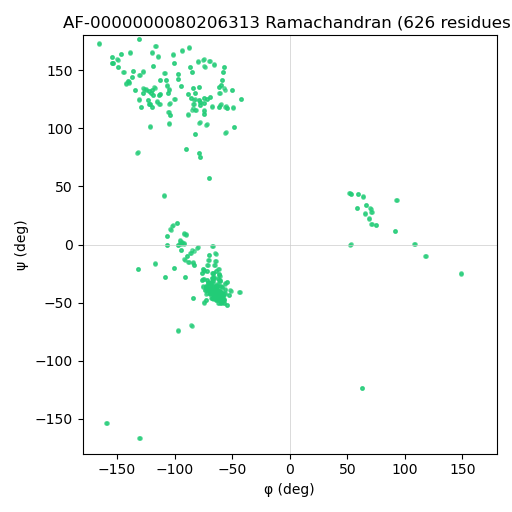1 15 ? 3.118 36.933 40.391 1 87.63 15 GLY B C 1
ATOM 2532 O O . GLY B 1 15 ? 4.166 37.329 40.905 1 87.63 15 GLY B O 1
ATOM 2533 N N . VAL B 1 16 ? 3.061 36.288 39.261 1 84.16 16 VAL B N 1
ATOM 2534 C CA . VAL B 1 16 ? 4.232 36.278 38.391 1 84.16 16 VAL B CA 1
ATOM 2535 C C . VAL B 1 16 ? 3.884 36.916 37.048 1 84.16 16 VAL B C 1
ATOM 2537 O O . VAL B 1 16 ? 2.718 37.219 36.782 1 84.16 16 VAL B O 1
ATOM 2540 N N . GLY B 1 17 ? 4.874 37.269 36.26 1 81.07 17 GLY B N 1
ATOM 2541 C CA . GLY B 1 17 ? 4.642 37.804 34.928 1 81.07 17 GLY B CA 1
ATOM 2542 C C . GLY B 1 17 ? 4.105 36.771 33.955 1 81.07 17 GLY B C 1
ATOM 2543 O O . GLY B 1 17 ? 4.207 35.567 34.2 1 81.07 17 GLY B O 1
ATOM 2544 N N . LYS B 1 18 ? 3.489 37.261 32.964 1 80.05 18 LYS B N 1
ATOM 2545 C CA . LYS B 1 18 ? 2.951 36.408 31.907 1 80.05 18 LYS B CA 1
ATOM 2546 C C . LYS B 1 18 ? 4.034 35.504 31.326 1 80.05 18 LYS B C 1
ATOM 2548 O O . LYS B 1 18 ? 3.782 34.333 31.034 1 80.05 18 LYS B O 1
ATOM 2553 N N . SER B 1 19 ? 5.279 36.029 31.317 1 80.61 19 SER B N 1
ATOM 2554 C CA . SER B 1 19 ? 6.401 35.285 30.753 1 80.61 19 SER B CA 1
ATOM 2555 C C . SER B 1 19 ? 6.781 34.103 31.638 1 80.61 19 SER B C 1
ATOM 2557 O O . SER B 1 19 ? 7.151 33.039 31.137 1 80.61 19 SER B O 1
ATOM 2559 N N . THR B 1 20 ? 6.594 34.302 32.864 1 80.84 20 THR B N 1
ATOM 2560 C CA . THR B 1 20 ? 6.927 33.24 33.807 1 80.84 20 THR B CA 1
ATOM 2561 C C . THR B 1 20 ? 5.929 32.091 33.702 1 80.84 20 THR B C 1
ATOM 2563 O O . THR B 1 20 ? 6.318 30.921 33.715 1 80.84 20 THR B O 1
ATOM 2566 N N . VAL B 1 21 ? 4.621 32.422 33.522 1 79.37 21 VAL B N 1
ATOM 2567 C CA . VAL B 1 21 ? 3.597 31.394 33.367 1 79.37 21 VAL B CA 1
ATOM 2568 C C . VAL B 1 21 ? 3.828 30.627 32.067 1 79.37 21 VAL B C 1
ATOM 2570 O O . VAL B 1 21 ? 3.742 29.397 32.041 1 79.37 21 VAL B O 1
ATOM 2573 N N . SER B 1 22 ? 4.22 31.322 31.084 1 75.28 22 SER B N 1
ATOM 2574 C CA . SER B 1 22 ? 4.527 30.701 29.799 1 75.28 22 SER B CA 1
ATOM 2575 C C . SER B 1 22 ? 5.698 29.732 29.919 1 75.28 22 SER B C 1
ATOM 2577 O O . SER B 1 22 ? 5.649 28.622 29.384 1 75.28 22 SER B O 1
ATOM 2579 N N . ARG B 1 23 ? 6.631 30.14 30.677 1 77.78 23 ARG B N 1
ATOM 2580 C CA . ARG B 1 23 ? 7.823 29.322 30.873 1 77.78 23 ARG B CA 1
ATOM 2581 C C . ARG B 1 23 ? 7.504 28.077 31.695 1 77.78 23 ARG B C 1
ATOM 2583 O O . ARG B 1 23 ? 8.077 27.011 31.463 1 77.78 23 ARG B O 1
ATOM 2590 N N . VAL B 1 24 ? 6.603 28.195 32.586 1 77.92 24 VAL B N 1
ATOM 2591 C CA . VAL B 1 24 ? 6.183 27.048 33.385 1 77.92 24 VAL B CA 1
ATOM 2592 C C . VAL B 1 24 ? 5.422 26.058 32.507 1 77.92 24 VAL B C 1
ATOM 2594 O O . VAL B 1 24 ? 5.651 24.848 32.582 1 77.92 24 VAL B O 1
ATOM 2597 N N . LEU B 1 25 ? 4.604 26.605 31.611 1 73.01 25 LEU B N 1
ATOM 2598 C CA . LEU B 1 25 ? 3.751 25.786 30.758 1 73.01 25 LEU B CA 1
ATOM 2599 C C . LEU B 1 25 ? 4.578 25.052 29.707 1 73.01 25 LEU B C 1
ATOM 2601 O O . LEU B 1 25 ? 4.193 23.972 29.251 1 73.01 25 LEU B O 1
ATOM 2605 N N . THR B 1 26 ? 5.783 25.644 29.436 1 67.47 26 THR B N 1
ATOM 2606 C CA . THR B 1 26 ? 6.66 25.035 28.442 1 67.47 26 THR B CA 1
ATOM 2607 C C . THR B 1 26 ? 7.806 24.286 29.118 1 67.47 26 THR B C 1
ATOM 2609 O O . THR B 1 26 ? 8.78 23.911 28.463 1 67.47 26 THR B O 1
ATOM 2612 N N . ASN B 1 27 ? 7.703 24.095 30.303 1 70.64 27 ASN B N 1
ATOM 2613 C CA . ASN B 1 27 ? 8.674 23.398 31.14 1 70.64 27 ASN B CA 1
ATOM 2614 C C . ASN B 1 27 ? 10.076 23.976 30.972 1 70.64 27 ASN B C 1
ATOM 2616 O O . ASN B 1 27 ? 11.053 23.23 30.879 1 70.64 27 ASN B O 1
ATOM 2620 N N . ASP B 1 28 ? 10.224 25.252 30.961 1 69.18 28 ASP B N 1
ATOM 2621 C CA . ASP B 1 28 ? 11.495 25.969 30.916 1 69.18 28 ASP B CA 1
ATOM 2622 C C . ASP B 1 28 ? 12.285 25.769 32.207 1 69.18 28 ASP B C 1
ATOM 2624 O O . ASP B 1 28 ? 11.783 26.048 33.298 1 69.18 28 ASP B O 1
ATOM 2628 N N . PRO B 1 29 ? 13.422 25.198 32.092 1 71.88 29 PRO B N 1
ATOM 2629 C CA . PRO B 1 29 ? 14.196 24.895 33.298 1 71.88 29 PRO B CA 1
ATOM 2630 C C . PRO B 1 29 ? 14.624 26.15 34.055 1 71.88 29 PRO B C 1
ATOM 2632 O O . PRO B 1 29 ? 15.012 26.069 35.223 1 71.88 29 PRO B O 1
ATOM 2635 N N . LYS B 1 30 ? 14.46 27.334 33.599 1 78 30 LYS B N 1
ATOM 2636 C CA . LYS B 1 30 ? 14.946 28.558 34.23 1 78 30 LYS B CA 1
ATOM 2637 C C . LYS B 1 30 ? 13.979 29.042 35.307 1 78 30 LYS B C 1
ATOM 2639 O O . LYS B 1 30 ? 14.301 29.951 36.075 1 78 30 LYS B O 1
ATOM 2644 N N . VAL B 1 31 ? 12.932 28.377 35.364 1 79.02 31 VAL B N 1
ATOM 2645 C CA . VAL B 1 31 ? 11.945 28.801 36.352 1 79.02 31 VAL B CA 1
ATOM 2646 C C . VAL B 1 31 ? 12.229 28.122 37.69 1 79.02 31 VAL B C 1
ATOM 2648 O O . VAL B 1 31 ? 12.426 26.906 37.747 1 79.02 31 VAL B O 1
ATOM 2651 N N . LYS B 1 32 ? 12.287 28.946 38.783 1 83.15 32 LYS B N 1
ATOM 2652 C CA . LYS B 1 32 ? 12.55 28.419 40.12 1 83.15 32 LYS B CA 1
ATOM 2653 C C . LYS B 1 32 ? 11.489 27.401 40.527 1 83.15 32 LYS B C 1
ATOM 2655 O O . LYS B 1 32 ? 10.304 27.582 40.24 1 83.15 32 LYS B O 1
ATOM 2660 N N . PRO B 1 33 ? 11.911 26.323 41.127 1 81.98 33 PRO B N 1
ATOM 2661 C CA . PRO B 1 33 ? 10.992 25.244 41.498 1 81.98 33 PRO B CA 1
ATOM 2662 C C . PRO B 1 33 ? 9.788 25.743 42.295 1 81.98 33 PRO B C 1
ATOM 2664 O O . PRO B 1 33 ? 8.667 25.273 42.086 1 81.98 33 PRO B O 1
ATOM 2667 N N . GLN B 1 34 ? 10.016 26.704 43.207 1 81.78 34 GLN B N 1
ATOM 2668 C CA . GLN B 1 34 ? 8.934 27.217 44.041 1 81.78 34 GLN B CA 1
ATOM 2669 C C . GLN B 1 34 ? 7.877 27.923 43.197 1 81.78 34 GLN B C 1
ATOM 2671 O O . GLN B 1 34 ? 6.677 27.743 43.417 1 81.78 34 GLN B O 1
ATOM 2676 N N . THR B 1 35 ? 8.301 28.621 42.221 1 82.15 35 THR B N 1
ATOM 2677 C CA . THR B 1 35 ? 7.402 29.345 41.33 1 82.15 35 THR B CA 1
ATOM 2678 C C . THR B 1 35 ? 6.654 28.379 40.415 1 82.15 35 THR B C 1
ATOM 2680 O O . THR B 1 35 ? 5.455 28.54 40.181 1 82.15 35 THR B O 1
ATOM 2683 N N . ARG B 1 36 ? 7.333 27.436 39.924 1 83.74 36 ARG B N 1
ATOM 2684 C CA . ARG B 1 36 ? 6.734 26.405 39.084 1 83.74 36 ARG B CA 1
ATOM 2685 C C . ARG B 1 36 ? 5.605 25.689 39.817 1 83.74 36 ARG B C 1
ATOM 2687 O O . ARG B 1 36 ? 4.515 25.513 39.269 1 83.74 36 ARG B O 1
ATOM 2694 N N . GLU B 1 37 ? 5.921 25.275 40.98 1 84.55 37 GLU B N 1
ATOM 2695 C CA . GLU B 1 37 ? 4.925 24.568 41.78 1 84.55 37 GLU B CA 1
ATOM 2696 C C . GLU B 1 37 ? 3.686 25.43 42.006 1 84.55 37 GLU B C 1
ATOM 2698 O O . GLU B 1 37 ? 2.559 24.937 41.932 1 84.55 37 GLU B O 1
ATOM 2703 N N . LYS B 1 38 ? 3.88 26.683 42.339 1 83.23 38 LYS B N 1
ATOM 2704 C CA . LYS B 1 38 ? 2.788 27.62 42.588 1 83.23 38 LYS B CA 1
ATOM 2705 C C . LYS B 1 38 ? 1.921 27.796 41.345 1 83.23 38 LYS B C 1
ATOM 2707 O O . LYS B 1 38 ? 0.692 27.748 41.427 1 83.23 38 LYS B O 1
ATOM 2712 N N . VAL B 1 39 ? 2.557 27.942 40.235 1 85.22 39 VAL B N 1
ATOM 2713 C CA . VAL B 1 39 ? 1.844 28.141 38.978 1 85.22 39 VAL B CA 1
ATOM 2714 C C . VAL B 1 39 ? 1.11 26.859 38.592 1 85.22 39 VAL B C 1
ATOM 2716 O O . VAL B 1 39 ? -0.058 26.899 38.198 1 85.22 39 VAL B O 1
ATOM 2719 N N . GLU B 1 40 ? 1.787 25.78 38.768 1 83.89 40 GLU B N 1
ATOM 2720 C CA . GLU B 1 40 ? 1.187 24.49 38.439 1 83.89 40 GLU B CA 1
ATOM 2721 C C . GLU B 1 40 ? -0.015 24.197 39.333 1 83.89 40 GLU B C 1
ATOM 2723 O O . GLU B 1 40 ? -1.016 23.643 38.873 1 83.89 40 GLU B O 1
ATOM 2728 N N . GLN B 1 41 ? 0.085 24.506 40.589 1 81.73 41 GLN B N 1
ATOM 2729 C CA . GLN B 1 41 ? -1.019 24.348 41.53 1 81.73 41 GLN B CA 1
ATOM 2730 C C . GLN B 1 41 ? -2.223 25.187 41.11 1 81.73 41 GLN B C 1
ATOM 2732 O O . GLN B 1 41 ? -3.359 24.709 41.139 1 81.73 41 GLN B O 1
ATOM 2737 N N . ILE B 1 42 ? -1.997 26.368 40.663 1 81.65 42 ILE B N 1
ATOM 2738 C CA . ILE B 1 42 ? -3.07 27.267 40.254 1 81.65 42 ILE B CA 1
ATOM 2739 C C . ILE B 1 42 ? -3.724 26.743 38.978 1 81.65 42 ILE B C 1
ATOM 2741 O O . ILE B 1 42 ? -4.949 26.777 38.841 1 81.65 42 ILE B O 1
ATOM 2745 N N . ILE B 1 43 ? -2.892 26.229 38.118 1 78.43 43 ILE B N 1
ATOM 2746 C CA . ILE B 1 43 ? -3.398 25.651 36.877 1 78.43 43 ILE B CA 1
ATOM 2747 C C . ILE B 1 43 ? -4.297 24.458 37.193 1 78.43 43 ILE B C 1
ATOM 2749 O O . ILE B 1 43 ? -5.393 24.336 36.641 1 78.43 43 ILE B O 1
ATOM 2753 N N . ARG B 1 44 ? -3.871 23.659 38.049 1 77.5 44 ARG B N 1
ATOM 2754 C CA . ARG B 1 44 ? -4.64 22.49 38.464 1 77.5 44 ARG B CA 1
ATOM 2755 C C . ARG B 1 44 ? -5.942 22.903 39.141 1 77.5 44 ARG B C 1
ATOM 2757 O O . ARG B 1 44 ? -6.996 22.317 38.882 1 77.5 44 ARG B O 1
ATOM 2764 N N . GLU B 1 45 ? -5.845 23.886 39.962 1 76.61 45 GLU B N 1
ATOM 2765 C CA . GLU B 1 45 ? -6.989 24.303 40.767 1 76.61 45 GLU B CA 1
ATOM 2766 C C . GLU B 1 45 ? -7.989 25.098 39.934 1 76.61 45 GLU B C 1
ATOM 2768 O O . GLU B 1 45 ? -9.191 25.075 40.208 1 76.61 45 GLU B O 1
ATOM 2773 N N . SER B 1 46 ? -7.457 25.787 38.965 1 71.85 46 SER B N 1
ATOM 2774 C CA . SER B 1 46 ? -8.322 26.665 38.183 1 71.85 46 SER B CA 1
ATOM 2775 C C . SER B 1 46 ? -8.884 25.943 36.963 1 71.85 46 SER B C 1
ATOM 2777 O O . SER B 1 46 ? -9.814 26.433 36.319 1 71.85 46 SER B O 1
ATOM 2779 N N . GLY B 1 47 ? -8.274 24.75 36.684 1 66.2 47 GLY B N 1
ATOM 2780 C CA . GLY B 1 47 ? -8.668 24 35.502 1 66.2 47 GLY B CA 1
ATOM 2781 C C . GLY B 1 47 ? -8.231 24.656 34.206 1 66.2 47 GLY B C 1
ATOM 2782 O O . GLY B 1 47 ? -8.837 24.432 33.156 1 66.2 47 GLY B O 1
ATOM 2783 N N . TYR B 1 48 ? -7.293 25.538 34.367 1 61.88 48 TYR B N 1
ATOM 2784 C CA . TYR B 1 48 ? -6.799 26.247 33.193 1 61.88 48 TYR B CA 1
ATOM 2785 C C . TYR B 1 48 ? -6.18 25.279 32.191 1 61.88 48 TYR B C 1
ATOM 2787 O O . TYR B 1 48 ? -5.354 24.44 32.559 1 61.88 48 TYR B O 1
ATOM 2795 N N . VAL B 1 49 ? -6.713 25.191 31.033 1 58.22 49 VAL B N 1
ATOM 2796 C CA . VAL B 1 49 ? -6.106 24.486 29.909 1 58.22 49 VAL B CA 1
ATOM 2797 C C . VAL B 1 49 ? -5.529 25.494 28.917 1 58.22 49 VAL B C 1
ATOM 2799 O O . VAL B 1 49 ? -6.237 26.387 28.448 1 58.22 49 VAL B O 1
ATOM 2802 N N . PRO B 1 50 ? -4.147 25.611 28.964 1 53.62 50 PRO B N 1
ATOM 2803 C CA . PRO B 1 50 ? -3.603 26.517 27.95 1 53.62 50 PRO B CA 1
ATOM 2804 C C . PRO B 1 50 ? -4.264 26.34 26.585 1 53.62 50 PRO B C 1
ATOM 2806 O O . PRO B 1 50 ? -4.611 25.219 26.203 1 53.62 50 PRO B O 1
ATOM 2809 N N . SER B 1 51 ? -4.76 27.365 26.058 1 47.92 51 SER B N 1
ATOM 2810 C CA . SER B 1 51 ? -5.406 27.243 24.755 1 47.92 51 SER B CA 1
ATOM 2811 C C . SER B 1 51 ? -4.452 26.664 23.716 1 47.92 51 SER B C 1
ATOM 2813 O O . SER B 1 51 ? -3.233 26.802 23.84 1 47.92 51 SER B O 1
ATOM 2815 N N . LYS B 1 52 ? -4.778 25.755 22.92 1 44.84 52 LYS B N 1
ATOM 2816 C CA . LYS B 1 52 ? -3.965 25.187 21.848 1 44.84 52 LYS B CA 1
ATOM 2817 C C . LYS B 1 52 ? -3.248 26.281 21.063 1 44.84 52 LYS B C 1
ATOM 2819 O O . LYS B 1 52 ? -2.094 26.111 20.663 1 44.84 52 LYS B O 1
ATOM 2824 N N . SER B 1 53 ? -3.852 27.373 20.777 1 43.11 53 SER B N 1
ATOM 2825 C CA . SER B 1 53 ? -3.278 28.525 20.088 1 43.11 53 SER B CA 1
ATOM 2826 C C . SER B 1 53 ? -2.109 29.112 20.872 1 43.11 53 SER B C 1
ATOM 2828 O O . SER B 1 53 ? -1.108 29.528 20.285 1 43.11 53 SER B O 1
ATOM 2830 N N . ALA B 1 54 ? -2.235 29.326 22.137 1 44.22 54 ALA B N 1
ATOM 2831 C CA . ALA B 1 54 ? -1.188 29.883 22.99 1 44.22 54 ALA B CA 1
ATOM 2832 C C . ALA B 1 54 ? -0.019 28.911 23.128 1 44.22 54 ALA B C 1
ATOM 2834 O O . ALA B 1 54 ? 1.137 29.331 23.217 1 44.22 54 ALA B O 1
ATOM 2835 N N . GLN B 1 55 ? -0.345 27.666 23.138 1 42.92 55 GLN B N 1
ATOM 2836 C CA . GLN B 1 55 ? 0.736 26.686 23.118 1 42.92 55 GLN B CA 1
ATOM 2837 C C . GLN B 1 55 ? 1.445 26.676 21.767 1 42.92 55 GLN B C 1
ATOM 2839 O O . GLN B 1 55 ? 2.655 26.453 21.696 1 42.92 55 GLN B O 1
ATOM 2844 N N . SER B 1 56 ? 0.676 26.839 20.665 1 43.11 56 SER B N 1
ATOM 2845 C CA . SER B 1 56 ? 1.259 27.031 19.342 1 43.11 56 SER B CA 1
ATOM 2846 C C . SER B 1 56 ? 2.079 28.315 19.279 1 43.11 56 SER B C 1
ATOM 2848 O O . SER B 1 56 ? 3.067 28.392 18.547 1 43.11 56 SER B O 1
ATOM 2850 N N . MET B 1 57 ? 1.635 29.347 19.854 1 35.27 57 MET B N 1
ATOM 2851 C CA . MET B 1 57 ? 2.327 30.632 19.813 1 35.27 57 MET B CA 1
ATOM 2852 C C . MET B 1 57 ? 3.701 30.53 20.468 1 35.27 57 MET B C 1
ATOM 2854 O O . MET B 1 57 ? 4.562 31.384 20.249 1 35.27 57 MET B O 1
ATOM 2858 N N . ARG B 1 58 ? 3.692 29.983 21.66 1 37.73 58 ARG B N 1
ATOM 2859 C CA . ARG B 1 58 ? 5.04 29.925 22.216 1 37.73 58 ARG B CA 1
ATOM 2860 C C . ARG B 1 58 ? 5.893 28.898 21.479 1 37.73 58 ARG B C 1
ATOM 2862 O O . ARG B 1 58 ? 5.903 27.719 21.838 1 37.73 58 ARG B O 1
ATOM 2869 N N . GLY B 1 59 ? 6.138 28.884 20.271 1 47.19 59 GLY B N 1
ATOM 2870 C CA . GLY B 1 59 ? 7.09 28.122 19.478 1 47.19 59 GLY B CA 1
ATOM 2871 C C . GLY B 1 59 ? 7 26.626 19.714 1 47.19 59 GLY B C 1
ATOM 2872 O O . GLY B 1 59 ? 7.95 25.89 19.44 1 47.19 59 GLY B O 1
ATOM 2873 N N . GLY B 1 60 ? 6.159 26.211 20.538 1 55.83 60 GLY B N 1
ATOM 2874 C CA . GLY B 1 60 ? 6.229 24.896 21.156 1 55.83 60 GLY B CA 1
ATOM 2875 C C . GLY B 1 60 ? 5.845 23.772 20.213 1 55.83 60 GLY B C 1
ATOM 2876 O O . GLY B 1 60 ? 5.323 24.02 19.124 1 55.83 60 GLY B O 1
ATOM 2877 N N . SER B 1 61 ? 6.286 22.537 20.564 1 71.42 61 SER B N 1
ATOM 2878 C CA . SER B 1 61 ? 6.089 21.279 19.851 1 71.42 61 SER B CA 1
ATOM 2879 C C . SER B 1 61 ? 4.607 20.998 19.623 1 71.42 61 SER B C 1
ATOM 2881 O O . SER B 1 61 ? 3.793 21.157 20.535 1 71.42 61 SER B O 1
ATOM 2883 N N . GLN B 1 62 ? 4.115 20.899 18.422 1 79.25 62 GLN B N 1
ATOM 2884 C CA . GLN B 1 62 ? 2.761 20.487 18.07 1 79.25 62 GLN B CA 1
ATOM 2885 C C . GLN B 1 62 ? 2.618 18.968 18.118 1 79.25 62 GLN B C 1
ATOM 2887 O O . GLN B 1 62 ? 1.519 18.437 17.943 1 79.25 62 GLN B O 1
ATOM 2892 N N . LYS B 1 63 ? 3.692 18.298 18.404 1 91.04 63 LYS B N 1
ATOM 2893 C CA . LYS B 1 63 ? 3.746 16.839 18.442 1 91.04 63 LYS B CA 1
ATOM 2894 C C . LYS B 1 63 ? 3.223 16.235 17.141 1 91.04 63 LYS B C 1
ATOM 2896 O O . LYS B 1 63 ? 2.413 15.307 17.164 1 91.04 63 LYS B O 1
ATOM 2901 N N . VAL B 1 64 ? 3.647 16.83 16.025 1 93.32 64 VAL B N 1
ATOM 2902 C CA . VAL B 1 64 ? 3.293 16.316 14.706 1 93.32 64 VAL B CA 1
ATOM 2903 C C . VAL B 1 64 ? 4.56 16.065 13.891 1 93.32 64 VAL B C 1
ATOM 2905 O O . VAL B 1 64 ? 5.465 16.902 13.866 1 93.32 64 VAL B O 1
ATOM 2908 N N . ILE B 1 65 ? 4.598 14.934 13.287 1 97.39 65 ILE B N 1
ATOM 2909 C CA . ILE B 1 65 ? 5.709 14.57 12.415 1 97.39 65 ILE B CA 1
ATOM 2910 C C . ILE B 1 65 ? 5.196 14.337 10.995 1 97.39 65 ILE B C 1
ATOM 2912 O O . ILE B 1 65 ? 4.175 13.674 10.798 1 97.39 65 ILE B O 1
ATOM 2916 N N . GLY B 1 66 ? 5.825 14.984 10.002 1 97.99 66 GLY B N 1
ATOM 2917 C CA . GLY B 1 66 ? 5.555 14.691 8.604 1 97.99 66 GLY B CA 1
ATOM 2918 C C . GLY B 1 66 ? 6.343 13.506 8.079 1 97.99 66 GLY B C 1
ATOM 2919 O O . GLY B 1 66 ? 7.52 13.343 8.406 1 97.99 66 GLY B O 1
ATOM 2920 N N . VAL B 1 67 ? 5.667 12.68 7.383 1 98.62 67 VAL B N 1
ATOM 2921 C CA . VAL B 1 67 ? 6.314 11.57 6.692 1 98.62 67 VAL B CA 1
ATOM 2922 C C . VAL B 1 67 ? 6.068 11.684 5.189 1 98.62 67 VAL B C 1
ATOM 2924 O O . VAL B 1 67 ? 4.921 11.66 4.737 1 98.62 67 VAL B O 1
ATOM 2927 N N . ILE B 1 68 ? 7.112 11.83 4.4 1 98.5 68 ILE B N 1
ATOM 2928 C CA . ILE B 1 68 ? 6.993 11.91 2.949 1 98.5 68 ILE B CA 1
ATOM 2929 C C . ILE B 1 68 ? 7.432 10.588 2.322 1 98.5 68 ILE B C 1
ATOM 2931 O O . ILE B 1 68 ? 8.61 10.229 2.376 1 98.5 68 ILE B O 1
ATOM 2935 N N . ILE B 1 69 ? 6.498 9.92 1.78 1 97.77 69 ILE B N 1
ATOM 2936 C CA . ILE B 1 69 ? 6.785 8.654 1.114 1 97.77 69 ILE B CA 1
ATOM 2937 C C . ILE B 1 69 ? 6.834 8.865 -0.397 1 97.77 69 ILE B C 1
ATOM 2939 O O . ILE B 1 69 ? 6.348 9.879 -0.905 1 97.77 69 ILE B O 1
ATOM 2943 N N . SER B 1 70 ? 7.41 7.898 -1.116 1 95.54 70 SER B N 1
ATOM 2944 C CA . SER B 1 70 ? 7.507 8.012 -2.568 1 95.54 70 SER B CA 1
ATOM 2945 C C . SER B 1 70 ? 6.228 7.534 -3.247 1 95.54 70 SER B C 1
ATOM 2947 O O . SER B 1 70 ? 5.756 8.156 -4.201 1 95.54 70 SER B O 1
ATOM 2949 N N . ARG B 1 71 ? 5.736 6.333 -2.757 1 92.43 71 ARG B N 1
ATOM 2950 C CA . ARG B 1 71 ? 4.533 5.754 -3.346 1 92.43 71 ARG B CA 1
ATOM 2951 C C . ARG B 1 71 ? 3.655 5.111 -2.277 1 92.43 71 ARG B C 1
ATOM 2953 O O . ARG B 1 71 ? 4.151 4.384 -1.414 1 92.43 71 ARG B O 1
ATOM 2960 N N . LEU B 1 72 ? 2.444 5.311 -2.419 1 92.28 72 LEU B N 1
ATOM 2961 C CA . LEU B 1 72 ? 1.486 4.743 -1.477 1 92.28 72 LEU B CA 1
ATOM 2962 C C . LEU B 1 72 ? 1.445 3.223 -1.594 1 92.28 72 LEU B C 1
ATOM 2964 O O . LEU B 1 72 ? 1.199 2.526 -0.607 1 92.28 72 LEU B O 1
ATOM 2968 N N . ASP B 1 73 ? 1.721 2.702 -2.754 1 89.69 73 ASP B N 1
ATOM 2969 C CA . ASP B 1 73 ? 1.568 1.269 -2.986 1 89.69 73 ASP B CA 1
ATOM 2970 C C . ASP B 1 73 ? 2.906 0.546 -2.856 1 89.69 73 ASP B C 1
ATOM 2972 O O . ASP B 1 73 ? 3.069 -0.566 -3.364 1 89.69 73 ASP B O 1
ATOM 2976 N N . SER B 1 74 ? 3.873 1.129 -2.238 1 93.48 74 SER B N 1
ATOM 2977 C CA . SER B 1 74 ? 5.167 0.492 -2.018 1 93.48 74 SER B CA 1
ATOM 2978 C C . SER B 1 74 ? 5.125 -0.443 -0.814 1 93.48 74 SER B C 1
ATOM 2980 O O . SER B 1 74 ? 5.014 0.01 0.327 1 93.48 74 SER B O 1
ATOM 2982 N N . PRO B 1 75 ? 5.309 -1.722 -1.084 1 93.42 75 PRO B N 1
ATOM 2983 C CA . PRO B 1 75 ? 5.311 -2.65 0.05 1 93.42 75 PRO B CA 1
ATOM 2984 C C . PRO B 1 75 ? 6.443 -2.373 1.037 1 93.42 75 PRO B C 1
ATOM 2986 O O . PRO B 1 75 ? 6.246 -2.474 2.251 1 93.42 75 PRO B O 1
ATOM 2989 N N . SER B 1 76 ? 7.602 -2.062 0.52 1 95.06 76 SER B N 1
ATOM 2990 C CA . SER B 1 76 ? 8.758 -1.795 1.369 1 95.06 76 SER B CA 1
ATOM 2991 C C . SER B 1 76 ? 8.524 -0.578 2.258 1 95.06 76 SER B C 1
ATOM 2993 O O . SER B 1 76 ? 8.783 -0.623 3.462 1 95.06 76 SER B O 1
ATOM 2995 N N . GLU B 1 77 ? 7.986 0.469 1.683 1 96.3 77 GLU B N 1
ATOM 2996 C CA . GLU B 1 77 ? 7.742 1.681 2.459 1 96.3 77 GLU B CA 1
ATOM 2997 C C . GLU B 1 77 ? 6.61 1.475 3.462 1 96.3 77 GLU B C 1
ATOM 2999 O O . GLU B 1 77 ? 6.668 1.983 4.584 1 96.3 77 GLU B O 1
ATOM 3004 N N . ASN B 1 78 ? 5.628 0.759 3.047 1 95.51 78 ASN B N 1
ATOM 3005 C CA . ASN B 1 78 ? 4.527 0.48 3.963 1 95.51 78 ASN B CA 1
ATOM 3006 C C . ASN B 1 78 ? 5.005 -0.273 5.201 1 95.51 78 ASN B C 1
ATOM 3008 O O . ASN B 1 78 ? 4.55 -0.001 6.313 1 95.51 78 ASN B O 1
ATOM 3012 N N . ARG B 1 79 ? 5.885 -1.198 5.044 1 95.3 79 ARG B N 1
ATOM 3013 C CA . ARG B 1 79 ? 6.441 -1.949 6.165 1 95.3 79 ARG B CA 1
ATOM 3014 C C . ARG B 1 79 ? 7.227 -1.037 7.1 1 95.3 79 ARG B C 1
ATOM 3016 O O . ARG B 1 79 ? 7.092 -1.127 8.322 1 95.3 79 ARG B O 1
ATOM 3023 N N . ALA B 1 80 ? 8.007 -0.207 6.501 1 97.39 80 ALA B N 1
ATOM 3024 C CA . ALA B 1 80 ? 8.777 0.739 7.305 1 97.39 80 ALA B CA 1
ATOM 3025 C C . ALA B 1 80 ? 7.858 1.706 8.045 1 97.39 80 ALA B C 1
ATOM 3027 O O . ALA B 1 80 ? 8.036 1.95 9.241 1 97.39 80 ALA B O 1
ATOM 3028 N N . VAL B 1 81 ? 6.882 2.264 7.334 1 97.63 81 VAL B N 1
ATOM 3029 C CA . VAL B 1 81 ? 5.988 3.266 7.904 1 97.63 81 VAL B CA 1
ATOM 3030 C C . VAL B 1 81 ? 5.169 2.646 9.034 1 97.63 81 VAL B C 1
ATOM 3032 O O . VAL B 1 81 ? 4.881 3.305 10.035 1 97.63 81 VAL B O 1
ATOM 3035 N N . GLY B 1 82 ? 4.821 1.409 8.855 1 95.65 82 GLY B N 1
ATOM 3036 C CA . GLY B 1 82 ? 4.06 0.751 9.905 1 95.65 82 GLY B CA 1
ATOM 3037 C C . GLY B 1 82 ? 4.732 0.824 11.264 1 95.65 82 GLY B C 1
ATOM 3038 O O . GLY B 1 82 ? 4.114 1.24 12.246 1 95.65 82 GLY B O 1
ATOM 3039 N N . THR B 1 83 ? 5.924 0.449 11.348 1 96.6 83 THR B N 1
ATOM 3040 C CA . THR B 1 83 ? 6.641 0.455 12.618 1 96.6 83 THR B CA 1
ATOM 3041 C C . THR B 1 83 ? 7.027 1.877 13.015 1 96.6 83 THR B C 1
ATOM 3043 O O . THR B 1 83 ? 7.083 2.202 14.203 1 96.6 83 THR B O 1
ATOM 3046 N N . MET B 1 84 ? 7.228 2.671 12.002 1 97.84 84 MET B N 1
ATOM 3047 C CA . MET B 1 84 ? 7.483 4.09 12.228 1 97.84 84 MET B CA 1
ATOM 3048 C C . MET B 1 84 ? 6.325 4.739 12.979 1 97.84 84 MET B C 1
ATOM 3050 O O . MET B 1 84 ? 6.539 5.447 13.965 1 97.84 84 MET B O 1
ATOM 3054 N N . LEU B 1 85 ? 5.151 4.487 12.486 1 96.42 85 LEU B N 1
ATOM 3055 C CA . LEU 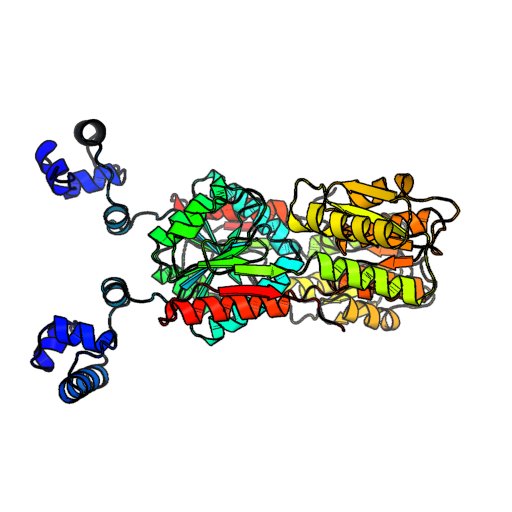B 1 85 ? 3.951 5.074 13.072 1 96.42 85 LEU B CA 1
ATOM 3056 C C . LEU B 1 85 ? 3.767 4.61 14.513 1 96.42 85 LEU B C 1
ATOM 3058 O O . LEU B 1 85 ? 3.455 5.415 15.394 1 96.42 85 LEU B O 1
ATOM 3062 N N . ASN B 1 86 ? 3.989 3.367 14.761 1 95.19 86 ASN B N 1
ATOM 3063 C CA . ASN B 1 86 ? 3.868 2.837 16.115 1 95.19 86 ASN B CA 1
ATOM 3064 C C . ASN B 1 86 ? 4.808 3.551 17.082 1 95.19 86 ASN B C 1
ATOM 3066 O O . ASN B 1 86 ? 4.408 3.915 18.189 1 95.19 86 ASN B O 1
ATOM 3070 N N . ALA B 1 87 ? 5.994 3.74 16.639 1 97.29 87 ALA B N 1
ATOM 3071 C CA . ALA B 1 87 ? 6.99 4.416 17.467 1 97.29 87 ALA B CA 1
ATOM 3072 C C . ALA B 1 87 ? 6.611 5.876 17.697 1 97.29 87 ALA B C 1
ATOM 3074 O O . ALA B 1 87 ? 6.736 6.388 18.812 1 97.29 87 ALA B O 1
ATOM 3075 N N . LEU B 1 88 ? 6.125 6.553 16.674 1 96.7 88 LEU B N 1
ATOM 3076 C CA . LEU B 1 88 ? 5.739 7.956 16.772 1 96.7 88 LEU B CA 1
ATOM 3077 C C . LEU B 1 88 ? 4.539 8.126 17.698 1 96.7 88 LEU B C 1
ATOM 3079 O O . LEU B 1 88 ? 4.556 8.974 18.593 1 96.7 88 LEU B O 1
ATOM 3083 N N . TYR B 1 89 ? 3.56 7.289 17.506 1 93.04 89 TYR B N 1
ATOM 3084 C CA . TYR B 1 89 ? 2.359 7.369 18.329 1 93.04 89 TYR B CA 1
ATOM 3085 C C . TYR B 1 89 ? 2.679 7.077 19.79 1 93.04 89 TYR B C 1
ATOM 3087 O O . TYR B 1 89 ? 2.181 7.758 20.69 1 93.04 89 TYR B O 1
ATOM 3095 N N . SER B 1 90 ? 3.489 6.101 19.999 1 94.59 90 SER B N 1
ATOM 3096 C CA . SER B 1 90 ? 3.875 5.731 21.356 1 94.59 90 SER B CA 1
ATOM 3097 C C . SER B 1 90 ? 4.599 6.875 22.057 1 94.59 90 SER B C 1
ATOM 3099 O O . SER B 1 90 ? 4.56 6.982 23.285 1 94.59 90 SER B O 1
ATOM 3101 N N . ALA B 1 91 ? 5.209 7.736 21.323 1 95.19 91 ALA B N 1
ATOM 3102 C CA . ALA B 1 91 ? 5.947 8.869 21.875 1 95.19 91 ALA B CA 1
ATOM 3103 C C . ALA B 1 91 ? 5.069 10.116 21.941 1 95.19 91 ALA B C 1
ATOM 3105 O O . ALA B 1 91 ? 5.544 11.199 22.291 1 95.19 91 ALA B O 1
ATOM 3106 N N . GLY B 1 92 ? 3.789 9.956 21.53 1 92.85 92 GLY B N 1
ATOM 3107 C CA . GLY B 1 92 ? 2.834 11.044 21.671 1 92.85 92 GLY B CA 1
ATOM 3108 C C . GLY B 1 92 ? 2.765 11.939 20.448 1 92.85 92 GLY B C 1
ATOM 3109 O O . GLY B 1 92 ? 2.203 13.035 20.505 1 92.85 92 GLY B O 1
ATOM 3110 N N . TYR B 1 93 ? 3.38 11.517 19.332 1 94.13 93 TYR B N 1
ATOM 3111 C CA . TYR B 1 93 ? 3.349 12.31 18.108 1 94.13 93 TYR B CA 1
ATOM 3112 C C . TYR B 1 93 ? 2.25 11.824 17.171 1 94.13 93 TYR B C 1
ATOM 3114 O O . TYR B 1 93 ? 2.02 10.619 17.045 1 94.13 93 TYR B O 1
ATOM 3122 N N . ASP B 1 94 ? 1.648 12.807 16.546 1 91.79 94 ASP B N 1
ATOM 3123 C CA . ASP B 1 94 ? 0.833 12.482 15.379 1 91.79 94 ASP B CA 1
ATOM 3124 C C . ASP B 1 94 ? 1.681 12.446 14.11 1 91.79 94 ASP B C 1
ATOM 3126 O O . ASP B 1 94 ? 2.711 13.117 14.026 1 91.79 94 ASP B O 1
ATOM 3130 N N . ALA B 1 95 ? 1.205 11.656 13.202 1 95.95 95 ALA B N 1
ATOM 3131 C CA . ALA B 1 95 ? 1.941 11.561 11.944 1 95.95 95 ALA B CA 1
ATOM 3132 C C . ALA B 1 95 ? 1.055 11.941 10.761 1 95.95 95 ALA B C 1
ATOM 3134 O O . ALA B 1 95 ? -0.1 11.515 10.68 1 95.95 95 ALA B O 1
ATOM 3135 N N . VAL B 1 96 ? 1.568 12.793 9.902 1 96.33 96 VAL B N 1
ATOM 3136 C CA . VAL B 1 96 ? 0.913 13.121 8.64 1 96.33 96 VAL B CA 1
ATOM 3137 C C . VAL B 1 96 ? 1.759 12.617 7.473 1 96.33 96 VAL B C 1
ATOM 3139 O O . VAL B 1 96 ? 2.961 12.884 7.408 1 96.33 96 VAL B O 1
ATOM 3142 N N . ILE B 1 97 ? 1.093 11.896 6.609 1 97.73 97 ILE B N 1
ATOM 3143 C CA . ILE B 1 97 ? 1.797 11.263 5.5 1 97.73 97 ILE B CA 1
ATOM 3144 C C . ILE B 1 97 ? 1.49 12.006 4.202 1 97.73 97 ILE B C 1
ATOM 3146 O O . ILE B 1 97 ? 0.343 12.387 3.953 1 97.73 97 ILE B O 1
ATOM 3150 N N . MET B 1 98 ? 2.535 12.228 3.384 1 97.02 98 MET B N 1
ATOM 3151 C CA . MET B 1 98 ? 2.396 12.825 2.058 1 97.02 98 MET B CA 1
ATOM 3152 C C . MET B 1 98 ? 3.137 12.002 1.01 1 97.02 98 MET B C 1
ATOM 3154 O O . MET B 1 98 ? 4.199 11.445 1.29 1 97.02 98 MET B O 1
ATOM 3158 N N . GLU B 1 99 ? 2.596 11.962 -0.153 1 95.63 99 GLU B N 1
ATOM 3159 C CA . GLU B 1 99 ? 3.2 11.176 -1.224 1 95.63 99 GLU B CA 1
ATOM 3160 C C . GLU B 1 99 ? 3.887 12.074 -2.248 1 95.63 99 GLU B C 1
ATOM 3162 O O . GLU B 1 99 ? 3.263 12.979 -2.806 1 95.63 99 GLU B O 1
ATOM 3167 N N . SER B 1 100 ? 5.134 11.76 -2.598 1 94.76 100 SER B N 1
ATOM 3168 C CA . SER B 1 100 ? 5.916 12.615 -3.485 1 94.76 100 SER B CA 1
ATOM 3169 C C . SER B 1 100 ? 5.926 12.071 -4.91 1 94.76 100 SER B C 1
ATOM 3171 O O . SER B 1 100 ? 6.286 12.783 -5.849 1 94.76 100 SER B O 1
ATOM 3173 N N . GLN B 1 101 ? 5.632 10.757 -5.143 1 91.57 101 GLN B N 1
ATOM 3174 C CA . GLN B 1 101 ? 5.661 10.103 -6.447 1 91.57 101 GLN B CA 1
ATOM 3175 C C . GLN B 1 101 ? 7.041 10.214 -7.088 1 91.57 101 GLN B C 1
ATOM 3177 O O . GLN B 1 101 ? 7.154 10.476 -8.288 1 91.57 101 GLN B O 1
ATOM 3182 N N . PHE B 1 102 ? 8.076 10.243 -6.311 1 93.82 102 PHE B N 1
ATOM 3183 C CA . PHE B 1 102 ? 9.473 10.322 -6.722 1 93.82 102 PHE B CA 1
ATOM 3184 C C . PHE B 1 102 ? 9.761 11.652 -7.409 1 93.82 102 PHE B C 1
ATOM 3186 O O . PHE B 1 102 ? 10.639 11.735 -8.27 1 93.82 102 PHE B O 1
ATOM 3193 N N . ASP B 1 103 ? 9.039 12.618 -7.09 1 95.47 103 ASP B N 1
ATOM 3194 C CA . ASP B 1 103 ? 9.18 13.919 -7.738 1 95.47 103 ASP B CA 1
ATOM 3195 C C . ASP B 1 103 ? 9.887 14.915 -6.822 1 95.47 103 ASP B C 1
ATOM 3197 O O . ASP B 1 103 ? 9.395 15.223 -5.735 1 95.47 103 ASP B O 1
ATOM 3201 N N . ARG B 1 104 ? 10.95 15.381 -7.317 1 97.09 104 ARG B N 1
ATOM 3202 C CA . ARG B 1 104 ? 11.771 16.318 -6.557 1 97.09 104 ARG B CA 1
ATOM 3203 C C . ARG B 1 104 ? 10.976 17.565 -6.183 1 97.09 104 ARG B C 1
ATOM 3205 O O . ARG B 1 104 ? 11.005 18.002 -5.031 1 97.09 104 ARG B O 1
ATOM 3212 N N . ASP B 1 105 ? 10.274 18.121 -7.125 1 96.7 105 ASP B N 1
ATOM 3213 C CA . ASP B 1 105 ? 9.532 19.357 -6.895 1 96.7 105 ASP B CA 1
ATOM 3214 C C . ASP B 1 105 ? 8.373 19.129 -5.927 1 96.7 105 ASP B C 1
ATOM 3216 O O . ASP B 1 105 ? 8.105 19.967 -5.063 1 96.7 105 ASP B O 1
ATOM 3220 N N . LYS B 1 106 ? 7.754 18.009 -6.073 1 94.68 106 LYS B N 1
ATOM 3221 C CA . LYS B 1 106 ? 6.677 17.684 -5.143 1 94.68 106 LYS B CA 1
ATOM 3222 C C . LYS B 1 106 ? 7.21 17.516 -3.723 1 94.68 106 LYS B C 1
ATOM 3224 O O . LYS B 1 106 ? 6.584 17.969 -2.762 1 94.68 106 LYS B O 1
ATOM 3229 N N . THR B 1 107 ? 8.302 16.88 -3.614 1 97.65 107 THR B N 1
ATOM 3230 C CA . THR B 1 107 ? 8.935 16.718 -2.31 1 97.65 107 THR B CA 1
ATOM 3231 C C . THR B 1 107 ? 9.222 18.076 -1.676 1 97.65 107 THR B C 1
ATOM 3233 O O . THR B 1 107 ? 8.886 18.307 -0.512 1 97.65 107 THR B O 1
ATOM 3236 N N . ASN B 1 108 ? 9.782 18.977 -2.438 1 97.73 108 ASN B N 1
ATOM 3237 C CA . ASN B 1 108 ? 10.093 20.311 -1.936 1 97.73 108 ASN B CA 1
ATOM 3238 C C . ASN B 1 108 ? 8.832 21.06 -1.516 1 97.73 108 ASN B C 1
ATOM 3240 O O . ASN B 1 108 ? 8.824 21.746 -0.492 1 97.73 108 ASN B O 1
ATOM 3244 N N . GLU B 1 109 ? 7.868 20.904 -2.331 1 94.54 109 GLU B N 1
ATOM 3245 C CA . GLU B 1 109 ? 6.589 21.519 -1.989 1 94.54 109 GLU B CA 1
ATOM 3246 C C . GLU B 1 109 ? 6.064 20.995 -0.655 1 94.54 109 GLU B C 1
ATOM 3248 O O . GLU B 1 109 ? 5.598 21.771 0.182 1 94.54 109 GLU B O 1
ATOM 3253 N N . HIS B 1 110 ? 6.119 19.714 -0.477 1 96.31 110 HIS B N 1
ATOM 3254 C CA . HIS B 1 110 ? 5.656 19.109 0.767 1 96.31 110 HIS B CA 1
ATOM 3255 C C . HIS B 1 110 ? 6.478 19.594 1.956 1 96.31 110 HIS B C 1
ATOM 3257 O O . HIS B 1 110 ? 5.925 19.909 3.012 1 96.31 110 HIS B O 1
ATOM 3263 N N . LEU B 1 111 ? 7.76 19.663 1.766 1 97.35 111 LEU B N 1
ATOM 3264 C CA . LEU B 1 111 ? 8.632 20.165 2.822 1 97.35 111 LEU B CA 1
ATOM 3265 C C . LEU B 1 111 ? 8.248 21.588 3.215 1 97.35 111 LEU B C 1
ATOM 3267 O O . LEU B 1 111 ? 8.194 21.915 4.402 1 97.35 111 LEU B O 1
ATOM 3271 N N . ASN B 1 112 ? 7.966 22.381 2.249 1 94.07 112 ASN B N 1
ATOM 3272 C CA . ASN B 1 112 ? 7.578 23.766 2.495 1 94.07 112 ASN B CA 1
ATOM 3273 C C . ASN B 1 112 ? 6.248 23.852 3.239 1 94.07 112 ASN B C 1
ATOM 3275 O O . ASN B 1 112 ? 6.102 24.649 4.168 1 94.07 112 ASN B O 1
ATOM 3279 N N . VAL B 1 113 ? 5.342 23.038 2.795 1 90.27 113 VAL B N 1
ATOM 3280 C CA . VAL B 1 113 ? 4.037 23.003 3.448 1 90.27 113 VAL B CA 1
ATOM 3281 C C . VAL B 1 113 ? 4.202 22.607 4.913 1 90.27 113 VAL B C 1
ATOM 3283 O O . VAL B 1 113 ? 3.617 23.232 5.801 1 90.27 113 VAL B O 1
ATOM 3286 N N . LEU B 1 114 ? 4.948 21.593 5.179 1 93.87 114 LEU B N 1
ATOM 3287 C CA . LEU B 1 114 ? 5.15 21.092 6.534 1 93.87 114 LEU B CA 1
ATOM 3288 C C . LEU B 1 114 ? 5.861 22.129 7.397 1 93.87 114 LEU B C 1
ATOM 3290 O O . LEU B 1 114 ? 5.562 22.264 8.586 1 93.87 114 LEU B O 1
ATOM 3294 N N . LYS B 1 115 ? 6.749 22.825 6.793 1 91.32 115 LYS B N 1
ATOM 3295 C CA . LYS B 1 115 ? 7.422 23.915 7.494 1 91.32 115 LYS B CA 1
ATOM 3296 C C . LYS B 1 115 ? 6.436 25.015 7.877 1 91.32 115 LYS B C 1
ATOM 3298 O O . LYS B 1 115 ? 6.417 25.468 9.023 1 91.32 115 LYS B O 1
ATOM 3303 N N . ARG B 1 116 ? 5.657 25.401 6.961 1 84.19 116 ARG B N 1
ATOM 3304 C CA . ARG B 1 116 ? 4.669 26.454 7.177 1 84.19 116 ARG B CA 1
ATOM 3305 C C . ARG B 1 116 ? 3.677 26.058 8.266 1 84.19 116 ARG B C 1
ATOM 3307 O O . ARG B 1 116 ? 3.178 26.915 8.999 1 84.19 116 ARG B O 1
ATOM 3314 N N . ARG B 1 117 ? 3.553 24.837 8.362 1 83.08 117 ARG B N 1
ATOM 3315 C CA . ARG B 1 117 ? 2.577 24.347 9.33 1 83.08 117 ARG B CA 1
ATOM 3316 C C . ARG B 1 117 ? 3.242 24.029 10.665 1 83.08 117 ARG B C 1
ATOM 3318 O O . ARG B 1 117 ? 2.611 23.462 11.56 1 83.08 117 ARG B O 1
ATOM 3325 N N . ASN B 1 118 ? 4.432 24.223 10.767 1 86.47 118 ASN B N 1
ATOM 3326 C CA . ASN B 1 118 ? 5.214 24.146 11.996 1 86.47 118 ASN B CA 1
ATOM 3327 C C . ASN B 1 118 ? 5.208 22.735 12.577 1 86.47 118 ASN B C 1
ATOM 3329 O O . ASN B 1 118 ? 4.974 22.552 13.773 1 86.47 118 ASN B O 1
ATOM 3333 N N . VAL B 1 119 ? 5.327 21.742 11.708 1 92.43 119 VAL B N 1
ATOM 3334 C CA . VAL B 1 119 ? 5.491 20.393 12.241 1 92.43 119 VAL B CA 1
ATOM 3335 C C . VAL B 1 119 ? 6.821 20.29 12.983 1 92.43 119 VAL B C 1
ATOM 3337 O O . VAL B 1 119 ? 7.75 21.056 12.716 1 92.43 119 VAL B O 1
ATOM 3340 N N . ASP B 1 120 ? 6.895 19.388 13.897 1 95.24 120 ASP B N 1
ATOM 3341 C CA . ASP B 1 120 ? 8.081 19.279 14.74 1 95.24 120 ASP B CA 1
ATOM 3342 C C . ASP B 1 120 ? 9.258 18.697 13.96 1 95.24 120 ASP B C 1
ATOM 3344 O O . ASP B 1 120 ? 10.408 19.079 14.185 1 95.24 120 ASP B O 1
ATOM 3348 N N . GLY B 1 121 ? 9.003 17.811 13.096 1 97.59 121 GLY B N 1
ATOM 3349 C CA . GLY B 1 121 ? 10.028 17.133 12.317 1 97.59 121 GLY B CA 1
ATOM 3350 C C . GLY B 1 121 ? 9.469 16.378 11.126 1 97.59 121 GLY B C 1
ATOM 3351 O O . GLY B 1 121 ? 8.252 16.296 10.951 1 97.59 121 GLY B O 1
ATOM 3352 N N . VAL B 1 122 ? 10.438 15.863 10.302 1 98.42 122 VAL B N 1
ATOM 3353 C CA . VAL B 1 122 ? 10.015 15.189 9.079 1 98.42 122 VAL B CA 1
ATOM 3354 C C . VAL B 1 122 ? 10.889 13.96 8.837 1 98.42 122 VAL B C 1
ATOM 3356 O O . VAL B 1 122 ? 12.094 13.987 9.099 1 98.42 122 VAL B O 1
ATOM 3359 N N . ILE B 1 123 ? 10.277 12.936 8.4 1 98.73 123 ILE B N 1
ATOM 3360 C CA . ILE B 1 123 ? 10.978 11.774 7.864 1 98.73 123 ILE B CA 1
ATOM 3361 C C . ILE B 1 123 ? 10.704 11.651 6.367 1 98.73 123 ILE B C 1
ATOM 3363 O O . ILE B 1 123 ? 9.549 11.687 5.936 1 98.73 123 ILE B O 1
ATOM 3367 N N . VAL B 1 124 ? 11.726 11.517 5.575 1 98.65 124 VAL B N 1
ATOM 3368 C CA . VAL B 1 124 ? 11.58 11.502 4.123 1 98.65 124 VAL B CA 1
ATOM 3369 C C . VAL B 1 124 ? 12.162 10.209 3.558 1 98.65 124 VAL B C 1
ATOM 3371 O O . VAL B 1 124 ? 13.304 9.852 3.858 1 98.65 124 VAL B O 1
ATOM 3374 N N . PHE B 1 125 ? 11.353 9.523 2.852 1 98.43 125 PHE B N 1
ATOM 3375 C CA . PHE B 1 125 ? 11.923 8.465 2.026 1 98.43 125 PHE B CA 1
ATOM 3376 C C . PHE B 1 125 ? 12.635 9.051 0.813 1 98.43 125 PHE B C 1
ATOM 3378 O O . PHE B 1 125 ? 11.992 9.576 -0.098 1 98.43 125 PHE B O 1
ATOM 3385 N N . GLY B 1 126 ? 13.914 8.906 0.821 1 97.16 126 GLY B N 1
ATOM 3386 C CA . GLY B 1 126 ? 14.731 9.49 -0.232 1 97.16 126 GLY B CA 1
ATOM 3387 C C . GLY B 1 126 ? 14.735 8.669 -1.508 1 97.16 126 GLY B C 1
ATOM 3388 O O . GLY B 1 126 ? 14.406 7.481 -1.489 1 97.16 126 GLY B O 1
ATOM 3389 N N . PHE B 1 127 ? 15.024 9.298 -2.578 1 95.83 127 PHE B N 1
ATOM 3390 C CA . PHE B 1 127 ? 15.207 8.699 -3.894 1 95.83 127 PHE B CA 1
ATOM 3391 C C . PHE B 1 127 ? 16.268 9.451 -4.689 1 95.83 127 PHE B C 1
ATOM 3393 O O . PHE B 1 127 ? 16.683 10.545 -4.301 1 95.83 127 PHE B O 1
ATOM 3400 N N . THR B 1 128 ? 16.729 8.823 -5.717 1 95.01 128 THR B N 1
ATOM 3401 C CA . THR B 1 128 ? 17.73 9.463 -6.563 1 95.01 128 THR B CA 1
ATOM 3402 C C . THR B 1 128 ? 17.189 10.761 -7.156 1 95.01 128 THR B C 1
ATOM 3404 O O . THR B 1 128 ? 16.155 10.759 -7.827 1 95.01 128 THR B O 1
ATOM 3407 N N . GLY B 1 129 ? 17.859 11.835 -6.854 1 93.97 129 GLY B N 1
ATOM 3408 C CA . GLY B 1 129 ? 17.447 13.108 -7.425 1 93.97 129 GLY B CA 1
ATOM 3409 C C . GLY B 1 129 ? 16.803 14.035 -6.411 1 93.97 129 GLY B C 1
ATOM 3410 O O . GLY B 1 129 ? 16.44 15.166 -6.74 1 93.97 129 GLY B O 1
ATOM 3411 N N . CYS B 1 130 ? 16.692 13.619 -5.161 1 95.77 130 CYS B N 1
ATOM 3412 C CA . CYS B 1 130 ? 16.178 14.497 -4.116 1 95.77 130 CYS B CA 1
ATOM 3413 C C . CYS B 1 130 ? 17.011 15.769 -4.014 1 95.77 130 CYS B C 1
ATOM 3415 O O . CYS B 1 130 ? 18.204 15.761 -4.322 1 95.77 130 CYS B O 1
ATOM 3417 N N . ASP B 1 131 ? 16.379 16.778 -3.564 1 96.61 131 ASP B N 1
ATOM 3418 C CA . ASP B 1 131 ? 17.042 18.052 -3.301 1 96.61 131 ASP B CA 1
ATOM 3419 C C . ASP B 1 131 ? 17.726 18.042 -1.935 1 96.61 131 ASP B C 1
ATOM 3421 O O . ASP B 1 131 ? 17.11 18.384 -0.924 1 96.61 131 ASP B O 1
ATOM 3425 N N . GLU B 1 132 ? 18.977 17.739 -1.926 1 95.51 132 GLU B N 1
ATOM 3426 C CA . GLU B 1 132 ? 19.717 17.568 -0.679 1 95.51 132 GLU B CA 1
ATOM 3427 C C . GLU B 1 132 ? 19.759 18.867 0.12 1 95.51 132 GLU B C 1
ATOM 3429 O O . GLU B 1 132 ? 19.79 18.844 1.352 1 95.51 132 GLU B O 1
ATOM 3434 N N . GLN B 1 133 ? 19.807 19.96 -0.549 1 96.08 133 GLN B N 1
ATOM 3435 C CA . GLN B 1 133 ? 19.827 21.243 0.146 1 96.08 133 GLN B CA 1
ATOM 3436 C C . GLN B 1 133 ? 18.506 21.5 0.865 1 96.08 133 GLN B C 1
ATOM 3438 O O . GLN B 1 133 ? 18.495 21.972 2.004 1 96.08 133 GLN B O 1
ATOM 3443 N N . ALA B 1 134 ? 17.437 21.243 0.147 1 96.74 134 ALA B N 1
ATOM 3444 C CA . ALA B 1 134 ? 16.127 21.402 0.774 1 96.74 134 ALA B CA 1
ATOM 3445 C C . ALA B 1 134 ? 16.015 20.549 2.034 1 96.74 134 ALA B C 1
ATOM 3447 O O . ALA B 1 134 ? 15.444 20.985 3.037 1 96.74 134 ALA B O 1
ATOM 3448 N N . LEU B 1 135 ? 16.556 19.36 1.996 1 97.45 135 LEU B N 1
ATOM 3449 C CA . LEU B 1 135 ? 16.571 18.475 3.155 1 97.45 135 LEU B CA 1
ATOM 3450 C C . LEU B 1 135 ? 17.425 19.061 4.275 1 97.45 135 LEU B C 1
ATOM 3452 O O . LEU B 1 135 ? 17.004 19.085 5.434 1 97.45 135 LEU B O 1
ATOM 3456 N N . ALA B 1 136 ? 18.568 19.588 3.913 1 96 136 ALA B N 1
ATOM 3457 C CA . ALA B 1 136 ? 19.525 20.115 4.882 1 96 136 ALA B CA 1
ATOM 3458 C C . ALA B 1 136 ? 18.959 21.333 5.606 1 96 136 ALA B C 1
ATOM 3460 O O . ALA B 1 136 ? 19.307 21.595 6.76 1 96 136 ALA B O 1
ATOM 3461 N N . ASP B 1 137 ? 18.099 22.021 4.949 1 95.61 137 ASP B N 1
ATOM 3462 C CA . ASP B 1 137 ? 17.506 23.231 5.511 1 95.61 137 ASP B CA 1
ATOM 3463 C C . ASP B 1 137 ? 16.661 22.908 6.741 1 95.61 137 ASP B C 1
ATOM 3465 O O . ASP B 1 137 ? 16.33 23.8 7.525 1 95.61 137 ASP B O 1
ATOM 3469 N N . TRP B 1 138 ? 16.359 21.685 6.945 1 95.18 138 TRP B N 1
ATOM 3470 C CA . TRP B 1 138 ? 15.566 21.27 8.097 1 95.18 138 TRP B CA 1
ATOM 3471 C C . TRP B 1 138 ? 16.459 20.993 9.302 1 95.18 138 TRP B C 1
ATOM 3473 O O . TRP B 1 138 ? 15.971 20.864 10.427 1 95.18 138 TRP B O 1
ATOM 3483 N N . GLY B 1 139 ? 17.761 20.864 9.064 1 92.71 139 GLY B N 1
ATOM 3484 C CA . GLY B 1 139 ? 18.708 20.651 10.146 1 92.71 139 GLY B CA 1
ATOM 3485 C C . GLY B 1 139 ? 18.479 19.35 10.892 1 92.71 139 GLY B C 1
ATOM 3486 O O . GLY B 1 139 ? 18.395 18.284 10.28 1 92.71 139 GLY B O 1
ATOM 3487 N N . ASN B 1 140 ? 18.288 19.495 12.183 1 92.81 140 ASN B N 1
ATOM 3488 C CA . ASN B 1 140 ? 18.163 18.306 13.02 1 92.81 140 ASN B CA 1
ATOM 3489 C C . ASN B 1 140 ? 16.712 17.848 13.131 1 92.81 140 ASN B C 1
ATOM 3491 O O . ASN B 1 140 ? 16.411 16.89 13.845 1 92.81 140 ASN B O 1
ATOM 3495 N N . ARG B 1 141 ? 15.811 18.386 12.4 1 96.38 141 ARG B N 1
ATOM 3496 C CA . ARG B 1 141 ? 14.394 18.046 12.476 1 96.38 141 ARG B CA 1
ATOM 3497 C C . ARG B 1 141 ? 13.99 17.123 11.331 1 96.38 141 ARG B C 1
ATOM 3499 O O . ARG B 1 141 ? 12.808 17.022 10.997 1 96.38 141 ARG B O 1
ATOM 3506 N N . ILE B 1 142 ? 15.047 16.522 10.691 1 97.78 142 ILE B N 1
ATOM 3507 C CA . ILE B 1 142 ? 14.736 15.645 9.567 1 97.78 142 ILE B CA 1
ATOM 3508 C C . ILE B 1 142 ? 15.583 14.378 9.651 1 97.78 142 ILE B C 1
ATOM 3510 O O . ILE B 1 142 ? 16.733 14.421 10.096 1 97.78 142 ILE B O 1
ATOM 3514 N N . VAL B 1 143 ? 15.007 13.27 9.259 1 98.25 143 VAL B N 1
ATOM 3515 C CA . VAL B 1 143 ? 15.697 12.009 9.01 1 98.25 143 VAL B CA 1
ATOM 3516 C C . VAL B 1 143 ? 15.342 11.492 7.617 1 98.25 143 VAL B C 1
ATOM 3518 O O . VAL B 1 143 ? 14.174 11.504 7.223 1 98.25 143 VAL B O 1
ATOM 3521 N N . VAL B 1 144 ? 16.315 11.129 6.842 1 98.27 144 VAL B N 1
ATOM 3522 C CA . VAL B 1 144 ? 16.103 10.582 5.506 1 98.27 144 VAL B CA 1
ATOM 3523 C C . VAL B 1 144 ? 16.346 9.074 5.52 1 98.27 144 VAL B C 1
ATOM 3525 O O . VAL B 1 144 ? 17.337 8.604 6.084 1 98.27 144 VAL B O 1
ATOM 3528 N N . ILE B 1 145 ? 15.44 8.338 4.922 1 97.73 145 ILE B N 1
ATOM 3529 C CA . ILE B 1 145 ? 15.564 6.888 4.823 1 97.73 145 ILE B CA 1
ATOM 3530 C C . ILE B 1 145 ? 15.784 6.487 3.367 1 97.73 145 ILE B C 1
ATOM 3532 O O . ILE B 1 145 ? 15.253 7.123 2.454 1 97.73 145 ILE B O 1
ATOM 3536 N N . ALA B 1 146 ? 16.648 5.471 3.088 1 95.44 146 ALA B N 1
ATOM 3537 C CA . ALA B 1 146 ? 16.862 4.803 1.807 1 95.44 146 ALA B CA 1
ATOM 3538 C C . ALA B 1 146 ? 17.668 5.685 0.857 1 95.44 146 ALA B C 1
ATOM 3540 O O . ALA B 1 146 ? 17.583 5.533 -0.364 1 95.44 146 ALA B O 1
ATOM 3541 N N . MET B 1 147 ? 18.309 6.659 1.326 1 91.65 147 MET B N 1
ATOM 3542 C CA . MET B 1 147 ? 19.175 7.527 0.533 1 91.65 147 MET B CA 1
ATOM 3543 C C . MET B 1 147 ? 20.451 7.867 1.295 1 91.65 147 MET B C 1
ATOM 3545 O O . MET B 1 147 ? 20.399 8.217 2.475 1 91.65 147 MET B O 1
ATOM 3549 N N . ASP B 1 148 ? 21.475 7.85 0.571 1 87.15 148 ASP B N 1
ATOM 3550 C CA . ASP B 1 148 ? 22.755 8.221 1.165 1 87.15 148 ASP B CA 1
ATOM 3551 C C . ASP B 1 148 ? 22.942 9.737 1.166 1 87.15 148 ASP B C 1
ATOM 3553 O O . ASP B 1 148 ? 22.836 10.381 0.121 1 87.15 148 ASP B O 1
ATOM 3557 N N . THR B 1 149 ? 23.03 10.243 2.281 1 90.15 149 THR B N 1
ATOM 3558 C CA . THR B 1 149 ? 23.319 11.665 2.428 1 90.15 149 THR B CA 1
ATOM 3559 C C . THR B 1 149 ? 24.194 11.916 3.653 1 90.15 149 THR B C 1
ATOM 3561 O O . THR B 1 149 ? 24.094 11.199 4.651 1 90.15 149 THR B O 1
ATOM 3564 N N . ASN B 1 150 ? 25.029 12.935 3.588 1 89.11 150 ASN B N 1
ATOM 3565 C CA . ASN B 1 150 ? 25.878 13.314 4.712 1 89.11 150 ASN B CA 1
ATOM 3566 C C . ASN B 1 150 ? 25.387 14.596 5.378 1 89.11 150 ASN B C 1
ATOM 3568 O O . ASN B 1 150 ? 25.921 15.009 6.409 1 89.11 150 ASN B O 1
ATOM 3572 N N . ASN B 1 151 ? 24.365 15.16 4.898 1 92.47 151 ASN B N 1
ATOM 3573 C CA . ASN B 1 151 ? 23.958 16.488 5.342 1 92.47 151 ASN B CA 1
ATOM 3574 C C . ASN B 1 151 ? 22.978 16.413 6.51 1 92.47 151 ASN B C 1
ATOM 3576 O O . ASN B 1 151 ? 22.853 17.364 7.283 1 92.47 151 ASN B O 1
ATOM 3580 N N . VAL B 1 152 ? 22.269 15.365 6.551 1 96.07 152 VAL B N 1
ATOM 3581 C CA . VAL B 1 152 ? 21.297 15.15 7.617 1 96.07 152 VAL B CA 1
ATOM 3582 C C . VAL B 1 152 ? 21.348 13.695 8.078 1 96.07 152 VAL B C 1
ATOM 3584 O O . VAL B 1 152 ? 21.972 12.853 7.428 1 96.07 152 VAL B O 1
ATOM 3587 N N . SER B 1 153 ? 20.755 13.397 9.224 1 97.22 153 SER B N 1
ATOM 3588 C CA . SER B 1 153 ? 20.679 12.018 9.695 1 97.22 153 SER B CA 1
ATOM 3589 C C . SER B 1 153 ? 19.95 11.13 8.692 1 97.22 153 SER B C 1
ATOM 3591 O O . SER B 1 153 ? 19.009 11.575 8.032 1 97.22 153 SER B O 1
ATOM 3593 N N . SER B 1 154 ? 20.479 9.943 8.582 1 97.52 154 SER B N 1
ATOM 3594 C CA . SER B 1 154 ? 19.916 9.073 7.555 1 97.52 154 SER B CA 1
ATOM 3595 C C . SER B 1 154 ? 20.008 7.606 7.962 1 97.52 154 SER B C 1
ATOM 3597 O O . SER B 1 154 ? 20.83 7.241 8.806 1 97.52 154 SER B O 1
ATOM 3599 N N . ILE B 1 155 ? 19.097 6.804 7.457 1 97.27 155 ILE B N 1
ATOM 3600 C CA . ILE B 1 155 ? 19.106 5.347 7.527 1 97.27 155 ILE B CA 1
ATOM 3601 C C . ILE B 1 155 ? 19.095 4.763 6.116 1 97.27 155 ILE B C 1
ATOM 3603 O O . ILE B 1 155 ? 18.165 5.007 5.344 1 97.27 155 ILE B O 1
ATOM 3607 N N . ASN B 1 156 ? 20.065 4.016 5.791 1 96.16 156 ASN B N 1
ATOM 3608 C CA . ASN B 1 156 ? 20.176 3.376 4.484 1 96.16 156 ASN B CA 1
ATOM 3609 C C . ASN B 1 156 ? 20.096 1.857 4.596 1 96.16 156 ASN B C 1
ATOM 3611 O O . ASN B 1 156 ? 20.207 1.304 5.692 1 96.16 156 ASN B O 1
ATOM 3615 N N . TYR B 1 157 ? 19.815 1.254 3.453 1 97.14 157 TYR B N 1
ATOM 3616 C CA . TYR B 1 157 ? 19.82 -0.203 3.4 1 97.14 157 TYR B CA 1
ATOM 3617 C C . TYR B 1 157 ? 21.145 -0.726 2.86 1 97.14 157 TYR B C 1
ATOM 3619 O O . TYR B 1 157 ? 21.782 -0.077 2.026 1 97.14 157 TYR B O 1
ATOM 3627 N N . ASP B 1 158 ? 21.564 -1.853 3.325 1 97.56 158 ASP B N 1
ATOM 3628 C CA . ASP B 1 158 ? 22.768 -2.505 2.818 1 97.56 158 ASP B CA 1
ATOM 3629 C C . ASP B 1 158 ? 22.489 -3.228 1.503 1 97.56 158 ASP B C 1
ATOM 3631 O O . ASP B 1 158 ? 22.416 -4.459 1.468 1 97.56 158 ASP B O 1
ATOM 3635 N N . ASN B 1 159 ? 22.434 -2.491 0.445 1 97.39 159 ASN B N 1
ATOM 3636 C CA . ASN B 1 159 ? 22.074 -3.026 -0.864 1 97.39 159 ASN B CA 1
ATOM 3637 C C . ASN B 1 159 ? 23.085 -4.063 -1.343 1 97.39 159 ASN B C 1
ATOM 3639 O O . ASN B 1 159 ? 22.718 -5.033 -2.009 1 97.39 159 ASN B O 1
ATOM 3643 N N . GLN B 1 160 ? 24.312 -3.839 -1.061 1 97.17 160 GLN B N 1
ATOM 3644 C CA . GLN B 1 160 ? 25.309 -4.859 -1.364 1 97.17 160 GLN B CA 1
ATOM 3645 C C . GLN B 1 160 ? 25.053 -6.134 -0.565 1 97.17 160 GLN B C 1
ATOM 3647 O O . GLN B 1 160 ? 25.06 -7.234 -1.122 1 97.17 160 GLN B O 1
ATOM 3652 N N . GLY B 1 161 ? 24.768 -5.935 0.695 1 97.67 161 GLY B N 1
ATOM 3653 C CA . GLY B 1 161 ? 24.56 -7.064 1.588 1 97.67 161 GLY B CA 1
ATOM 3654 C C . GLY B 1 161 ? 23.367 -7.918 1.201 1 97.67 161 GLY B C 1
ATOM 3655 O O . GLY B 1 161 ? 23.403 -9.142 1.339 1 97.67 161 GLY B O 1
ATOM 3656 N N . VAL B 1 162 ? 22.326 -7.348 0.715 1 98.28 162 VAL B N 1
ATOM 3657 C CA . VAL B 1 162 ? 21.125 -8.11 0.391 1 98.28 162 VAL B CA 1
ATOM 3658 C C . VAL B 1 162 ? 21.391 -9.005 -0.818 1 98.28 162 VAL B C 1
ATOM 3660 O O . VAL B 1 162 ? 20.937 -10.151 -0.862 1 98.28 162 VAL B O 1
ATOM 3663 N N . ILE B 1 163 ? 22.146 -8.497 -1.805 1 98.62 163 ILE B N 1
ATOM 3664 C CA . ILE B 1 163 ? 22.455 -9.298 -2.984 1 98.62 163 ILE B CA 1
ATOM 3665 C C . ILE B 1 163 ? 23.484 -10.368 -2.625 1 98.62 163 ILE B C 1
ATOM 3667 O O . ILE B 1 163 ? 23.365 -11.52 -3.049 1 98.62 163 ILE B O 1
ATOM 3671 N N . ASP B 1 164 ? 24.449 -9.993 -1.792 1 98.08 164 ASP B N 1
ATOM 3672 C CA . ASP B 1 164 ? 25.444 -10.959 -1.338 1 98.08 164 ASP B CA 1
ATOM 3673 C C . ASP B 1 164 ? 24.784 -12.13 -0.614 1 98.08 164 ASP B C 1
ATOM 3675 O O . ASP B 1 164 ? 25.174 -13.284 -0.803 1 98.08 164 ASP B O 1
ATOM 3679 N N . MET B 1 165 ? 23.843 -11.848 0.176 1 98.13 165 MET B N 1
ATOM 3680 C CA . MET B 1 165 ? 23.144 -12.892 0.921 1 98.13 165 MET B CA 1
ATOM 3681 C C . MET B 1 165 ? 22.39 -13.822 -0.024 1 98.13 165 MET B C 1
ATOM 3683 O O . MET B 1 165 ? 22.393 -15.04 0.164 1 98.13 165 MET B O 1
ATOM 3687 N N . ALA B 1 166 ? 21.729 -13.242 -1.003 1 98.18 166 ALA B N 1
ATOM 3688 C CA . ALA B 1 166 ? 21.021 -14.051 -1.992 1 98.18 166 ALA B CA 1
ATOM 3689 C C . ALA B 1 166 ? 21.985 -14.961 -2.748 1 98.18 166 ALA B C 1
ATOM 3691 O O . ALA B 1 166 ? 21.711 -16.15 -2.932 1 98.18 166 ALA B O 1
ATOM 3692 N N . LEU B 1 167 ? 23.108 -14.403 -3.161 1 98.37 167 LEU B N 1
ATOM 3693 C CA . LEU B 1 167 ? 24.107 -15.16 -3.907 1 98.37 167 LEU B CA 1
ATOM 3694 C C . LEU B 1 167 ? 24.732 -16.243 -3.033 1 98.37 167 LEU B C 1
ATOM 3696 O O . LEU B 1 167 ? 24.957 -17.365 -3.493 1 98.37 167 LEU B O 1
ATOM 3700 N N . SER B 1 168 ? 25.007 -15.927 -1.813 1 97.25 168 SER B N 1
ATOM 3701 C CA . SER B 1 168 ? 25.554 -16.904 -0.878 1 97.25 168 SER B CA 1
ATOM 3702 C C . SER B 1 168 ? 24.611 -18.089 -0.7 1 97.25 168 SER B C 1
ATOM 3704 O O . SER B 1 168 ? 25.054 -19.238 -0.638 1 97.25 168 SER B O 1
ATOM 3706 N N . HIS B 1 169 ? 23.341 -17.786 -0.59 1 97.42 169 HIS B N 1
ATOM 3707 C CA . HIS B 1 169 ? 22.332 -18.834 -0.49 1 97.42 169 HIS B CA 1
ATOM 3708 C C . HIS B 1 169 ? 22.415 -19.793 -1.673 1 97.42 169 HIS B C 1
ATOM 3710 O O . HIS B 1 169 ? 22.355 -21.012 -1.494 1 97.42 169 HIS B O 1
ATOM 3716 N N . LEU B 1 170 ? 22.6 -19.313 -2.841 1 98.11 170 LEU B N 1
ATOM 3717 C CA . LEU B 1 170 ? 22.675 -20.121 -4.053 1 98.11 170 LEU B CA 1
ATOM 3718 C C . LEU B 1 170 ? 23.987 -20.897 -4.108 1 98.11 170 LEU B C 1
ATOM 3720 O O . LEU B 1 170 ? 24.009 -22.059 -4.522 1 98.11 170 LEU B O 1
ATOM 3724 N N . GLU B 1 171 ? 25.007 -20.298 -3.677 1 97.02 171 GLU B N 1
ATOM 3725 C CA . GLU B 1 171 ? 26.301 -20.972 -3.623 1 97.02 171 GLU B CA 1
ATOM 3726 C C . GLU B 1 171 ? 26.254 -22.183 -2.695 1 97.02 171 GLU B C 1
ATOM 3728 O O . GLU B 1 171 ? 26.865 -23.215 -2.982 1 97.02 171 GLU B O 1
ATOM 3733 N N . GLN B 1 172 ? 25.579 -22.004 -1.632 1 97.18 172 GLN B N 1
ATOM 3734 C CA . GLN B 1 172 ? 25.437 -23.097 -0.676 1 97.18 172 GLN B CA 1
ATOM 3735 C C . GLN B 1 172 ? 24.715 -24.286 -1.303 1 97.18 172 GLN B C 1
ATOM 3737 O O . GLN B 1 172 ? 24.861 -25.421 -0.844 1 97.18 172 GLN B O 1
ATOM 3742 N N . GLN B 1 173 ? 23.992 -24.054 -2.342 1 97.27 173 GLN B N 1
ATOM 3743 C CA . GLN B 1 173 ? 23.3 -25.105 -3.08 1 97.27 173 GLN B CA 1
ATOM 3744 C C . GLN B 1 173 ? 24.13 -25.582 -4.268 1 97.27 173 GLN B C 1
ATOM 3746 O O . GLN B 1 173 ? 23.632 -26.312 -5.127 1 97.27 173 GLN B O 1
ATOM 3751 N N . ALA B 1 174 ? 25.318 -25.068 -4.422 1 97.07 174 ALA B N 1
ATOM 3752 C CA . ALA B 1 174 ? 26.292 -25.448 -5.442 1 97.07 174 ALA B CA 1
ATOM 3753 C C . ALA B 1 174 ? 25.842 -24.994 -6.827 1 97.07 174 ALA B C 1
ATOM 3755 O O . ALA B 1 174 ? 26.068 -25.69 -7.819 1 97.07 174 ALA B O 1
ATOM 3756 N N . LEU B 1 175 ? 25.138 -23.918 -6.864 1 97.04 175 LEU B N 1
ATOM 3757 C CA . LEU B 1 175 ? 24.755 -23.31 -8.133 1 97.04 175 LEU B CA 1
ATOM 3758 C C . LEU B 1 175 ? 25.75 -22.227 -8.538 1 97.04 175 LEU B C 1
ATOM 3760 O O . LEU B 1 175 ? 26.188 -21.436 -7.7 1 97.04 175 LEU B O 1
ATOM 3764 N N . SER B 1 176 ? 26.158 -22.198 -9.843 1 93.83 176 SER B N 1
ATOM 3765 C CA . SER B 1 176 ? 27.189 -21.244 -10.238 1 93.83 176 SER B CA 1
ATOM 3766 C C . SER B 1 176 ? 26.789 -20.488 -11.5 1 93.83 176 SER B C 1
ATOM 3768 O O . SER B 1 176 ? 27.38 -19.456 -11.826 1 93.83 176 SER B O 1
ATOM 3770 N N . ARG B 1 177 ? 25.861 -21.045 -12.3 1 97.4 177 ARG B N 1
ATOM 3771 C CA . ARG B 1 177 ? 25.357 -20.334 -13.47 1 97.4 177 ARG B CA 1
ATOM 3772 C C . ARG B 1 177 ? 24.13 -19.5 -13.118 1 97.4 177 ARG B C 1
ATOM 3774 O O . ARG B 1 177 ? 22.996 -19.935 -13.327 1 97.4 177 ARG B O 1
ATOM 3781 N N . ILE B 1 178 ? 24.452 -18.34 -12.586 1 98.6 178 ILE B N 1
ATOM 3782 C CA . ILE B 1 178 ? 23.436 -17.496 -11.968 1 98.6 178 ILE B CA 1
ATOM 3783 C C . ILE B 1 178 ? 23.257 -16.219 -12.787 1 98.6 178 ILE B C 1
ATOM 3785 O O . ILE B 1 178 ? 24.223 -15.494 -13.036 1 98.6 178 ILE B O 1
ATOM 3789 N N . ALA B 1 179 ? 22.087 -15.955 -13.27 1 98.88 179 ALA B N 1
ATOM 3790 C CA . ALA B 1 179 ? 21.735 -14.702 -13.933 1 98.88 179 ALA B CA 1
ATOM 3791 C C . ALA B 1 179 ? 21.133 -13.708 -12.944 1 98.88 179 ALA B C 1
ATOM 3793 O O . ALA B 1 179 ? 20.813 -14.069 -11.809 1 98.88 179 ALA B O 1
ATOM 3794 N N . TYR B 1 180 ? 21.036 -12.433 -13.406 1 98.92 180 TYR B N 1
ATOM 3795 C CA . TYR B 1 180 ? 20.528 -11.358 -12.561 1 98.92 180 TYR B CA 1
ATOM 3796 C C . TYR B 1 180 ? 19.523 -10.498 -13.318 1 98.92 180 TYR B C 1
ATOM 3798 O O . TYR B 1 180 ? 19.743 -10.152 -14.48 1 98.92 180 TYR B O 1
ATOM 3806 N N . ILE B 1 181 ? 18.431 -10.232 -12.679 1 98.94 181 ILE B N 1
ATOM 3807 C CA . ILE B 1 181 ? 17.478 -9.264 -13.21 1 98.94 181 ILE B CA 1
ATOM 3808 C C . ILE B 1 181 ? 17.257 -8.146 -12.193 1 98.94 181 ILE B C 1
ATOM 3810 O O . ILE B 1 181 ? 16.868 -8.405 -11.052 1 98.94 181 ILE B O 1
ATOM 3814 N N . GLY B 1 182 ? 17.541 -6.964 -12.589 1 98.77 182 GLY B N 1
ATOM 3815 C CA . GLY B 1 182 ? 17.483 -5.836 -11.673 1 98.77 182 GLY B CA 1
ATOM 3816 C C . GLY B 1 182 ? 16.7 -4.659 -12.224 1 98.77 182 GLY B C 1
ATOM 3817 O O . GLY B 1 182 ? 15.852 -4.828 -13.103 1 98.77 182 GLY B O 1
ATOM 3818 N N . VAL B 1 183 ? 16.844 -3.557 -11.577 1 98.21 183 VAL B N 1
ATOM 3819 C CA . VAL B 1 183 ? 16.189 -2.296 -11.91 1 98.21 183 VAL B CA 1
ATOM 3820 C C . VAL B 1 183 ? 17.163 -1.391 -12.661 1 98.21 183 VAL B C 1
ATOM 3822 O O . VAL B 1 183 ? 18.378 -1.489 -12.479 1 98.21 183 VAL B O 1
ATOM 3825 N N . ASP B 1 184 ? 16.63 -0.476 -13.418 1 97.93 184 ASP B N 1
ATOM 3826 C CA . ASP B 1 184 ? 17.443 0.47 -14.176 1 97.93 184 ASP B CA 1
ATOM 3827 C C . ASP B 1 184 ? 18.489 1.134 -13.283 1 97.93 184 ASP B C 1
ATOM 3829 O O . ASP B 1 184 ? 18.157 1.672 -12.225 1 97.93 184 ASP B O 1
ATOM 3833 N N . PRO B 1 185 ? 19.758 1.22 -13.699 1 97.66 185 PRO B N 1
ATOM 3834 C CA . PRO B 1 185 ? 20.857 1.719 -12.868 1 97.66 185 PRO B CA 1
ATOM 3835 C C . PRO B 1 185 ? 20.764 3.221 -12.607 1 97.66 185 PRO B C 1
ATOM 3837 O O . PRO B 1 185 ? 21.5 3.752 -11.771 1 97.66 185 PRO B O 1
ATOM 3840 N N . GLU B 1 186 ? 19.861 3.887 -13.278 1 96.39 186 GLU B N 1
ATOM 3841 C CA . GLU B 1 186 ? 19.612 5.283 -12.931 1 96.39 186 GLU B CA 1
ATOM 3842 C C . GLU B 1 186 ? 19.127 5.415 -11.49 1 96.39 186 GLU B C 1
ATOM 3844 O O . GLU B 1 186 ? 19.325 6.453 -10.855 1 96.39 186 GLU B O 1
ATOM 3849 N N . ASP B 1 187 ? 18.468 4.421 -11.072 1 95.47 187 ASP B N 1
ATOM 3850 C CA . ASP B 1 187 ? 18.202 4.304 -9.642 1 95.47 187 ASP B CA 1
ATOM 3851 C C . ASP B 1 187 ? 19.459 3.885 -8.882 1 95.47 187 ASP B C 1
ATOM 3853 O O . ASP B 1 187 ? 19.917 2.748 -9.009 1 95.47 187 ASP B O 1
ATOM 3857 N N . LYS B 1 188 ? 19.95 4.683 -8.063 1 95.3 188 LYS B N 1
ATOM 3858 C CA . LYS B 1 188 ? 21.258 4.479 -7.446 1 95.3 188 LYS B CA 1
ATOM 3859 C C . LYS B 1 188 ? 21.199 3.385 -6.383 1 95.3 188 LYS B C 1
ATOM 3861 O O . LYS B 1 188 ? 22.218 2.773 -6.057 1 95.3 188 LYS B O 1
ATOM 3866 N N . THR B 1 189 ? 20.065 3.104 -5.846 1 93.99 189 THR B N 1
ATOM 3867 C CA . THR B 1 189 ? 19.942 2.173 -4.731 1 93.99 189 THR B CA 1
ATOM 3868 C C . THR B 1 189 ? 19.559 0.782 -5.227 1 93.99 189 THR B C 1
ATOM 3870 O O . THR B 1 189 ? 20.429 -0.028 -5.555 1 93.99 189 THR B O 1
ATOM 3873 N N . THR B 1 190 ? 18.317 0.615 -5.622 1 95.7 190 THR B N 1
ATOM 3874 C CA . THR B 1 190 ? 17.81 -0.69 -6.032 1 95.7 190 THR B CA 1
ATOM 3875 C C . THR B 1 190 ? 18.398 -1.1 -7.379 1 95.7 190 THR B C 1
ATOM 3877 O O . THR B 1 190 ? 18.568 -2.29 -7.652 1 95.7 190 THR B O 1
ATOM 3880 N N . GLY B 1 191 ? 18.673 -0.098 -8.165 1 97.45 191 GLY B N 1
ATOM 3881 C CA . GLY B 1 191 ? 19.205 -0.37 -9.491 1 97.45 191 GLY B CA 1
ATOM 3882 C C . GLY B 1 191 ? 20.711 -0.55 -9.505 1 97.45 191 GLY B C 1
ATOM 3883 O O . GLY B 1 191 ? 21.206 -1.678 -9.539 1 97.45 191 GLY B O 1
ATOM 3884 N N . LEU B 1 192 ? 21.47 0.497 -9.283 1 98.12 192 LEU B N 1
ATOM 3885 C CA . LEU B 1 192 ? 22.914 0.516 -9.489 1 98.12 192 LEU B CA 1
ATOM 3886 C C . LEU B 1 192 ? 23.631 -0.257 -8.387 1 98.12 192 LEU B C 1
ATOM 3888 O O . LEU B 1 192 ? 24.451 -1.133 -8.67 1 98.12 192 LEU B O 1
ATOM 3892 N N . ALA B 1 193 ? 23.36 -0.021 -7.17 1 97.92 193 ALA B N 1
ATOM 3893 C CA . ALA B 1 193 ? 24.067 -0.635 -6.049 1 97.92 193 ALA B CA 1
ATOM 3894 C C . ALA B 1 193 ? 23.896 -2.152 -6.057 1 97.92 193 ALA B C 1
ATOM 3896 O O . ALA B 1 193 ? 24.859 -2.893 -5.846 1 97.92 193 ALA B O 1
ATOM 3897 N N . ARG B 1 194 ? 22.696 -2.601 -6.281 1 98.62 194 ARG B N 1
ATOM 3898 C CA . ARG B 1 194 ? 22.448 -4.039 -6.26 1 98.62 194 ARG B CA 1
ATOM 3899 C C . ARG B 1 194 ? 23.042 -4.716 -7.49 1 98.62 194 ARG B C 1
ATOM 3901 O O . ARG B 1 194 ? 23.579 -5.822 -7.398 1 98.62 194 ARG B O 1
ATOM 3908 N N . LEU B 1 195 ? 22.97 -4.011 -8.628 1 98.87 195 LEU B N 1
ATOM 3909 C CA . LEU B 1 195 ? 23.618 -4.543 -9.822 1 98.87 195 LEU B CA 1
ATOM 3910 C C . LEU B 1 195 ? 25.125 -4.66 -9.615 1 98.87 195 LEU B C 1
ATOM 3912 O O . LEU B 1 195 ? 25.727 -5.677 -9.967 1 98.87 195 LEU B O 1
ATOM 3916 N N . ASN B 1 196 ? 25.724 -3.641 -9.065 1 98.79 196 ASN B N 1
ATOM 3917 C CA . ASN B 1 196 ? 27.16 -3.643 -8.808 1 98.79 196 ASN B CA 1
ATOM 3918 C C . ASN B 1 196 ? 27.558 -4.771 -7.86 1 98.79 196 ASN B C 1
ATOM 3920 O O . ASN B 1 196 ? 28.635 -5.353 -7.998 1 98.79 196 ASN B O 1
ATOM 3924 N N . ALA B 1 197 ? 26.712 -5.075 -6.911 1 98.79 197 ALA B N 1
ATOM 3925 C CA . ALA B 1 197 ? 26.969 -6.194 -6.008 1 98.79 197 ALA B CA 1
ATOM 3926 C C . ALA B 1 197 ? 27.049 -7.51 -6.775 1 98.79 197 ALA B C 1
ATOM 3928 O O . ALA B 1 197 ? 27.949 -8.32 -6.538 1 98.79 197 ALA B O 1
ATOM 3929 N N . TYR B 1 198 ? 26.142 -7.714 -7.734 1 98.86 198 TYR B N 1
ATOM 3930 C CA . TYR B 1 198 ? 26.14 -8.913 -8.563 1 98.86 198 TYR B CA 1
ATOM 3931 C C . TYR B 1 198 ? 27.388 -8.976 -9.436 1 98.86 198 TYR B C 1
ATOM 3933 O O . TYR B 1 198 ? 28.044 -10.017 -9.517 1 98.86 198 TYR B O 1
ATOM 3941 N N . LYS B 1 199 ? 27.657 -7.841 -10.038 1 98.81 199 LYS B N 1
ATOM 3942 C CA . LYS B 1 199 ? 28.83 -7.788 -10.907 1 98.81 199 LYS B CA 1
ATOM 3943 C C . LYS B 1 199 ? 30.108 -8.074 -10.123 1 98.81 199 LYS B C 1
ATOM 3945 O O . LYS B 1 199 ? 30.999 -8.772 -10.611 1 98.81 199 LYS B O 1
ATOM 3950 N N . ALA B 1 200 ? 30.23 -7.525 -8.967 1 98.65 200 ALA B N 1
ATOM 3951 C CA . ALA B 1 200 ? 31.391 -7.763 -8.114 1 98.65 200 ALA B CA 1
ATOM 3952 C C . ALA B 1 200 ? 31.519 -9.242 -7.762 1 98.65 200 ALA B C 1
ATOM 3954 O O . ALA B 1 200 ? 32.626 -9.785 -7.727 1 98.65 200 ALA B O 1
ATOM 3955 N N . TRP B 1 201 ? 30.417 -9.836 -7.44 1 98.25 201 TRP B N 1
ATOM 3956 C CA . TRP B 1 201 ? 30.403 -11.269 -7.166 1 98.25 201 TRP B CA 1
ATOM 3957 C C . TRP B 1 201 ? 30.908 -12.058 -8.369 1 98.25 201 TRP B C 1
ATOM 3959 O O . TRP B 1 201 ? 31.746 -12.952 -8.225 1 98.25 201 TRP B O 1
ATOM 3969 N N . CYS B 1 202 ? 30.466 -11.75 -9.577 1 98.27 202 CYS B N 1
ATOM 3970 C CA . CYS B 1 202 ? 30.915 -12.409 -10.799 1 98.27 202 CYS B CA 1
ATOM 3971 C C . CYS B 1 202 ? 32.421 -12.256 -10.979 1 98.27 202 CYS B C 1
ATOM 3973 O O . CYS B 1 202 ? 33.108 -13.216 -11.332 1 98.27 202 CYS B O 1
ATOM 3975 N N . GLN B 1 203 ? 32.834 -11.057 -10.735 1 98.18 203 GLN B N 1
ATOM 3976 C CA . GLN B 1 203 ? 34.26 -10.783 -10.877 1 98.18 203 GLN B CA 1
ATOM 3977 C C . GLN B 1 203 ? 35.083 -11.646 -9.925 1 98.18 203 GLN B C 1
ATOM 3979 O O . GLN B 1 203 ? 36.073 -12.258 -10.332 1 98.18 203 GLN B O 1
ATOM 3984 N N . ARG B 1 204 ? 34.691 -11.733 -8.686 1 97.13 204 ARG B N 1
ATOM 3985 C CA . ARG B 1 204 ? 35.39 -12.528 -7.682 1 97.13 204 ARG B CA 1
ATOM 3986 C C . ARG B 1 204 ? 35.422 -14.001 -8.075 1 97.13 204 ARG B C 1
ATOM 3988 O O . ARG B 1 204 ? 36.391 -14.705 -7.784 1 97.13 204 ARG B O 1
ATOM 3995 N N . LYS B 1 205 ? 34.412 -14.41 -8.752 1 95.99 205 LYS B N 1
ATOM 3996 C CA . LYS B 1 205 ? 34.289 -15.817 -9.121 1 95.99 205 LYS B CA 1
ATOM 3997 C C . LYS B 1 205 ? 34.799 -16.06 -10.539 1 95.99 205 LYS B C 1
ATOM 3999 O O . LYS B 1 205 ? 34.738 -17.184 -11.042 1 95.99 205 LYS B O 1
ATOM 4004 N N . GLN B 1 206 ? 35.264 -15.025 -11.241 1 96.7 206 GLN B N 1
ATOM 4005 C CA . GLN B 1 206 ? 35.759 -15.081 -12.613 1 96.7 206 GLN B CA 1
ATOM 4006 C C . GLN B 1 206 ? 34.682 -15.593 -13.565 1 96.7 206 GLN B C 1
ATOM 4008 O O . GLN B 1 206 ? 34.942 -16.472 -14.389 1 96.7 206 GLN B O 1
ATOM 4013 N N . LEU B 1 207 ? 33.506 -15.075 -13.345 1 96.53 207 LEU B N 1
ATOM 4014 C CA . LEU B 1 207 ? 32.365 -15.391 -14.197 1 96.53 207 LEU B CA 1
ATOM 4015 C C . LEU B 1 207 ? 31.981 -14.192 -15.058 1 96.53 207 LEU B C 1
ATOM 4017 O O . LEU B 1 207 ? 32.17 -13.044 -14.651 1 96.53 207 LEU B O 1
ATOM 4021 N N . THR B 1 208 ? 31.483 -14.446 -16.256 1 96.89 208 THR B N 1
ATOM 4022 C CA . THR B 1 208 ? 30.908 -13.388 -17.079 1 96.89 208 THR B CA 1
ATOM 4023 C C . THR B 1 208 ? 29.503 -13.034 -16.601 1 96.89 208 THR B C 1
ATOM 4025 O O . THR B 1 208 ? 28.639 -13.907 -16.497 1 96.89 208 THR B O 1
ATOM 4028 N N . PRO B 1 209 ? 29.314 -11.82 -16.287 1 98.15 209 PRO B N 1
ATOM 4029 C CA . PRO B 1 209 ? 27.982 -11.426 -15.825 1 98.15 209 PRO B CA 1
ATOM 4030 C C . PRO B 1 209 ? 26.9 -11.654 -16.878 1 98.15 209 PRO B C 1
ATOM 4032 O O . PRO B 1 209 ? 27.126 -11.403 -18.065 1 98.15 209 PRO B O 1
ATOM 4035 N N . CYS B 1 210 ? 25.798 -12.174 -16.533 1 98.71 210 CYS B N 1
ATOM 4036 C CA . CYS B 1 210 ? 24.579 -12.312 -17.322 1 98.71 210 CYS B CA 1
ATOM 4037 C C . CYS B 1 210 ? 23.405 -11.622 -16.638 1 98.71 210 CYS B C 1
ATOM 4039 O O . CYS B 1 210 ? 22.855 -12.142 -15.665 1 98.71 210 CYS B O 1
ATOM 4041 N N . PHE B 1 211 ? 23.071 -10.413 -17.139 1 98.85 211 PHE B N 1
ATOM 4042 C CA . PHE B 1 211 ? 22.032 -9.678 -16.429 1 98.85 211 PHE B CA 1
ATOM 4043 C C . PHE B 1 211 ? 21.242 -8.795 -17.387 1 98.85 211 PHE B C 1
ATOM 4045 O O . PHE B 1 211 ? 21.7 -8.505 -18.494 1 98.85 211 PHE B O 1
ATOM 4052 N N . GLN B 1 212 ? 20.032 -8.428 -16.955 1 98.89 212 GLN B N 1
ATOM 4053 C CA . GLN B 1 212 ? 19.19 -7.41 -17.575 1 98.89 212 GLN B CA 1
ATOM 4054 C C . GLN B 1 212 ? 18.565 -6.498 -16.523 1 98.89 212 GLN B C 1
ATOM 4056 O O . GLN B 1 212 ? 18.332 -6.919 -15.388 1 98.89 212 GLN B O 1
ATOM 4061 N N . THR B 1 213 ? 18.342 -5.272 -16.892 1 98.84 213 THR B N 1
ATOM 4062 C CA . THR B 1 213 ? 17.682 -4.313 -16.013 1 98.84 213 THR B CA 1
ATOM 4063 C C . THR B 1 213 ? 16.503 -3.653 -16.722 1 98.84 213 THR B C 1
ATOM 4065 O O . THR B 1 213 ? 16.459 -3.606 -17.953 1 98.84 213 THR B O 1
ATOM 4068 N N . GLY B 1 214 ? 15.496 -3.297 -15.987 1 98.43 214 GLY B N 1
ATOM 4069 C CA . GLY B 1 214 ? 14.3 -2.638 -16.486 1 98.43 214 GLY B CA 1
ATOM 4070 C C . GLY B 1 214 ? 13.536 -1.89 -15.41 1 98.43 214 GLY B C 1
ATOM 4071 O O . GLY B 1 214 ? 14.13 -1.396 -14.449 1 98.43 214 GLY B O 1
ATOM 4072 N N . LYS B 1 215 ? 12.278 -1.75 -15.609 1 97.26 215 LYS B N 1
ATOM 4073 C CA . LYS B 1 215 ? 11.424 -1.07 -14.639 1 97.26 215 LYS B CA 1
ATOM 4074 C C . LYS B 1 215 ? 11.178 -1.946 -13.414 1 97.26 215 LYS B C 1
ATOM 4076 O O . LYS B 1 215 ? 11.244 -3.174 -13.499 1 97.26 215 LYS B O 1
ATOM 4081 N N . LEU B 1 216 ? 10.922 -1.3 -12.328 1 95.88 216 LEU B N 1
ATOM 4082 C CA . LEU B 1 216 ? 10.567 -2.019 -11.11 1 95.88 216 LEU B CA 1
ATOM 4083 C C . LEU B 1 216 ? 9.112 -2.473 -11.152 1 95.88 216 LEU B C 1
ATOM 4085 O O . LEU B 1 216 ? 8.26 -1.908 -10.462 1 95.88 216 LEU B O 1
ATOM 4089 N N . SER B 1 217 ? 8.864 -3.482 -11.902 1 96.28 217 SER B N 1
ATOM 4090 C CA . SER B 1 217 ? 7.532 -4.061 -12.037 1 96.28 217 SER B CA 1
ATOM 4091 C C . SER B 1 217 ? 7.605 -5.532 -12.431 1 96.28 217 SER B C 1
ATOM 4093 O O . SER B 1 217 ? 8.598 -5.977 -13.01 1 96.28 217 SER B O 1
ATOM 4095 N N . HIS B 1 218 ? 6.6 -6.199 -12.122 1 97.17 218 HIS B N 1
ATOM 4096 C CA . HIS B 1 218 ? 6.566 -7.617 -12.465 1 97.17 218 HIS B CA 1
ATOM 4097 C C . HIS B 1 218 ? 6.466 -7.816 -13.974 1 97.17 218 HIS B C 1
ATOM 4099 O O . HIS B 1 218 ? 7.051 -8.754 -14.52 1 97.17 218 HIS B O 1
ATOM 4105 N N . GLU B 1 219 ? 5.791 -6.894 -14.726 1 97.73 219 GLU B N 1
ATOM 4106 C CA . GLU B 1 219 ? 5.658 -6.99 -16.176 1 97.73 219 GLU B CA 1
ATOM 4107 C C . GLU B 1 219 ? 7.011 -6.84 -16.866 1 97.73 219 GLU B C 1
ATOM 4109 O O . GLU B 1 219 ? 7.332 -7.595 -17.786 1 97.73 219 GLU B O 1
ATOM 4114 N N . SER B 1 220 ? 7.707 -5.871 -16.408 1 98.34 220 SER B N 1
ATOM 4115 C CA . SER B 1 220 ? 9.038 -5.655 -16.964 1 98.34 220 SER B CA 1
ATOM 4116 C C . SER B 1 220 ? 9.931 -6.873 -16.752 1 98.34 220 SER B C 1
ATOM 4118 O O . SER B 1 220 ? 10.601 -7.329 -17.681 1 98.34 220 SER B O 1
ATOM 4120 N N . ALA B 1 221 ? 9.909 -7.41 -15.572 1 98.68 221 ALA B N 1
ATOM 4121 C CA . ALA B 1 221 ? 10.738 -8.562 -15.228 1 98.68 221 ALA B CA 1
ATOM 4122 C C . ALA B 1 221 ? 10.372 -9.774 -16.08 1 98.68 221 ALA B C 1
ATOM 4124 O O . ALA B 1 221 ? 11.252 -10.5 -16.549 1 98.68 221 ALA B O 1
ATOM 4125 N N . TYR B 1 222 ? 9.083 -9.949 -16.254 1 98.75 222 TYR B N 1
ATOM 4126 C CA . TYR B 1 222 ? 8.551 -11.025 -17.083 1 98.75 222 TYR B CA 1
ATOM 4127 C C . TYR B 1 222 ? 9.182 -11.01 -18.469 1 98.75 222 TYR B C 1
ATOM 4129 O O . TYR B 1 222 ? 9.612 -12.05 -18.974 1 98.75 222 TYR B O 1
ATOM 4137 N N . GLN B 1 223 ? 9.309 -9.868 -19.022 1 98.59 223 GLN B N 1
ATOM 4138 C CA . GLN B 1 223 ? 9.825 -9.716 -20.378 1 98.59 223 GLN B CA 1
ATOM 4139 C C . GLN B 1 223 ? 11.339 -9.897 -20.415 1 98.59 223 GLN B C 1
ATOM 4141 O O . GLN B 1 223 ? 11.9 -10.278 -21.445 1 98.59 223 GLN B O 1
ATOM 4146 N N . LEU B 1 224 ? 11.975 -9.668 -19.356 1 98.84 224 LEU B N 1
ATOM 4147 C CA . LEU B 1 224 ? 13.434 -9.658 -19.324 1 98.84 224 LEU B CA 1
ATOM 4148 C C . LEU B 1 224 ? 13.984 -11.074 -19.184 1 98.84 224 LEU B C 1
ATOM 4150 O O . LEU B 1 224 ? 15.168 -11.311 -19.434 1 98.84 224 LEU B O 1
ATOM 4154 N N . VAL B 1 225 ? 13.224 -12.006 -18.779 1 98.87 225 VAL B N 1
ATOM 4155 C CA . VAL B 1 225 ? 13.666 -13.367 -18.491 1 98.87 225 VAL B CA 1
ATOM 4156 C C . VAL B 1 225 ? 14.302 -13.979 -19.736 1 98.87 225 VAL B C 1
ATOM 4158 O O . VAL B 1 225 ? 15.37 -14.591 -19.659 1 98.87 225 VAL B O 1
ATOM 4161 N N . ASP B 1 226 ? 13.684 -13.757 -20.874 1 98.3 226 ASP B N 1
ATOM 4162 C CA . ASP B 1 226 ? 14.123 -14.393 -22.112 1 98.3 226 ASP B CA 1
ATOM 4163 C C . ASP B 1 226 ? 15.528 -13.936 -22.497 1 98.3 226 ASP B C 1
ATOM 4165 O O . ASP B 1 226 ? 16.233 -14.63 -23.233 1 98.3 226 ASP B O 1
ATOM 4169 N N . HIS B 1 227 ? 15.912 -12.797 -22.015 1 98.53 227 HIS B N 1
ATOM 4170 C CA . HIS B 1 227 ? 17.207 -12.235 -22.382 1 98.53 227 HIS B CA 1
ATOM 4171 C C . HIS B 1 227 ? 18.32 -12.799 -21.505 1 98.53 227 HIS B C 1
ATOM 4173 O O . HIS B 1 227 ? 19.5 -12.69 -21.847 1 98.53 227 HIS B O 1
ATOM 4179 N N . VAL B 1 228 ? 17.975 -13.418 -20.386 1 98.63 228 VAL B N 1
ATOM 4180 C CA . VAL B 1 228 ? 19.031 -13.89 -19.496 1 98.63 228 VAL B CA 1
ATOM 4181 C C . VAL B 1 228 ? 18.973 -15.412 -19.387 1 98.63 228 VAL B C 1
ATOM 4183 O O . VAL B 1 228 ? 19.921 -16.043 -18.911 1 98.63 228 VAL B O 1
ATOM 4186 N N . LEU B 1 229 ? 17.92 -15.965 -19.768 1 98.54 229 LEU B N 1
ATOM 4187 C CA . LEU B 1 229 ? 17.715 -17.4 -19.612 1 98.54 229 LEU B CA 1
ATOM 4188 C C . LEU B 1 229 ? 18.472 -18.177 -20.684 1 98.54 229 LEU B C 1
ATOM 4190 O O . LEU B 1 229 ? 18.207 -18.015 -21.877 1 98.54 229 LEU B O 1
ATOM 4194 N N . LYS B 1 230 ? 19.343 -18.992 -20.337 1 97.75 230 LYS B N 1
ATOM 4195 C CA . LYS B 1 230 ? 20.082 -19.923 -21.185 1 97.75 230 LYS B CA 1
ATOM 4196 C C . LYS B 1 230 ? 19.764 -21.37 -20.82 1 97.75 230 LYS B C 1
ATOM 4198 O O . LYS B 1 230 ? 19.135 -21.633 -19.793 1 97.75 230 LYS B O 1
ATOM 4203 N N . ALA B 1 231 ? 20.232 -22.301 -21.649 1 97.05 231 ALA B N 1
ATOM 4204 C CA . ALA B 1 231 ? 19.97 -23.719 -21.421 1 97.05 231 ALA B CA 1
ATOM 4205 C C . ALA B 1 231 ? 20.584 -24.186 -20.104 1 97.05 231 ALA B C 1
ATOM 4207 O O . ALA B 1 231 ? 20.015 -25.034 -19.412 1 97.05 231 ALA B O 1
ATOM 4208 N N . ASP B 1 232 ? 21.648 -23.542 -19.727 1 97.23 232 ASP B N 1
ATOM 4209 C CA . ASP B 1 232 ? 22.369 -24.024 -18.552 1 97.23 232 ASP B CA 1
ATOM 4210 C C . ASP B 1 232 ? 22.145 -23.103 -17.354 1 97.23 232 ASP B C 1
ATOM 4212 O O . ASP B 1 232 ? 22.807 -23.245 -16.324 1 97.23 232 ASP B O 1
ATOM 4216 N N . THR B 1 233 ? 21.259 -22.145 -17.486 1 98.48 233 THR B N 1
ATOM 4217 C CA . THR B 1 233 ? 20.94 -21.285 -16.351 1 98.48 233 THR B CA 1
ATOM 4218 C C . THR B 1 233 ? 20.373 -22.104 -15.195 1 98.48 233 THR B C 1
ATOM 4220 O O . THR B 1 233 ? 19.444 -22.893 -15.383 1 98.48 233 THR B O 1
ATOM 4223 N N . GLN B 1 234 ? 20.963 -21.842 -14.034 1 98.62 234 GLN B N 1
ATOM 4224 C CA . GLN B 1 234 ? 20.55 -22.618 -12.87 1 98.62 234 GLN B CA 1
ATOM 4225 C C . GLN B 1 234 ? 19.744 -21.762 -11.897 1 98.62 234 GLN B C 1
ATOM 4227 O O . GLN B 1 234 ? 18.946 -22.285 -11.115 1 98.62 234 GLN B O 1
ATOM 4232 N N . ALA B 1 235 ? 19.986 -20.451 -11.879 1 98.83 235 ALA B N 1
ATOM 4233 C CA . ALA B 1 235 ? 19.303 -19.567 -10.938 1 98.83 235 ALA B CA 1
ATOM 4234 C C . ALA B 1 235 ? 19.214 -18.146 -11.487 1 98.83 235 ALA B C 1
ATOM 4236 O O . ALA B 1 235 ? 20.013 -17.752 -12.341 1 98.83 235 ALA B O 1
ATOM 4237 N N . ILE B 1 236 ? 18.277 -17.417 -11.029 1 98.91 236 ILE B N 1
ATOM 4238 C CA . ILE B 1 236 ? 18.129 -15.992 -11.306 1 98.91 236 ILE B CA 1
ATOM 4239 C C . ILE B 1 236 ? 17.958 -15.226 -9.996 1 98.91 236 ILE B C 1
ATOM 4241 O O . ILE B 1 236 ? 17.027 -15.491 -9.232 1 98.91 236 ILE B O 1
ATOM 4245 N N . VAL B 1 237 ? 18.856 -14.357 -9.705 1 98.91 237 VAL B N 1
ATOM 4246 C CA . VAL B 1 237 ? 18.744 -13.429 -8.584 1 98.91 237 VAL B CA 1
ATOM 4247 C C . VAL B 1 237 ? 17.964 -12.189 -9.016 1 98.91 237 VAL B C 1
ATOM 4249 O O . VAL B 1 237 ? 18.299 -11.555 -10.019 1 98.91 237 VAL B O 1
ATOM 4252 N N . CYS B 1 238 ? 16.949 -11.895 -8.291 1 98.89 238 CYS B N 1
ATOM 4253 C CA . CYS B 1 238 ? 16.121 -10.735 -8.601 1 98.89 238 CYS B CA 1
ATOM 4254 C C . CYS B 1 238 ? 16.357 -9.613 -7.598 1 98.89 238 CYS B C 1
ATOM 4256 O O . CYS B 1 238 ? 16.443 -9.859 -6.393 1 98.89 238 CYS B O 1
ATOM 4258 N N . ALA B 1 239 ? 16.365 -8.429 -8.084 1 98.7 239 ALA B N 1
ATOM 4259 C CA . ALA B 1 239 ? 16.689 -7.264 -7.265 1 98.7 239 ALA B CA 1
ATOM 4260 C C . ALA B 1 239 ? 15.568 -6.963 -6.273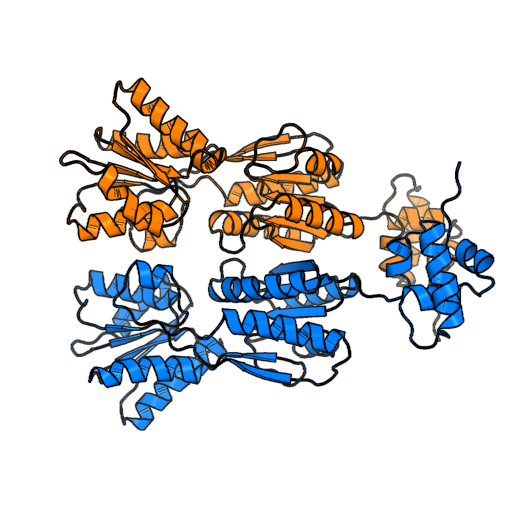 1 98.7 239 ALA B C 1
ATOM 4262 O O . ALA B 1 239 ? 15.757 -6.192 -5.329 1 98.7 239 ALA B O 1
ATOM 4263 N N . SER B 1 240 ? 14.379 -7.489 -6.485 1 98.13 240 SER B N 1
ATOM 4264 C CA . SER B 1 240 ? 13.227 -7.285 -5.612 1 98.13 240 SER B CA 1
ATOM 4265 C C . SER B 1 240 ? 12.239 -8.442 -5.721 1 98.13 240 SER B C 1
ATOM 4267 O O . SER B 1 240 ? 12.265 -9.198 -6.695 1 98.13 240 SER B O 1
ATOM 4269 N N . ASP B 1 241 ? 11.414 -8.514 -4.731 1 97.71 241 ASP B N 1
ATOM 4270 C CA . ASP B 1 241 ? 10.371 -9.535 -4.745 1 97.71 241 ASP B CA 1
ATOM 4271 C C . ASP B 1 241 ? 9.356 -9.267 -5.854 1 97.71 241 ASP B C 1
ATOM 4273 O O . ASP B 1 241 ? 8.794 -10.203 -6.428 1 97.71 241 ASP B O 1
ATOM 4277 N N . THR B 1 242 ? 9.155 -8.012 -6.164 1 97.21 242 THR B N 1
ATOM 4278 C CA . THR B 1 242 ? 8.28 -7.65 -7.274 1 97.21 242 THR B CA 1
ATOM 4279 C C . THR B 1 242 ? 8.807 -8.222 -8.587 1 97.21 242 THR B C 1
ATOM 4281 O O . THR B 1 242 ? 8.046 -8.792 -9.371 1 97.21 242 THR B O 1
ATOM 4284 N N . ILE B 1 243 ? 10.057 -8.122 -8.809 1 98.46 243 ILE B N 1
ATOM 4285 C CA . ILE B 1 243 ? 10.714 -8.668 -9.991 1 98.46 243 ILE B CA 1
ATOM 4286 C C . ILE B 1 243 ? 10.634 -10.193 -9.968 1 98.46 243 ILE B C 1
ATOM 4288 O O . ILE B 1 243 ? 10.33 -10.821 -10.985 1 98.46 243 ILE B O 1
ATOM 4292 N N . ALA B 1 244 ? 10.826 -10.756 -8.804 1 98.71 244 ALA B N 1
ATOM 4293 C CA . ALA B 1 244 ? 10.798 -12.209 -8.658 1 98.71 244 ALA B CA 1
ATOM 4294 C C . ALA B 1 244 ? 9.457 -12.78 -9.109 1 98.71 244 ALA B C 1
ATOM 4296 O O . ALA B 1 244 ? 9.406 -13.84 -9.737 1 98.71 244 ALA B O 1
ATOM 4297 N N . LEU B 1 245 ? 8.406 -12.063 -8.845 1 98.32 245 LEU B N 1
ATOM 4298 C CA . LEU B 1 245 ? 7.075 -12.523 -9.228 1 98.32 245 LEU B CA 1
ATOM 4299 C C . LEU B 1 245 ? 6.953 -12.631 -10.744 1 98.32 245 LEU B C 1
ATOM 4301 O O . LEU B 1 245 ? 6.409 -13.611 -11.258 1 98.32 245 LEU B O 1
ATOM 4305 N N . GLY B 1 246 ? 7.461 -11.619 -11.466 1 98.62 246 GLY B N 1
ATOM 4306 C CA . GLY B 1 246 ? 7.448 -11.661 -12.92 1 98.62 246 GLY B CA 1
ATOM 4307 C C . GLY B 1 246 ? 8.313 -12.768 -13.492 1 98.62 246 GLY B C 1
ATOM 4308 O O . GLY B 1 246 ? 7.917 -13.443 -14.444 1 98.62 246 GLY B O 1
ATOM 4309 N N . VAL B 1 247 ? 9.418 -13.008 -12.864 1 98.88 247 VAL B N 1
ATOM 4310 C CA . VAL B 1 247 ? 10.373 -14.021 -13.302 1 98.88 247 VAL B CA 1
ATOM 4311 C C . VAL B 1 247 ? 9.77 -15.412 -13.125 1 98.88 247 VAL B C 1
ATOM 4313 O O . VAL B 1 247 ? 9.822 -16.24 -14.038 1 98.88 247 VAL B O 1
ATOM 4316 N N . ILE B 1 248 ? 9.171 -15.661 -12 1 98.54 248 ILE B N 1
ATOM 4317 C CA . ILE B 1 248 ? 8.604 -16.968 -11.684 1 98.54 248 ILE B CA 1
ATOM 4318 C C . ILE B 1 248 ? 7.495 -17.303 -12.679 1 98.54 248 ILE B C 1
ATOM 4320 O O . ILE B 1 248 ? 7.435 -18.42 -13.198 1 98.54 248 ILE B O 1
ATOM 4324 N N . LYS B 1 249 ? 6.635 -16.317 -12.939 1 98.26 249 LYS B N 1
ATOM 4325 C CA . LYS B 1 249 ? 5.561 -16.559 -13.898 1 98.26 249 LYS B CA 1
ATOM 4326 C C . LYS B 1 249 ? 6.119 -16.987 -15.252 1 98.26 249 LYS B C 1
ATOM 4328 O O . LYS B 1 249 ? 5.652 -17.964 -15.841 1 98.26 249 LYS B O 1
ATOM 4333 N N . ARG B 1 250 ? 7.103 -16.277 -15.74 1 98.67 250 ARG B N 1
ATOM 4334 C CA . ARG B 1 250 ? 7.664 -16.573 -17.054 1 98.67 250 ARG B CA 1
ATOM 4335 C C . ARG B 1 250 ? 8.327 -17.946 -17.071 1 98.67 250 ARG B C 1
ATOM 4337 O O . ARG B 1 250 ? 8.147 -18.717 -18.016 1 98.67 250 ARG B O 1
ATOM 4344 N N . LEU B 1 251 ? 9.058 -18.289 -16.04 1 98.57 251 LEU B N 1
ATOM 4345 C CA . LEU B 1 251 ? 9.735 -19.579 -15.959 1 98.57 251 LEU B CA 1
ATOM 4346 C C . LEU B 1 251 ? 8.727 -20.723 -15.962 1 98.57 251 LEU B C 1
ATOM 4348 O O . LEU B 1 251 ? 8.96 -21.76 -16.587 1 98.57 251 LEU B O 1
ATOM 4352 N N . GLN B 1 252 ? 7.628 -20.514 -15.216 1 96.89 252 GLN B N 1
ATOM 4353 C CA . GLN B 1 252 ? 6.571 -21.519 -15.207 1 96.89 252 GLN B CA 1
ATOM 4354 C C . GLN B 1 252 ? 6.016 -21.747 -16.611 1 96.89 252 GLN B C 1
ATOM 4356 O O . GLN B 1 252 ? 5.812 -22.89 -17.025 1 96.89 252 GLN B O 1
ATOM 4361 N N . GLU B 1 253 ? 5.808 -20.691 -17.345 1 97.18 253 GLU B N 1
ATOM 4362 C CA . GLU B 1 253 ? 5.261 -20.772 -18.696 1 97.18 253 GLU B CA 1
ATOM 4363 C C . GLU B 1 253 ? 6.24 -21.451 -19.649 1 97.18 253 GLU B C 1
ATOM 4365 O O . GLU B 1 253 ? 5.829 -22.08 -20.626 1 97.18 253 GLU B O 1
ATOM 4370 N N . LEU B 1 254 ? 7.488 -21.419 -19.362 1 98 254 LEU B N 1
ATOM 4371 C CA . LEU B 1 254 ? 8.523 -22.001 -20.209 1 98 254 LEU B CA 1
ATOM 4372 C C . LEU B 1 254 ? 8.861 -23.418 -19.758 1 98 254 LEU B C 1
ATOM 4374 O O . LEU B 1 254 ? 9.673 -24.098 -20.39 1 98 254 LEU B O 1
ATOM 4378 N N . GLY B 1 255 ? 8.296 -23.847 -18.692 1 97.41 255 GLY B N 1
ATOM 4379 C CA . GLY B 1 255 ? 8.607 -25.157 -18.142 1 97.41 255 GLY B CA 1
ATOM 4380 C C . GLY B 1 255 ? 9.992 -25.234 -17.529 1 97.41 255 GLY B C 1
ATOM 4381 O O . GLY B 1 255 ? 10.639 -26.282 -17.573 1 97.41 255 GLY B O 1
ATOM 4382 N N . ARG B 1 256 ? 10.521 -24.133 -17.047 1 98.06 256 ARG B N 1
ATOM 4383 C CA . ARG B 1 256 ? 11.858 -24.073 -16.465 1 98.06 256 ARG B CA 1
ATOM 4384 C C . ARG B 1 256 ? 11.789 -23.871 -14.955 1 98.06 256 ARG B C 1
ATOM 4386 O O . ARG B 1 256 ? 12.516 -23.044 -14.401 1 98.06 256 ARG B O 1
ATOM 4393 N N . GLU B 1 257 ? 10.923 -24.544 -14.33 1 95.93 257 GLU B N 1
ATOM 4394 C CA . GLU B 1 257 ? 10.777 -24.462 -12.879 1 95.93 257 GLU B CA 1
ATOM 4395 C C . GLU B 1 257 ? 11.991 -25.052 -12.168 1 95.93 257 GLU B C 1
ATOM 4397 O O . GLU B 1 257 ? 12.122 -24.932 -10.948 1 95.93 257 GLU B O 1
ATOM 4402 N N . ASP B 1 258 ? 12.943 -25.554 -12.986 1 97.33 258 ASP B N 1
ATOM 4403 C CA . ASP B 1 258 ? 14.21 -26.057 -12.465 1 97.33 258 ASP B CA 1
ATOM 4404 C C . ASP B 1 258 ? 15.135 -24.908 -12.068 1 97.33 258 ASP B C 1
ATOM 4406 O O . ASP B 1 258 ? 16.094 -25.107 -11.319 1 97.33 258 ASP B O 1
ATOM 4410 N N . VAL B 1 259 ? 14.869 -23.777 -12.613 1 98.48 259 VAL B N 1
ATOM 4411 C CA . VAL B 1 259 ? 15.683 -22.601 -12.323 1 98.48 259 VAL B CA 1
ATOM 4412 C C . VAL B 1 259 ? 15.284 -22.017 -10.97 1 98.48 259 VAL B C 1
ATOM 4414 O O . VAL B 1 259 ? 14.117 -21.683 -10.751 1 98.48 259 VAL B O 1
ATOM 4417 N N . VAL B 1 260 ? 16.23 -21.868 -10.037 1 98.71 260 VAL B N 1
ATOM 4418 C CA . VAL B 1 260 ? 15.985 -21.335 -8.701 1 98.71 260 VAL B CA 1
ATOM 4419 C C . VAL B 1 260 ? 15.881 -19.813 -8.763 1 98.71 260 VAL B C 1
ATOM 4421 O O . VAL B 1 260 ? 16.68 -19.157 -9.435 1 98.71 260 VAL B O 1
ATOM 4424 N N . VAL B 1 261 ? 14.914 -19.228 -8.096 1 98.75 261 VAL B N 1
ATOM 4425 C CA . VAL B 1 261 ? 14.712 -17.783 -8.085 1 98.75 261 VAL B CA 1
ATOM 4426 C C . VAL B 1 261 ? 14.879 -17.249 -6.664 1 98.75 261 VAL B C 1
ATOM 4428 O O . VAL B 1 261 ? 14.393 -17.853 -5.705 1 98.75 261 VAL B O 1
ATOM 4431 N N . THR B 1 262 ? 15.594 -16.156 -6.479 1 98.61 262 THR B N 1
ATOM 4432 C CA . THR B 1 262 ? 15.653 -15.429 -5.215 1 98.61 262 THR B CA 1
ATOM 4433 C C . THR B 1 262 ? 15.123 -14.008 -5.383 1 98.61 262 THR B C 1
ATOM 4435 O O . THR B 1 262 ? 15.092 -13.479 -6.496 1 98.61 262 THR B O 1
ATOM 4438 N N . GLY B 1 263 ? 14.628 -13.451 -4.314 1 97.94 263 GLY B N 1
ATOM 4439 C CA . GLY B 1 263 ? 14.156 -12.075 -4.302 1 97.94 263 GLY B CA 1
ATOM 4440 C C . GLY B 1 263 ? 14.7 -11.268 -3.139 1 97.94 263 GLY B C 1
ATOM 4441 O O . GLY B 1 263 ? 15.484 -11.777 -2.336 1 97.94 263 GLY B O 1
ATOM 4442 N N . VAL B 1 264 ? 14.367 -10.019 -3.106 1 97.88 264 VAL B N 1
ATOM 4443 C CA . VAL B 1 264 ? 14.721 -9.098 -2.031 1 97.88 264 VAL B CA 1
ATOM 4444 C C . VAL B 1 264 ? 13.481 -8.33 -1.579 1 97.88 264 VAL B C 1
ATOM 4446 O O . VAL B 1 264 ? 12.824 -7.669 -2.386 1 97.88 264 VAL B O 1
ATOM 4449 N N . GLY B 1 265 ? 13.158 -8.387 -0.267 1 96.57 265 GLY B N 1
ATOM 4450 C CA . GLY B 1 265 ? 12.061 -7.596 0.267 1 96.57 265 GLY B CA 1
ATOM 4451 C C . GLY B 1 265 ? 11.353 -8.267 1.429 1 96.57 265 GLY B C 1
ATOM 4452 O O . GLY B 1 265 ? 10.697 -7.599 2.232 1 96.57 265 GLY B O 1
ATOM 4453 N N . GLY B 1 266 ? 11.425 -9.557 1.476 1 93.56 266 GLY B N 1
ATOM 4454 C CA . GLY B 1 266 ? 10.723 -10.289 2.518 1 93.56 266 GLY B CA 1
ATOM 4455 C C . GLY B 1 266 ? 9.214 -10.199 2.399 1 93.56 266 GLY B C 1
ATOM 4456 O O . GLY B 1 266 ? 8.511 -10.093 3.406 1 93.56 266 GLY B O 1
ATOM 4457 N N . ASN B 1 267 ? 8.703 -10.139 1.224 1 91.93 267 ASN B N 1
ATOM 4458 C CA . ASN B 1 267 ? 7.279 -9.989 0.945 1 91.93 267 ASN B CA 1
ATOM 4459 C C . ASN B 1 267 ? 6.497 -11.24 1.332 1 91.93 267 ASN B C 1
ATOM 4461 O O . ASN B 1 267 ? 6.755 -12.326 0.809 1 91.93 267 ASN B O 1
ATOM 4465 N N . GLU B 1 268 ? 5.506 -11.094 2.084 1 91.35 268 GLU B N 1
ATOM 4466 C CA . GLU B 1 268 ? 4.723 -12.214 2.597 1 91.35 268 GLU B CA 1
ATOM 4467 C C . GLU B 1 268 ? 3.935 -12.893 1.482 1 91.35 268 GLU B C 1
ATOM 4469 O O . GLU B 1 268 ? 3.762 -14.114 1.491 1 91.35 268 GLU B O 1
ATOM 4474 N N . LEU B 1 269 ? 3.486 -12.125 0.577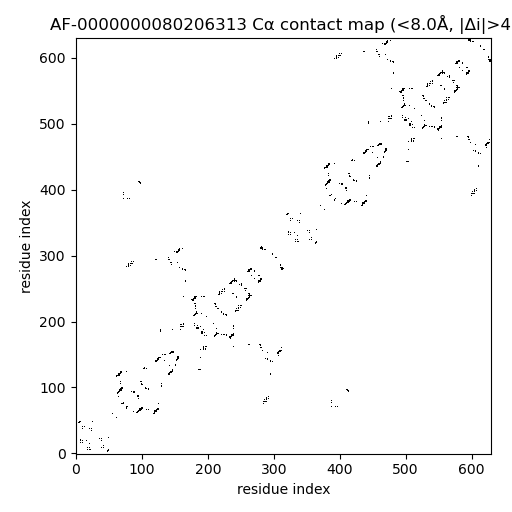 1 94.42 269 LEU B N 1
ATOM 4475 C CA . LEU B 1 269 ? 2.718 -12.7 -0.522 1 94.42 269 LEU B CA 1
ATOM 4476 C C . LEU B 1 269 ? 3.591 -13.61 -1.378 1 94.42 269 LEU B C 1
ATOM 4478 O O . LEU B 1 269 ? 3.151 -14.682 -1.802 1 94.42 269 LEU B O 1
ATOM 4482 N N . LEU B 1 270 ? 4.815 -13.182 -1.639 1 96.29 270 LEU B N 1
ATOM 4483 C CA . LEU B 1 270 ? 5.73 -14.016 -2.41 1 96.29 270 LEU B CA 1
ATOM 4484 C C . LEU B 1 270 ? 5.958 -15.356 -1.718 1 96.29 270 LEU B C 1
ATOM 4486 O O . LEU B 1 270 ? 5.83 -16.412 -2.342 1 96.29 270 LEU B O 1
ATOM 4490 N N . SER B 1 271 ? 6.247 -15.318 -0.423 1 95.02 271 SER B N 1
ATOM 4491 C CA . SER B 1 271 ? 6.527 -16.537 0.329 1 95.02 271 SER B CA 1
ATOM 4492 C C . SER B 1 271 ? 5.289 -17.422 0.428 1 95.02 271 SER B C 1
ATOM 4494 O O . SER B 1 271 ? 5.4 -18.648 0.496 1 95.02 271 SER B O 1
ATOM 4496 N N . PHE B 1 272 ? 4.187 -16.808 0.401 1 97.14 272 PHE B N 1
ATOM 4497 C CA . PHE B 1 272 ? 2.934 -17.551 0.476 1 97.14 272 PHE B CA 1
ATOM 4498 C C . PHE B 1 272 ? 2.665 -18.292 -0.829 1 97.14 272 PHE B C 1
ATOM 4500 O O . PHE B 1 272 ? 2.378 -19.491 -0.82 1 97.14 272 PHE B O 1
ATOM 4507 N N . LEU B 1 273 ? 2.807 -17.62 -1.925 1 96.91 273 LEU B N 1
ATOM 4508 C CA . LEU B 1 273 ? 2.499 -18.197 -3.23 1 96.91 273 LEU B CA 1
ATOM 4509 C C . LEU B 1 273 ? 3.589 -19.171 -3.665 1 96.91 273 LEU B C 1
ATOM 4511 O O . LEU B 1 273 ? 3.3 -20.192 -4.292 1 96.91 273 LEU B O 1
ATOM 4515 N N . PHE B 1 274 ? 4.826 -18.793 -3.292 1 96.47 274 PHE B N 1
ATOM 4516 C CA . PHE B 1 274 ? 5.977 -19.573 -3.73 1 96.47 274 PHE B CA 1
ATOM 4517 C C . PHE B 1 274 ? 6.913 -19.858 -2.562 1 96.47 274 PHE B C 1
ATOM 4519 O O . PHE B 1 274 ? 8 -19.282 -2.475 1 96.47 274 PHE B O 1
ATOM 4526 N N . PRO B 1 275 ? 6.595 -20.775 -1.786 1 94.99 275 PRO B N 1
ATOM 4527 C CA . PRO B 1 275 ? 7.31 -21.011 -0.53 1 94.99 275 PRO B CA 1
ATOM 4528 C C . PRO B 1 275 ? 8.758 -21.445 -0.748 1 94.99 275 PRO B C 1
ATOM 4530 O O . PRO B 1 275 ? 9.575 -21.369 0.173 1 94.99 275 PRO B O 1
ATOM 4533 N N . LYS B 1 276 ? 9.116 -21.896 -1.92 1 94.44 276 LYS B N 1
ATOM 4534 C CA . LYS B 1 276 ? 10.472 -22.364 -2.191 1 94.44 276 LYS B CA 1
ATOM 4535 C C . LYS B 1 276 ? 11.385 -21.208 -2.588 1 94.44 276 LYS B C 1
ATOM 4537 O O . LYS B 1 276 ? 12.6 -21.379 -2.699 1 94.44 276 LYS B O 1
ATOM 4542 N N . VAL B 1 277 ? 10.811 -20.078 -2.769 1 97.01 277 VAL B N 1
ATOM 4543 C CA . VAL B 1 277 ? 11.605 -18.92 -3.168 1 97.01 277 VAL B CA 1
ATOM 4544 C C . VAL B 1 277 ? 12.248 -18.286 -1.936 1 97.01 277 VAL B C 1
ATOM 4546 O O . VAL B 1 277 ? 11.562 -17.98 -0.958 1 97.01 277 VAL B O 1
ATOM 4549 N N . PHE B 1 278 ? 13.541 -18.146 -1.964 1 97.02 278 PHE B N 1
ATOM 4550 C CA . PHE B 1 278 ? 14.277 -17.462 -0.908 1 97.02 278 PHE B CA 1
ATOM 4551 C C . PHE B 1 278 ? 14.272 -15.955 -1.132 1 97.02 278 PHE B C 1
ATOM 4553 O O . PHE B 1 278 ? 14.708 -15.477 -2.182 1 97.02 278 PHE B O 1
ATOM 4560 N N . SER B 1 279 ? 13.771 -15.174 -0.232 1 97.69 279 SER B N 1
ATOM 4561 C CA . SER B 1 279 ? 13.755 -13.716 -0.3 1 97.69 279 SER B CA 1
ATOM 4562 C C . SER B 1 279 ? 14.499 -13.1 0.88 1 97.69 279 SER B C 1
ATOM 4564 O O . SER B 1 279 ? 14.243 -13.451 2.034 1 97.69 279 SER B O 1
ATOM 4566 N N . VAL B 1 280 ? 15.387 -12.196 0.6 1 98.02 280 VAL B N 1
ATOM 4567 C CA . VAL B 1 280 ? 16.171 -11.521 1.629 1 98.02 280 VAL B CA 1
ATOM 4568 C C . VAL B 1 280 ? 15.357 -10.38 2.234 1 98.02 280 VAL B C 1
ATOM 4570 O O . VAL B 1 280 ? 14.744 -9.593 1.508 1 98.02 280 VAL B O 1
ATOM 4573 N N . ASP B 1 281 ? 15.299 -10.341 3.503 1 97.75 281 ASP B N 1
ATOM 4574 C CA . ASP B 1 281 ? 14.678 -9.225 4.21 1 97.75 281 ASP B CA 1
ATOM 4575 C C . ASP B 1 281 ? 15.69 -8.113 4.477 1 97.75 281 ASP B C 1
ATOM 4577 O O . ASP B 1 281 ? 16.606 -8.281 5.285 1 97.75 281 ASP B O 1
ATOM 4581 N N . PRO B 1 282 ? 15.562 -6.973 3.845 1 97.73 282 PRO B N 1
ATOM 4582 C CA . PRO B 1 282 ? 16.534 -5.894 4.037 1 97.73 282 PRO B CA 1
ATOM 4583 C C . PRO B 1 282 ? 16.446 -5.259 5.423 1 97.73 282 PRO B C 1
ATOM 4585 O O . PRO B 1 282 ? 17.332 -4.493 5.812 1 97.73 282 PRO B O 1
ATOM 4588 N N . GLY B 1 283 ? 15.32 -5.564 6.202 1 97.31 283 GLY B N 1
ATOM 4589 C CA . GLY B 1 283 ? 15.118 -4.963 7.511 1 97.31 283 GLY B CA 1
ATOM 4590 C C . GLY B 1 283 ? 14.285 -3.696 7.464 1 97.31 283 GLY B C 1
ATOM 4591 O O . GLY B 1 283 ? 14.564 -2.737 8.186 1 97.31 283 GLY B O 1
ATOM 4592 N N . TYR B 1 284 ? 13.289 -3.657 6.637 1 97.07 284 TYR B N 1
ATOM 4593 C CA . TYR B 1 284 ? 12.454 -2.473 6.462 1 97.07 284 TYR B CA 1
ATOM 4594 C C . TYR B 1 284 ? 11.781 -2.082 7.772 1 97.07 284 TYR B C 1
ATOM 4596 O O . TYR B 1 284 ? 11.749 -0.903 8.133 1 97.07 284 TYR B O 1
ATOM 4604 N N . THR B 1 285 ? 11.252 -3.052 8.501 1 95.98 285 THR B N 1
ATOM 4605 C CA . THR B 1 285 ? 10.565 -2.82 9.766 1 95.98 285 THR B CA 1
ATOM 4606 C C . THR B 1 285 ? 11.504 -2.177 10.782 1 95.98 285 THR B C 1
ATOM 4608 O O . THR B 1 285 ? 11.152 -1.181 11.418 1 95.98 285 THR B O 1
ATOM 4611 N N . LEU B 1 286 ? 12.676 -2.678 10.887 1 97.26 286 LEU B N 1
ATOM 4612 C CA . LEU B 1 286 ? 13.669 -2.153 11.818 1 97.26 286 LEU B CA 1
ATOM 4613 C C . LEU B 1 286 ? 14.077 -0.735 11.433 1 97.26 286 LEU B C 1
ATOM 4615 O O . LEU B 1 286 ? 14.225 0.13 12.3 1 97.26 286 LEU B O 1
ATOM 4619 N N . ALA B 1 287 ? 14.231 -0.556 10.171 1 97.69 287 ALA B N 1
ATOM 4620 C CA . ALA B 1 287 ? 14.618 0.764 9.682 1 97.69 287 ALA B CA 1
ATOM 4621 C C . ALA B 1 287 ? 13.551 1.805 10.011 1 97.69 287 ALA B C 1
ATOM 4623 O O . ALA B 1 287 ? 13.873 2.944 10.358 1 97.69 287 ALA B O 1
ATOM 4624 N N . GLY B 1 288 ? 12.304 1.441 9.842 1 98.02 288 GLY B N 1
ATOM 4625 C CA . GLY B 1 288 ? 11.213 2.343 10.172 1 98.02 288 GLY B CA 1
ATOM 4626 C C . GLY B 1 288 ? 11.211 2.77 11.628 1 98.02 288 GLY B C 1
ATOM 4627 O O . GLY B 1 288 ? 11.129 3.962 11.93 1 98.02 288 GLY B O 1
ATOM 4628 N N . GLU B 1 289 ? 11.291 1.839 12.49 1 97.99 289 GLU B N 1
ATOM 4629 C CA . GLU B 1 289 ? 11.328 2.121 13.922 1 97.99 289 GLU B CA 1
ATOM 4630 C C . GLU B 1 289 ? 12.535 2.982 14.285 1 97.99 289 GLU B C 1
ATOM 4632 O O . GLU B 1 289 ? 12.407 3.958 15.027 1 97.99 289 GLU B O 1
ATOM 4637 N N . LYS B 1 290 ? 13.681 2.646 13.742 1 97.7 290 LYS B N 1
ATOM 4638 C CA . LYS B 1 290 ? 14.918 3.367 14.027 1 97.7 290 LYS B CA 1
ATOM 4639 C C . LYS B 1 290 ? 14.835 4.813 13.546 1 97.7 290 LYS B C 1
ATOM 4641 O O . LYS B 1 290 ? 15.33 5.724 14.212 1 97.7 290 LYS B O 1
ATOM 4646 N N . SER B 1 291 ? 14.254 5.014 12.391 1 98.02 291 SER B N 1
ATOM 4647 C CA . SER B 1 291 ? 14.133 6.365 11.85 1 98.02 291 SER B CA 1
ATOM 4648 C C . SER B 1 291 ? 13.291 7.251 12.762 1 98.02 291 SER B C 1
ATOM 4650 O O . SER B 1 291 ? 13.647 8.404 13.016 1 98.02 291 SER B O 1
ATOM 4652 N N . ALA B 1 292 ? 12.179 6.713 13.245 1 98.01 292 ALA B N 1
ATOM 4653 C CA . ALA B 1 292 ? 11.315 7.452 14.161 1 98.01 292 ALA B CA 1
ATOM 4654 C C . ALA B 1 292 ? 12.05 7.793 15.454 1 98.01 292 ALA B C 1
ATOM 4656 O O . ALA B 1 292 ? 12.022 8.94 15.907 1 98.01 292 ALA B O 1
ATOM 4657 N N . LYS B 1 293 ? 12.741 6.828 16.016 1 97.54 293 LYS B N 1
ATOM 4658 C CA . LYS B 1 293 ? 13.465 7.027 17.268 1 97.54 293 LYS B CA 1
ATOM 4659 C C . LYS B 1 293 ? 14.592 8.04 17.097 1 97.54 293 LYS B C 1
ATOM 4661 O O . LYS B 1 293 ? 14.818 8.879 17.971 1 97.54 293 LYS B O 1
ATOM 4666 N N . MET B 1 294 ? 15.269 7.915 15.991 1 97.33 294 MET B N 1
ATOM 4667 C CA . MET B 1 294 ? 16.342 8.856 15.683 1 97.33 294 MET B CA 1
ATOM 4668 C C . MET B 1 294 ? 15.814 10.286 15.637 1 97.33 294 MET B C 1
ATOM 4670 O O . MET B 1 294 ? 16.405 11.191 16.229 1 97.33 294 MET B O 1
ATOM 4674 N N . LEU B 1 295 ? 14.712 10.502 14.949 1 97.67 295 LEU B N 1
ATOM 4675 C CA . LEU B 1 295 ? 14.128 11.835 14.847 1 97.67 295 LEU B CA 1
ATOM 4676 C C . LEU B 1 295 ? 13.687 12.341 16.217 1 97.67 295 LEU B C 1
ATOM 4678 O O . LEU B 1 295 ? 13.958 13.489 16.576 1 97.67 295 LEU B O 1
ATOM 4682 N N . ILE B 1 296 ? 13.04 11.503 17 1 96.48 296 ILE B N 1
ATOM 4683 C CA . ILE B 1 296 ? 12.544 11.881 18.319 1 96.48 296 ILE B CA 1
ATOM 4684 C C . ILE B 1 296 ? 13.713 12.294 19.211 1 96.48 296 ILE B C 1
ATOM 4686 O O . ILE B 1 296 ? 13.632 13.296 19.926 1 96.48 296 ILE B O 1
ATOM 4690 N N . ASN B 1 297 ? 14.764 11.516 19.16 1 96.04 297 ASN B N 1
ATOM 4691 C CA . ASN B 1 297 ? 15.956 11.856 19.93 1 96.04 297 ASN B CA 1
ATOM 4692 C C . ASN B 1 297 ? 16.514 13.218 19.527 1 96.04 297 ASN B C 1
ATOM 4694 O O . ASN B 1 297 ? 16.909 14.01 20.385 1 96.04 297 ASN B O 1
ATOM 4698 N N . GLN B 1 298 ? 16.549 13.461 18.258 1 95.6 298 GLN B N 1
ATOM 4699 C CA . GLN B 1 298 ? 17.053 14.734 17.754 1 95.6 298 GLN B CA 1
ATOM 4700 C C . GLN B 1 298 ? 16.168 15.893 18.204 1 95.6 298 GLN B C 1
ATOM 4702 O O . GLN B 1 298 ? 16.669 16.95 18.593 1 95.6 298 GLN B O 1
ATOM 4707 N N . LEU B 1 299 ? 14.879 15.67 18.158 1 93.51 299 LEU B N 1
ATOM 4708 C CA . LEU B 1 299 ? 13.926 16.699 18.56 1 93.51 299 LEU B CA 1
ATOM 4709 C C . LEU B 1 299 ? 14.035 16.986 20.054 1 93.51 299 LEU B C 1
ATOM 4711 O O . LEU B 1 299 ? 13.675 18.073 20.51 1 93.51 299 LEU B O 1
ATOM 4715 N N . ASN B 1 300 ? 14.511 16.016 20.78 1 91.05 300 ASN B N 1
ATOM 4716 C CA . ASN B 1 300 ? 14.647 16.164 22.225 1 91.05 300 ASN B CA 1
ATOM 4717 C C . ASN B 1 300 ? 16.031 16.682 22.607 1 91.05 300 ASN B C 1
ATOM 4719 O O . ASN B 1 300 ? 16.409 16.647 23.779 1 91.05 300 ASN B O 1
ATOM 4723 N N . GLY B 1 301 ? 16.818 17.093 21.668 1 88.33 301 GLY B N 1
ATOM 4724 C CA . GLY B 1 301 ? 18.031 17.825 21.997 1 88.33 301 GLY B CA 1
ATOM 4725 C C . GLY B 1 301 ? 19.295 17.118 21.548 1 88.33 301 GLY B C 1
ATOM 4726 O O . GLY B 1 301 ? 20.392 17.67 21.651 1 88.33 301 GLY B O 1
ATOM 4727 N N . ASP B 1 302 ? 19.194 15.846 21.102 1 83.16 302 ASP B N 1
ATOM 4728 C CA . ASP B 1 302 ? 20.356 15.173 20.53 1 83.16 302 ASP B CA 1
ATOM 4729 C C . ASP B 1 302 ? 20.685 15.727 19.145 1 83.16 302 ASP B C 1
ATOM 4731 O O . ASP B 1 302 ? 20.027 15.384 18.161 1 83.16 302 ASP B O 1
ATOM 4735 N N . GLU B 1 303 ? 21.656 16.53 19.025 1 78.52 303 GLU B N 1
ATOM 4736 C CA . GLU B 1 303 ? 21.909 17.283 17.8 1 78.52 303 GLU B CA 1
ATOM 4737 C C . GLU B 1 303 ? 22.854 16.525 16.872 1 78.52 303 GLU B C 1
ATOM 4739 O O . GLU B 1 303 ? 23.121 16.968 15.752 1 78.52 303 GLU B O 1
ATOM 4744 N N . GLU B 1 304 ? 23.253 15.439 17.21 1 86.6 304 GLU B N 1
ATOM 4745 C CA . GLU B 1 304 ? 24.225 14.7 16.411 1 86.6 304 GLU B CA 1
ATOM 4746 C C . GLU B 1 304 ? 23.579 14.111 15.16 1 86.6 304 GLU B C 1
ATOM 4748 O O . GLU B 1 304 ? 22.491 13.536 15.23 1 86.6 304 GLU B O 1
ATOM 4753 N N . VAL B 1 305 ? 24.223 14.457 14.053 1 90.89 305 VAL B N 1
ATOM 4754 C CA . VAL B 1 305 ? 23.834 13.815 12.802 1 90.89 305 VAL B CA 1
ATOM 4755 C C . VAL B 1 305 ? 24.309 12.364 12.797 1 90.89 305 VAL B C 1
ATOM 4757 O O . VAL B 1 305 ? 25.489 12.089 13.027 1 90.89 305 VAL B O 1
ATOM 4760 N N . VAL B 1 306 ? 23.401 11.451 12.581 1 93.64 306 VAL B N 1
ATOM 4761 C CA . VAL B 1 306 ? 23.699 10.023 12.631 1 93.64 306 VAL B CA 1
ATOM 4762 C C . VAL B 1 306 ? 23.399 9.385 11.277 1 93.64 306 VAL B C 1
ATOM 4764 O O . VAL B 1 306 ? 22.398 9.714 10.636 1 93.64 306 VAL B O 1
ATOM 4767 N N . HIS B 1 307 ? 24.333 8.617 10.843 1 95.84 307 HIS B N 1
ATOM 4768 C CA . HIS B 1 307 ? 24.144 7.806 9.646 1 95.84 307 HIS B CA 1
ATOM 4769 C C . HIS B 1 307 ? 24.185 6.318 9.976 1 95.84 307 HIS B C 1
ATOM 4771 O O . HIS B 1 307 ? 25.154 5.835 10.566 1 95.84 307 HIS B O 1
ATOM 4777 N N . PHE B 1 308 ? 23.15 5.614 9.633 1 95.91 308 PHE B N 1
ATOM 4778 C CA . PHE B 1 308 ? 23.029 4.197 9.955 1 95.91 308 PHE B CA 1
ATOM 4779 C C . PHE B 1 308 ? 22.714 3.383 8.705 1 95.91 308 PHE B C 1
ATOM 4781 O O . PHE B 1 308 ? 21.914 3.806 7.868 1 95.91 308 PHE B O 1
ATOM 4788 N N . THR B 1 309 ? 23.367 2.284 8.492 1 96.7 309 THR B N 1
ATOM 4789 C CA . THR B 1 309 ? 23.064 1.333 7.429 1 96.7 309 THR B CA 1
ATOM 4790 C C . THR B 1 309 ? 22.388 0.087 7.994 1 96.7 309 THR B C 1
ATOM 4792 O O . THR B 1 309 ? 22.984 -0.643 8.789 1 96.7 309 THR B O 1
ATOM 4795 N N . GLN B 1 310 ? 21.145 -0.133 7.648 1 97.1 310 GLN B N 1
ATOM 4796 C CA . GLN B 1 310 ? 20.391 -1.301 8.092 1 97.1 310 GLN B CA 1
ATOM 4797 C C . GLN B 1 310 ? 20.842 -2.559 7.356 1 97.1 310 GLN B C 1
ATOM 4799 O O . GLN B 1 310 ? 20.747 -2.634 6.129 1 97.1 310 GLN B O 1
ATOM 4804 N N . HIS B 1 311 ? 21.278 -3.541 8.046 1 96.53 311 HIS B N 1
ATOM 4805 C CA . HIS B 1 311 ? 21.711 -4.813 7.479 1 96.53 311 HIS B CA 1
ATOM 4806 C C . HIS B 1 311 ? 20.53 -5.757 7.277 1 96.53 311 HIS B C 1
ATOM 4808 O O . HIS B 1 311 ? 19.536 -5.679 8.003 1 96.53 311 HIS B O 1
ATOM 4814 N N . PRO B 1 312 ? 20.64 -6.596 6.248 1 96.65 312 PRO B N 1
ATOM 4815 C CA . PRO B 1 312 ? 19.572 -7.583 6.066 1 96.65 312 PRO B CA 1
ATOM 4816 C C . PRO B 1 312 ? 19.389 -8.485 7.284 1 96.65 312 PRO B C 1
ATOM 4818 O O . PRO B 1 312 ? 20.332 -8.689 8.053 1 96.65 312 PRO B O 1
ATOM 4821 N N . VAL B 1 313 ? 18.114 -8.88 7.441 1 91.08 313 VAL B N 1
ATOM 4822 C CA . VAL B 1 313 ? 17.767 -9.711 8.588 1 91.08 313 VAL B CA 1
ATOM 4823 C C . VAL B 1 313 ? 17.665 -11.172 8.156 1 91.08 313 VAL B C 1
ATOM 4825 O O . VAL B 1 313 ? 17.145 -11.472 7.079 1 91.08 313 VAL B O 1
ATOM 4828 N N . CYS B 1 314 ? 18.359 -12.02 8.782 1 75.82 314 CYS B N 1
ATOM 4829 C CA . CYS B 1 314 ? 18.28 -13.454 8.524 1 75.82 314 CYS B CA 1
ATOM 4830 C C . CYS B 1 314 ? 17.05 -14.061 9.188 1 75.82 314 CYS B C 1
ATOM 4832 O O . CYS B 1 314 ? 16.778 -13.796 10.36 1 75.82 314 CYS B O 1
ATOM 4834 N N . ARG B 1 315 ? 15.995 -14.372 8.397 1 60.1 315 ARG B N 1
ATOM 4835 C CA . ARG B 1 315 ? 14.916 -15.119 9.035 1 60.1 315 ARG B CA 1
ATOM 4836 C C . ARG B 1 315 ? 15.311 -16.575 9.253 1 60.1 315 ARG B C 1
ATOM 4838 O O . ARG B 1 315 ? 16.129 -17.12 8.509 1 60.1 315 ARG B O 1
#

Solvent-accessible surface area (backbone atoms only — not comparable to full-atom values): 32912 Å² total; per-residue (Å²): 128,87,76,76,71,45,67,61,49,49,9,60,74,56,73,45,52,53,67,55,47,52,33,50,77,66,64,42,81,85,55,54,68,72,57,38,51,50,44,50,49,48,34,66,73,67,64,51,65,82,50,70,65,60,47,54,65,57,81,42,80,67,42,30,31,40,35,37,38,38,53,69,82,33,68,65,54,42,44,12,46,51,36,19,49,52,49,33,45,74,72,64,30,44,64,38,33,34,72,29,70,78,31,49,69,50,40,51,48,51,52,50,51,43,56,77,65,52,43,55,30,37,39,34,52,44,54,78,74,55,56,62,64,70,54,38,73,47,42,58,33,32,29,33,33,60,35,93,59,88,72,36,23,23,37,27,61,37,44,44,54,39,43,50,51,52,51,50,56,40,44,75,68,73,52,81,44,58,26,38,41,37,27,42,55,82,37,56,53,65,9,31,38,28,48,49,35,52,48,51,52,24,55,78,67,73,44,82,79,41,65,48,62,39,57,93,33,31,69,46,28,32,64,44,42,73,80,48,61,52,95,71,48,43,28,37,44,23,60,23,42,55,30,29,54,14,37,51,54,43,29,55,75,68,70,41,72,79,41,46,52,30,23,30,58,53,51,66,66,56,42,66,78,38,67,86,44,54,50,36,25,46,34,44,46,59,47,17,32,48,47,38,52,51,36,53,45,23,69,72,66,45,72,71,74,46,76,44,70,35,56,52,46,86,129,128,88,74,76,71,44,66,62,49,50,8,60,75,57,73,45,52,53,66,54,46,52,33,51,77,66,65,42,83,86,54,54,67,72,57,41,51,49,45,50,49,48,33,65,74,68,62,54,65,81,50,69,66,59,48,53,65,57,80,43,81,68,42,29,32,39,34,37,38,40,53,68,83,33,68,64,55,42,43,12,47,53,36,18,48,54,49,34,45,76,72,65,28,45,64,37,32,34,74,28,68,78,31,46,68,49,42,51,50,49,53,50,51,44,55,76,63,53,45,56,32,36,39,35,52,45,54,79,73,55,56,62,64,69,56,36,72,48,43,57,33,30,30,32,32,58,34,93,57,90,73,36,22,24,37,26,62,36,43,44,54,40,43,50,51,53,50,50,56,40,44,76,69,72,51,81,46,58,26,37,43,37,26,42,54,82,37,56,53,64,9,31,39,29,48,50,34,51,48,50,51,22,56,77,68,72,45,82,79,40,66,48,63,38,57,93,32,31,68,46,27,32,65,44,43,73,80,50,61,51,95,71,48,42,30,38,44,23,58,23,43,56,29,30,53,15,37,51,52,44,29,55,76,68,70,41,72,79,39,46,51,29,22,29,58,53,51,65,66,55,42,65,78,38,68,85,44,52,49,36,23,47,34,45,46,60,47,17,32,49,48,39,52,52,38,52,44,22,71,72,66,47,72,73,75,45,79,44,70,36,55,52,46,84,127

Nearest PDB structures (foldseek):
  4xxh-assembly1_B  TM=9.762E-01  e=9.516E-29  Escherichia coli K-12
  1jfs-assembly1_A-2  TM=7.892E-01  e=2.856E-21  Escherichia coli
  1bdh-assembly1_A  TM=7.882E-01  e=1.257E-20  Escherichia coli
  3oqo-assembly1_C  TM=7.945E-01  e=9.248E-20  Bacillus subtilis
  1rzr-assembly1_G  TM=8.252E-01  e=6.425E-19  Priestia megaterium